Protein AF-0000000085181389 (afdb_homodimer)

pLDDT: mean 86.16, std 8.98, range [29.53, 97.62]

Secondary structure (DSSP, 8-state):
--HHHHHHHHHHHHHHHHHHHHHHHHHHHHHHHHHHS---TTHHHHHHHHHHHHHHHHHTBPTTHHHHHHHH-----B-SPPPPHHHHHHHHHHHHHHHHHHHHHHTGGGGTT--HHHHHHHHHHHHHHHHHHHHHHH-SS-B---SS---SB-HHHHHHHHHHHSS----BHHHHHHHHHHHHHHHHHHHHHHHSHHHHHHHHHHH-HHHHHHTT--HHHHHHHHHHHHHHHHHHHHHHHHHHH-BSGGGGGHHHHHHHHHHHH-TT-HHHHHHHHHHHHHHHHHHHHHHHHHHTS-THHHHHHHHHHHHHHH-TT-SS--------/--HHHHHHHHHHHHHHHHHHHHHHHHHHHHHHHHHHS---TTHHHHHHHHHHHHHHHHHTBPTTHHHHHHHH-----B-S----HHHHHHHHHHHHHHHHHHHHHHTGGGGTT--HHHHHHHHHHHHHHHHHHHHHHH-SS-B---SS---SB-HHHHHHHHHHHSS----BHHHHHHHHHHHHHHHHHHHHHHHSHHHHHHHHHHH-HHHHHHTT--HHHHHHHHHHHHHHHHHHHHHHHHHHH-BSGGGGGHHHHHHHHHHHH-TT-HHHHHHHHHHHHHHHHHHHHHHHHHHTS-THHHHHHHHHHHHHHH-TT-SS--------

InterPro domains:
  IPR001851 ABC transporter, permease [PF02653] (12-313)
  IPR052157 Branched-chain amino acid transport system permease [PTHR11795] (10-324)
  IPR052157 Branched-chain amino acid transport system permease [cd06582] (15-320)

Structure (mmCIF, N/CA/C/O backbone):
data_AF-0000000085181389-model_v1
#
loop_
_entity.id
_entity.type
_entity.pdbx_description
1 polymer 'Branched-chain amino acid ABC transporter permease'
#
loop_
_atom_site.group_PDB
_atom_site.id
_atom_site.type_symbol
_atom_site.label_atom_id
_atom_site.label_alt_id
_atom_site.label_comp_id
_atom_site.label_asym_id
_atom_site.label_entity_id
_atom_site.label_seq_id
_atom_site.pdbx_PDB_ins_code
_atom_site.Cartn_x
_atom_site.Cartn_y
_atom_site.Cartn_z
_atom_site.occupancy
_atom_site.B_iso_or_equiv
_atom_site.auth_seq_id
_atom_site.auth_comp_id
_atom_site.auth_asym_id
_atom_site.auth_atom_id
_atom_site.pdbx_PDB_model_num
ATOM 1 N N . MET A 1 1 ? -36.438 15.445 18.844 1 59.56 1 MET A N 1
ATOM 2 C CA . MET A 1 1 ? -35.656 14.617 17.922 1 59.56 1 MET A CA 1
ATOM 3 C C . MET A 1 1 ? -35.562 13.188 18.422 1 59.56 1 MET A C 1
ATOM 5 O O . MET A 1 1 ? -35.375 12.953 19.625 1 59.56 1 MET A O 1
ATOM 9 N N . SER A 1 2 ? -35.875 12.219 17.656 1 78 2 SER A N 1
ATOM 10 C CA . SER A 1 2 ? -35.812 10.82 18.078 1 78 2 SER A CA 1
ATOM 11 C C . SER A 1 2 ? -34.406 10.445 18.516 1 78 2 SER A C 1
ATOM 13 O O . SER A 1 2 ? -33.438 11.078 18.125 1 78 2 SER A O 1
ATOM 15 N N . ASP A 1 3 ? -34.312 9.703 19.578 1 82.69 3 ASP A N 1
ATOM 16 C CA . ASP A 1 3 ? -33.062 9.211 20.109 1 82.69 3 ASP A CA 1
ATOM 17 C C . ASP A 1 3 ? -32.125 8.742 18.984 1 82.69 3 ASP A C 1
ATOM 19 O O . ASP A 1 3 ? -30.922 9.008 19.016 1 82.69 3 ASP A O 1
ATOM 23 N N . GLN A 1 4 ? -32.688 8.188 18 1 84.94 4 GLN A N 1
ATOM 24 C CA . GLN A 1 4 ? -31.906 7.68 16.875 1 84.94 4 GLN A CA 1
ATOM 25 C C . GLN A 1 4 ? -31.281 8.82 16.078 1 84.94 4 GLN A C 1
ATOM 27 O O . GLN A 1 4 ? -30.141 8.711 15.641 1 84.94 4 GLN A O 1
ATOM 32 N N . LEU A 1 5 ? -32.031 9.836 15.984 1 85.31 5 LEU A N 1
ATOM 33 C CA . LEU A 1 5 ? -31.531 10.984 15.242 1 85.31 5 LEU A CA 1
ATOM 34 C C . LEU A 1 5 ? -30.406 11.664 16.016 1 85.31 5 LEU A C 1
ATOM 36 O O . LEU A 1 5 ? -29.438 12.141 15.414 1 85.31 5 LEU A O 1
ATOM 40 N N . LEU A 1 6 ? -30.594 11.711 17.328 1 87.06 6 LEU A N 1
ATOM 41 C CA . LEU A 1 6 ? -29.562 12.32 18.156 1 87.06 6 LEU A CA 1
ATOM 42 C C . LEU A 1 6 ? -28.266 11.531 18.094 1 87.06 6 LEU A C 1
ATOM 44 O O . LEU A 1 6 ? -27.188 12.109 17.953 1 87.06 6 LEU A O 1
ATOM 48 N N . TYR A 1 7 ? -28.422 10.328 18.141 1 88.12 7 TYR A N 1
ATOM 49 C CA . TYR A 1 7 ? -27.25 9.469 18.062 1 88.12 7 TYR A CA 1
ATOM 50 C C . TYR A 1 7 ? -26.594 9.57 16.703 1 88.12 7 TYR A C 1
ATOM 52 O O . TYR A 1 7 ? -25.359 9.586 16.594 1 88.12 7 TYR A O 1
ATOM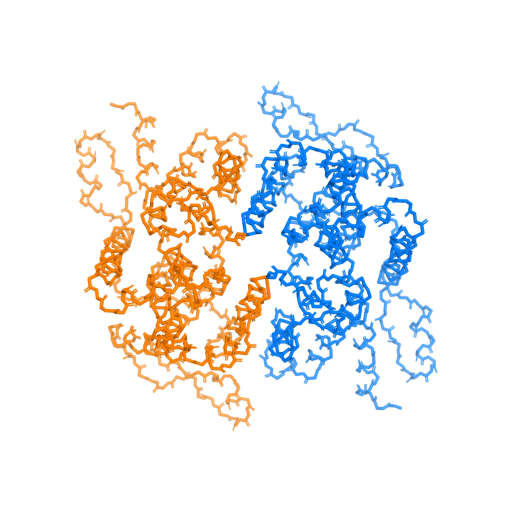 60 N N . ALA A 1 8 ? -27.406 9.656 15.703 1 89.94 8 ALA A N 1
ATOM 61 C CA . ALA A 1 8 ? -26.891 9.789 14.336 1 89.94 8 ALA A CA 1
ATOM 62 C C . ALA A 1 8 ? -26.172 11.117 14.148 1 89.94 8 ALA A C 1
ATOM 64 O O . ALA A 1 8 ? -25.156 11.188 13.445 1 89.94 8 ALA A O 1
ATOM 65 N N . THR A 1 9 ? -26.719 12.086 14.742 1 90 9 THR A N 1
ATOM 66 C CA . THR A 1 9 ? -26.094 13.398 14.641 1 90 9 THR A CA 1
ATOM 67 C C . THR A 1 9 ? -24.75 13.414 15.359 1 90 9 THR A C 1
ATOM 69 O O . THR A 1 9 ? -23.781 13.992 14.859 1 90 9 THR A O 1
ATOM 72 N N . GLU A 1 10 ? -24.703 12.828 16.484 1 90.12 10 GLU A N 1
ATOM 73 C CA . GLU A 1 10 ? -23.438 12.695 17.188 1 90.12 10 GLU A CA 1
ATOM 74 C C . GLU A 1 10 ? -22.422 11.93 16.359 1 90.12 10 GLU A C 1
ATOM 76 O O . GLU A 1 10 ? -21.25 12.328 16.266 1 90.12 10 GLU A O 1
ATOM 81 N N . ALA A 1 11 ? -22.891 10.891 15.773 1 90.06 11 ALA A N 1
ATOM 82 C CA . ALA A 1 11 ? -22.031 10.078 14.914 1 90.06 11 ALA A CA 1
ATOM 83 C C . ALA A 1 11 ? -21.547 10.883 13.711 1 90.06 11 ALA A C 1
ATOM 85 O O . ALA A 1 11 ? -20.375 10.797 13.328 1 90.06 11 ALA A O 1
ATOM 86 N N . ALA A 1 12 ? -22.391 11.609 13.203 1 92.56 12 ALA A N 1
ATOM 87 C CA . ALA A 1 12 ? -22.031 12.445 12.055 1 92.56 12 ALA A CA 1
ATOM 88 C C . ALA A 1 12 ? -20.984 13.477 12.43 1 92.56 12 ALA A C 1
ATOM 90 O O . ALA A 1 12 ? -20.031 13.703 11.68 1 92.56 12 ALA A O 1
ATOM 91 N N . LEU A 1 13 ? -21.172 14.062 13.547 1 91.06 13 LEU A N 1
ATOM 92 C CA . LEU A 1 13 ? -20.219 15.07 13.992 1 91.06 13 LEU A CA 1
ATOM 93 C C . LEU A 1 13 ? -18.859 14.453 14.289 1 91.06 13 LEU A C 1
ATOM 95 O O . LEU A 1 13 ? -17.812 15.016 13.93 1 91.06 13 LEU A O 1
ATOM 99 N N . ASN A 1 14 ? -18.875 13.336 14.875 1 90.5 14 ASN A N 1
ATOM 100 C CA . ASN A 1 14 ? -17.625 12.617 15.117 1 90.5 14 ASN A CA 1
ATOM 101 C C . ASN A 1 14 ? -16.969 12.188 13.805 1 90.5 14 ASN A C 1
ATOM 103 O O . ASN A 1 14 ? -15.742 12.203 13.695 1 90.5 14 ASN A O 1
ATOM 107 N N . GLY A 1 15 ? -17.766 11.836 12.922 1 92.25 15 GLY A N 1
ATOM 108 C CA . GLY A 1 15 ? -17.266 11.484 11.602 1 92.25 15 GLY A CA 1
ATOM 109 C C . GLY A 1 15 ? -16.625 12.656 10.883 1 92.25 15 GLY A C 1
ATOM 110 O O . GLY A 1 15 ? -15.594 12.492 10.219 1 92.25 15 GLY A O 1
ATOM 111 N N . LEU A 1 16 ? -17.219 13.766 11.047 1 92.94 16 LEU A N 1
ATOM 112 C CA . LEU A 1 16 ? -16.641 14.961 10.445 1 92.94 16 LEU A CA 1
ATOM 113 C C . LEU A 1 16 ? -15.273 15.266 11.047 1 92.94 16 LEU A C 1
ATOM 115 O O . LEU A 1 16 ? -14.344 15.641 10.32 1 92.94 16 LEU A O 1
ATOM 119 N N . MET A 1 17 ? -15.219 15.062 12.305 1 90 17 MET A N 1
ATOM 120 C CA . MET A 1 17 ? -13.938 15.305 12.961 1 90 17 MET A CA 1
ATOM 121 C C . MET A 1 17 ? -12.891 14.305 12.5 1 90 17 MET A C 1
ATOM 123 O O . MET A 1 17 ? -11.742 14.664 12.258 1 90 17 MET A O 1
ATOM 127 N N . ALA A 1 18 ? -13.25 13.094 12.297 1 89.12 18 ALA A N 1
ATOM 128 C CA . ALA A 1 18 ? -12.352 12.094 11.734 1 89.12 18 ALA A CA 1
ATOM 129 C C . ALA A 1 18 ? -11.945 12.453 10.312 1 89.12 18 ALA A C 1
ATOM 131 O O . ALA A 1 18 ? -10.789 12.266 9.922 1 89.12 18 ALA A O 1
ATOM 132 N N . GLY A 1 19 ? -12.906 12.922 9.648 1 93 19 GLY A N 1
ATOM 133 C CA . GLY A 1 19 ? -12.664 13.336 8.273 1 93 19 GLY A CA 1
ATOM 134 C C . GLY A 1 19 ? -11.602 14.422 8.156 1 93 19 GLY A C 1
ATOM 135 O O . GLY A 1 19 ? -10.82 14.43 7.211 1 93 19 GLY A O 1
ATOM 136 N N . VAL A 1 20 ? -11.602 15.273 9.117 1 91.56 20 VAL A N 1
ATOM 137 C CA . VAL A 1 20 ? -10.602 16.328 9.133 1 91.56 20 VAL A CA 1
ATOM 138 C C . VAL A 1 20 ? -9.211 15.727 9.289 1 91.56 20 VAL A C 1
ATOM 140 O O . VAL A 1 20 ? -8.258 16.172 8.641 1 91.56 20 VAL A O 1
ATOM 143 N N . MET A 1 21 ? -9.125 14.742 10.07 1 89.81 21 MET A N 1
ATOM 144 C CA . MET A 1 21 ? -7.848 14.055 10.266 1 89.81 21 MET A CA 1
ATOM 145 C C . MET A 1 21 ? -7.387 13.383 8.977 1 89.81 21 MET A C 1
ATOM 147 O O . MET A 1 21 ? -6.207 13.453 8.625 1 89.81 21 MET A O 1
ATOM 151 N N . TYR A 1 22 ? -8.312 12.828 8.305 1 91.62 22 TYR A N 1
ATOM 152 C CA . TYR A 1 22 ? -7.992 12.211 7.023 1 91.62 22 TYR A CA 1
ATOM 153 C C . TYR A 1 22 ? -7.535 13.25 6.008 1 91.62 22 TYR A C 1
ATOM 155 O O . TYR A 1 22 ? -6.594 13.016 5.25 1 91.62 22 TYR A O 1
ATOM 163 N N . SER A 1 23 ? -8.18 14.328 6.098 1 91.69 23 SER A N 1
ATOM 164 C CA . SER A 1 23 ? -7.863 15.414 5.172 1 91.69 23 SER A CA 1
ATOM 165 C C . SER A 1 23 ? -6.445 15.922 5.383 1 91.69 23 SER A C 1
ATOM 167 O O . SER A 1 23 ? -5.766 16.297 4.422 1 91.69 23 SER A O 1
ATOM 169 N N . LEU A 1 24 ? -6.043 15.945 6.59 1 88.69 24 LEU A N 1
ATOM 170 C CA . LEU A 1 24 ? -4.699 16.422 6.902 1 88.69 24 LEU A CA 1
ATOM 171 C C . LEU A 1 24 ? -3.643 15.562 6.219 1 88.69 24 LEU A C 1
ATOM 173 O O . LEU A 1 24 ? -2.672 16.078 5.664 1 88.69 24 LEU A O 1
ATOM 177 N N . VAL A 1 25 ? -3.859 14.359 6.191 1 88.81 25 VAL A N 1
ATOM 178 C CA . VAL A 1 25 ? -2.916 13.445 5.547 1 88.81 25 VAL A CA 1
ATOM 179 C C . VAL A 1 25 ? -3.014 13.586 4.031 1 88.81 25 VAL A C 1
ATOM 181 O O . VAL A 1 25 ? -1.994 13.625 3.338 1 88.81 25 VAL A O 1
ATOM 184 N N . ALA A 1 26 ? -4.238 13.641 3.586 1 92.5 26 ALA A N 1
ATOM 185 C CA . ALA A 1 26 ? -4.488 13.742 2.15 1 92.5 26 ALA A CA 1
ATOM 186 C C . ALA A 1 26 ? -3.867 15.016 1.575 1 92.5 26 ALA A C 1
ATOM 188 O O . ALA A 1 26 ? -3.404 15.023 0.432 1 92.5 26 ALA A O 1
ATOM 189 N N . LEU A 1 27 ? -3.828 16.031 2.35 1 89.5 27 LEU A N 1
ATOM 190 C CA . LEU A 1 27 ? -3.27 17.312 1.901 1 89.5 27 LEU A CA 1
ATOM 191 C C . LEU A 1 27 ? -1.804 17.156 1.511 1 89.5 27 LEU A C 1
ATOM 193 O O . LEU A 1 27 ? -1.357 17.719 0.515 1 89.5 27 LEU A O 1
ATOM 197 N N . GLY A 1 28 ? -1.099 16.422 2.285 1 87.44 28 GLY A N 1
ATOM 198 C CA . GLY A 1 28 ? 0.287 16.156 1.93 1 87.44 28 GLY A CA 1
ATOM 199 C C . GLY A 1 28 ? 0.439 15.484 0.581 1 87.44 28 GLY A C 1
ATOM 200 O O . GLY A 1 28 ? 1.314 15.844 -0.207 1 87.44 28 GLY A O 1
ATOM 201 N N . PHE A 1 29 ? -0.418 14.594 0.265 1 91.44 29 PHE A N 1
ATOM 202 C CA . PHE A 1 29 ? -0.41 13.891 -1.012 1 91.44 29 PHE A CA 1
ATOM 203 C C . PHE A 1 29 ? -0.724 14.844 -2.158 1 91.44 29 PHE A C 1
ATOM 205 O O . PHE A 1 29 ? -0.052 14.82 -3.191 1 91.44 29 PHE A O 1
ATOM 212 N N . VAL A 1 30 ? -1.736 15.648 -1.939 1 88.38 30 VAL A N 1
ATOM 213 C CA . VAL A 1 30 ? -2.213 16.547 -2.988 1 88.38 30 VAL A CA 1
ATOM 214 C C . VAL A 1 30 ? -1.121 17.547 -3.348 1 88.38 30 VAL A C 1
ATOM 216 O O . VAL A 1 30 ? -0.908 17.859 -4.523 1 88.38 30 VAL A O 1
ATOM 219 N N . LEU A 1 31 ? -0.441 18.016 -2.41 1 83.25 31 LEU A N 1
ATOM 220 C CA . LEU A 1 31 ? 0.587 19.031 -2.645 1 83.25 31 LEU A CA 1
ATOM 221 C C . LEU A 1 31 ? 1.719 18.469 -3.496 1 83.25 31 LEU A C 1
ATOM 223 O O . LEU A 1 31 ? 2.156 19.109 -4.457 1 83.25 31 LEU A O 1
ATOM 227 N N . ILE A 1 32 ? 2.137 17.312 -3.158 1 84.56 32 ILE A N 1
ATOM 228 C CA . ILE A 1 32 ? 3.227 16.703 -3.916 1 84.56 32 ILE A CA 1
ATOM 229 C C . ILE A 1 32 ? 2.734 16.312 -5.309 1 84.56 32 ILE A C 1
ATOM 231 O O . ILE A 1 32 ? 3.414 16.578 -6.309 1 84.56 32 ILE A O 1
ATOM 235 N N . PHE A 1 33 ? 1.596 15.758 -5.352 1 87.06 33 PHE A N 1
ATOM 236 C CA . PHE A 1 33 ? 1.074 15.312 -6.637 1 87.06 33 PHE A CA 1
ATOM 237 C C . PHE A 1 33 ? 0.82 16.5 -7.559 1 87.06 33 PHE A C 1
ATOM 239 O O . PHE A 1 33 ? 1.105 16.438 -8.758 1 87.06 33 PHE A O 1
ATOM 246 N N . LYS A 1 34 ? 0.28 17.484 -7.043 1 79.38 34 LYS A N 1
ATOM 247 C CA . LYS A 1 34 ? -0.017 18.672 -7.84 1 79.38 34 LYS A CA 1
ATOM 248 C C . LYS A 1 34 ? 1.257 19.266 -8.43 1 79.38 34 LYS A C 1
ATOM 250 O O . LYS A 1 34 ? 1.262 19.734 -9.57 1 79.38 34 LYS A O 1
ATOM 255 N N . ALA A 1 35 ? 2.277 19.219 -7.727 1 75.31 35 ALA A N 1
ATOM 256 C CA . ALA A 1 35 ? 3.523 19.859 -8.141 1 75.31 35 ALA A CA 1
ATOM 257 C C . ALA A 1 35 ? 4.336 18.938 -9.055 1 75.31 35 ALA A C 1
ATOM 259 O O . ALA A 1 35 ? 5.016 19.406 -9.969 1 75.31 35 ALA A O 1
ATOM 260 N N . SER A 1 36 ? 4.281 17.641 -8.766 1 75.69 36 SER A N 1
ATOM 261 C CA . SER A 1 36 ? 5.223 16.766 -9.453 1 75.69 36 SER A CA 1
ATOM 262 C C . SER A 1 36 ? 4.492 15.703 -10.273 1 75.69 36 SER A C 1
ATOM 264 O O . SER A 1 36 ? 5.102 15.016 -11.102 1 75.69 36 SER A O 1
ATOM 266 N N . GLY A 1 37 ? 3.217 15.57 -10.016 1 78.69 37 GLY A N 1
ATOM 267 C CA . GLY A 1 37 ? 2.469 14.531 -10.703 1 78.69 37 GLY A CA 1
ATOM 268 C C . GLY A 1 37 ? 2.777 13.141 -10.188 1 78.69 37 GLY A C 1
ATOM 269 O O . GLY A 1 37 ? 2.453 12.141 -10.844 1 78.69 37 GLY A O 1
ATOM 270 N N . ILE A 1 38 ? 3.449 13.203 -9.062 1 83.12 38 ILE A N 1
ATOM 271 C CA . ILE A 1 38 ? 3.893 11.922 -8.523 1 83.12 38 ILE A CA 1
ATOM 272 C C . ILE A 1 38 ? 3.152 11.617 -7.223 1 83.12 38 ILE A C 1
ATOM 274 O O . ILE A 1 38 ? 3.041 12.484 -6.352 1 83.12 38 ILE A O 1
ATOM 278 N N . PHE A 1 39 ? 2.637 10.43 -7.207 1 88.19 39 PHE A N 1
ATOM 279 C CA . PHE A 1 39 ? 2.041 9.977 -5.957 1 88.19 39 PHE A CA 1
ATOM 280 C C . PHE A 1 39 ? 3.121 9.562 -4.961 1 88.19 39 PHE A C 1
ATOM 282 O O . PHE A 1 39 ? 3.881 8.625 -5.219 1 88.19 39 PHE A O 1
ATOM 289 N N . ASN A 1 40 ? 3.127 10.234 -3.852 1 90.88 40 ASN A N 1
ATOM 290 C CA . ASN A 1 40 ? 4.16 10 -2.85 1 90.88 40 ASN A CA 1
ATOM 291 C C . ASN A 1 40 ? 3.691 9.016 -1.78 1 90.88 40 ASN A C 1
ATOM 293 O O . ASN A 1 40 ? 3.195 9.422 -0.729 1 90.88 40 ASN A O 1
ATOM 297 N N . TYR A 1 41 ? 4.086 7.785 -1.944 1 89.12 41 TYR A N 1
ATOM 298 C CA . TYR A 1 41 ? 3.693 6.758 -0.988 1 89.12 41 TYR A CA 1
ATOM 299 C C . TYR A 1 41 ? 4.395 6.957 0.349 1 89.12 41 TYR A C 1
ATOM 301 O O . TYR A 1 41 ? 3.982 6.395 1.365 1 89.12 41 TYR A O 1
ATOM 309 N N . ALA A 1 42 ? 5.359 7.734 0.409 1 92.94 42 ALA A N 1
ATOM 310 C CA . ALA A 1 42 ? 6.156 7.902 1.622 1 92.94 42 ALA A CA 1
ATOM 311 C C . ALA A 1 42 ? 5.496 8.891 2.578 1 92.94 42 ALA A C 1
ATOM 313 O O . ALA A 1 42 ? 5.973 9.094 3.697 1 92.94 42 ALA A O 1
ATOM 314 N N . GLN A 1 43 ? 4.461 9.484 2.184 1 93.06 43 GLN A N 1
ATOM 315 C CA . GLN A 1 43 ? 3.836 10.531 2.977 1 93.06 43 GLN A CA 1
ATOM 316 C C . GLN A 1 43 ? 3.461 10.023 4.367 1 93.06 43 GLN A C 1
ATOM 318 O O . GLN A 1 43 ? 3.656 10.727 5.363 1 93.06 43 GLN A O 1
ATOM 323 N N . GLY A 1 44 ? 2.926 8.867 4.441 1 92.19 44 GLY A N 1
ATOM 324 C CA . GLY A 1 44 ? 2.576 8.297 5.734 1 92.19 44 GLY A CA 1
ATOM 325 C C . GLY A 1 44 ? 3.781 8.062 6.629 1 92.19 44 GLY A C 1
ATOM 326 O O . GLY A 1 44 ? 3.742 8.367 7.824 1 92.19 44 GLY A O 1
ATOM 327 N N . VAL A 1 45 ? 4.77 7.57 6.051 1 93.69 45 VAL A N 1
ATOM 328 C CA . VAL A 1 45 ? 5.965 7.273 6.836 1 93.69 45 VAL A CA 1
ATOM 329 C C . VAL A 1 45 ? 6.676 8.57 7.207 1 93.69 45 VAL A C 1
ATOM 331 O O . VAL A 1 45 ? 7.352 8.648 8.234 1 93.69 45 VAL A O 1
ATOM 334 N N . LEU A 1 46 ? 6.523 9.57 6.363 1 95.06 46 LEU A N 1
ATOM 335 C CA . LEU A 1 46 ? 7.055 10.875 6.73 1 95.06 46 LEU A CA 1
ATOM 336 C C . LEU A 1 46 ? 6.391 11.391 8 1 95.06 46 LEU A C 1
ATOM 338 O O . LEU A 1 46 ? 7.051 12 8.852 1 95.06 46 LEU A O 1
ATOM 342 N N . ALA A 1 47 ? 5.137 11.141 8.102 1 94.94 47 ALA A N 1
ATOM 343 C CA . ALA A 1 47 ? 4.426 11.539 9.312 1 94.94 47 ALA A CA 1
ATOM 344 C C . ALA A 1 47 ? 4.941 10.773 10.531 1 94.94 47 ALA A C 1
ATOM 346 O O . ALA A 1 47 ? 5.148 11.359 11.594 1 94.94 47 ALA A O 1
ATOM 347 N N . LEU A 1 48 ? 5.113 9.508 10.352 1 94.44 48 LEU A N 1
ATOM 348 C CA . LEU A 1 48 ? 5.656 8.68 11.43 1 94.44 48 LEU A CA 1
ATOM 349 C C . LEU A 1 48 ? 7.055 9.148 11.82 1 94.44 48 LEU A C 1
ATOM 351 O O . LEU A 1 48 ? 7.348 9.312 13 1 94.44 48 LEU A O 1
ATOM 355 N N . PHE A 1 49 ? 7.863 9.344 10.805 1 94.81 49 PHE A N 1
ATOM 356 C CA . PHE A 1 49 ? 9.234 9.773 11.047 1 94.81 49 PHE A CA 1
ATOM 357 C C . PHE A 1 49 ? 9.266 11.109 11.773 1 94.81 49 PHE A C 1
ATOM 359 O O . PHE A 1 49 ? 10.07 11.312 12.68 1 94.81 49 PHE A O 1
ATOM 366 N N . ALA A 1 50 ? 8.43 11.969 11.391 1 95.56 50 ALA A N 1
ATOM 367 C CA . ALA A 1 50 ? 8.336 13.281 12.039 1 95.56 50 ALA A CA 1
ATOM 368 C C . ALA A 1 50 ? 7.898 13.141 13.492 1 95.56 50 ALA A C 1
ATOM 370 O O . ALA A 1 50 ? 8.469 13.781 14.383 1 95.56 50 ALA A O 1
ATOM 371 N N . ALA A 1 51 ? 6.93 12.352 13.742 1 95.25 51 ALA A N 1
ATOM 372 C CA . ALA A 1 51 ? 6.426 12.148 15.102 1 95.25 51 ALA A CA 1
ATOM 373 C C . ALA A 1 51 ? 7.492 11.516 15.992 1 95.25 51 ALA A C 1
ATOM 375 O O . ALA A 1 51 ? 7.668 11.93 17.141 1 95.25 51 ALA A O 1
ATOM 376 N N . LEU A 1 52 ? 8.164 10.539 15.469 1 94.06 52 LEU A N 1
ATOM 377 C CA . LEU A 1 52 ? 9.234 9.898 16.219 1 94.06 52 LEU A CA 1
ATOM 378 C C . LEU A 1 52 ? 10.336 10.898 16.562 1 94.06 52 LEU A C 1
ATOM 380 O O . LEU A 1 52 ? 10.836 10.914 17.688 1 94.06 52 LEU A O 1
ATOM 384 N N . THR A 1 53 ? 10.688 11.656 15.57 1 94.12 53 THR A N 1
ATOM 385 C CA . THR A 1 53 ? 11.734 12.656 15.758 1 94.12 53 THR A CA 1
ATOM 386 C C . THR A 1 53 ? 11.305 13.688 16.797 1 94.12 53 THR A C 1
ATOM 388 O O . THR A 1 53 ? 12.109 14.086 17.641 1 94.12 53 THR A O 1
ATOM 391 N N . LEU A 1 54 ? 10.086 14.047 16.734 1 95 54 LEU A N 1
ATOM 392 C CA . LEU A 1 54 ? 9.562 15.016 17.688 1 95 54 LEU A CA 1
ATOM 393 C C . LEU A 1 54 ? 9.641 14.469 19.109 1 95 54 LEU A C 1
ATOM 395 O O . LEU A 1 54 ? 10.133 15.148 20.016 1 95 54 LEU A O 1
ATOM 399 N N . VAL A 1 55 ? 9.18 13.273 19.312 1 93.06 55 VAL A N 1
ATOM 400 C CA . VAL A 1 55 ? 9.227 12.648 20.625 1 93.06 55 VAL A CA 1
ATOM 401 C C . VAL A 1 55 ? 10.68 12.492 21.078 1 93.06 55 VAL A C 1
ATOM 403 O O . VAL A 1 55 ? 11 12.672 22.25 1 93.06 55 VAL A O 1
ATOM 406 N N . GLY A 1 56 ? 11.477 12.078 20.141 1 91 56 GLY A N 1
ATOM 407 C CA . GLY A 1 56 ? 12.891 11.977 20.453 1 91 56 GLY A CA 1
ATOM 408 C C . GLY A 1 56 ? 13.492 13.266 20.969 1 91 56 GLY A C 1
ATOM 409 O O . GLY A 1 56 ? 14.242 13.266 21.953 1 91 56 GLY A O 1
ATOM 410 N N . PHE A 1 57 ? 13.164 14.375 20.344 1 91.44 57 PHE A N 1
ATOM 411 C CA . PHE A 1 57 ? 13.648 15.672 20.781 1 91.44 57 PHE A CA 1
ATOM 412 C C . PHE A 1 57 ? 13.062 16.031 22.141 1 91.44 57 PHE A C 1
ATOM 414 O O . PHE A 1 57 ? 13.766 16.562 23.016 1 91.44 57 PHE A O 1
ATOM 421 N N . GLN A 1 58 ? 11.805 15.719 22.297 1 91.19 58 GLN A N 1
ATOM 422 C CA . GLN A 1 58 ? 11.148 16.062 23.562 1 91.19 58 GLN A CA 1
ATOM 423 C C . GLN A 1 58 ? 11.773 15.312 24.734 1 91.19 58 GLN A C 1
ATOM 425 O O . GLN A 1 58 ? 11.977 15.875 25.812 1 91.19 58 GLN A O 1
ATOM 430 N N . THR A 1 59 ? 12.109 14.047 24.516 1 88.19 59 THR A N 1
ATOM 431 C CA . THR A 1 59 ? 12.594 13.188 25.594 1 88.19 59 THR A CA 1
ATOM 432 C C . THR A 1 59 ? 14.117 13.227 25.672 1 88.19 59 THR A C 1
ATOM 434 O O . THR A 1 59 ? 14.711 12.664 26.594 1 88.19 59 THR A O 1
ATOM 437 N N . GLY A 1 60 ? 14.727 13.82 24.734 1 86.5 60 GLY A N 1
ATOM 438 C CA . GLY A 1 60 ? 16.172 13.906 24.703 1 86.5 60 GLY A CA 1
ATOM 439 C C . GLY A 1 60 ? 16.844 12.602 24.344 1 86.5 60 GLY A C 1
ATOM 440 O O . GLY A 1 60 ? 17.922 12.289 24.844 1 86.5 60 GLY A O 1
ATOM 441 N N . GLN A 1 61 ? 16.203 11.883 23.562 1 84.44 61 GLN A N 1
ATOM 442 C CA . GLN A 1 61 ? 16.75 10.594 23.172 1 84.44 61 GLN A CA 1
ATOM 443 C C . GLN A 1 61 ? 17.859 10.773 22.125 1 84.44 61 GLN A C 1
ATOM 445 O O . GLN A 1 61 ? 17.75 11.609 21.234 1 84.44 61 GLN A O 1
ATOM 450 N N . VAL A 1 62 ? 18.891 9.992 22.328 1 80.38 62 VAL A N 1
ATOM 451 C CA . VAL A 1 62 ? 20 10 21.359 1 80.38 62 VAL A CA 1
ATOM 452 C C . VAL A 1 62 ? 19.641 9.109 20.172 1 80.38 62 VAL A C 1
ATOM 454 O O . VAL A 1 62 ? 19.328 7.934 20.344 1 80.38 62 VAL A O 1
ATOM 457 N N . PRO A 1 63 ? 19.656 9.742 19 1 83.44 63 PRO A N 1
ATOM 458 C CA . PRO A 1 63 ? 19.391 8.914 17.828 1 83.44 63 PRO A CA 1
ATOM 459 C C . PRO A 1 63 ? 20.422 7.805 17.625 1 83.44 63 PRO A C 1
ATOM 461 O O . PRO A 1 63 ? 21.609 8.008 17.906 1 83.44 63 PRO A O 1
ATOM 464 N N . PHE A 1 64 ? 19.969 6.574 17.312 1 81.94 64 PHE A N 1
ATOM 465 C CA . PHE A 1 64 ? 20.844 5.434 17.031 1 81.94 64 PHE A CA 1
ATOM 466 C C . PHE A 1 64 ? 21.531 4.969 18.297 1 81.94 64 PHE A C 1
ATOM 468 O O . PHE A 1 64 ? 22.672 4.477 18.25 1 81.94 64 PHE A O 1
ATOM 475 N N . SER A 1 65 ? 20.953 5.207 19.391 1 79.12 65 SER A N 1
ATOM 476 C CA . SER A 1 65 ? 21.578 4.871 20.656 1 79.12 65 SER A CA 1
ATOM 477 C C . SER A 1 65 ? 21.969 3.4 20.703 1 79.12 65 SER A C 1
ATOM 479 O O . SER A 1 65 ? 23.062 3.061 21.172 1 79.12 65 SER A O 1
ATOM 481 N N . HIS A 1 66 ? 21.109 2.588 20.188 1 74.19 66 HIS A N 1
ATOM 482 C CA . HIS A 1 66 ? 21.406 1.158 20.234 1 74.19 66 HIS A CA 1
ATOM 483 C C . HIS A 1 66 ? 22.656 0.826 19.438 1 74.19 66 HIS A C 1
ATOM 485 O O . HIS A 1 66 ? 23.484 0.029 19.875 1 74.19 66 HIS A O 1
ATOM 491 N N . LEU A 1 67 ? 22.781 1.452 18.344 1 73.81 67 LEU A N 1
ATOM 492 C CA . LEU A 1 67 ? 23.938 1.205 17.5 1 73.81 67 LEU A CA 1
ATOM 493 C C . LEU A 1 67 ? 25.203 1.801 18.125 1 73.81 67 LEU A C 1
ATOM 495 O O . LEU A 1 67 ? 26.25 1.156 18.141 1 73.81 67 LEU A O 1
ATOM 499 N N . ILE A 1 68 ? 25.078 2.949 18.609 1 75.81 68 ILE A N 1
ATOM 500 C CA . ILE A 1 68 ? 26.219 3.641 19.219 1 75.81 68 ILE A CA 1
ATOM 501 C C . ILE A 1 68 ? 26.703 2.861 20.438 1 75.81 68 ILE A C 1
ATOM 503 O O . ILE A 1 68 ? 27.906 2.648 20.609 1 75.81 68 ILE A O 1
ATOM 507 N N . ASN A 1 69 ? 25.734 2.426 21.125 1 78.25 69 ASN A N 1
ATOM 508 C CA . ASN A 1 69 ? 26.094 1.68 22.328 1 78.25 69 ASN A CA 1
ATOM 509 C C . ASN A 1 69 ? 26.688 0.316 21.984 1 78.25 69 ASN A C 1
ATOM 511 O O . ASN A 1 69 ? 27.594 -0.154 22.656 1 78.25 69 ASN A O 1
ATOM 515 N N . ALA A 1 70 ? 26.234 -0.281 20.969 1 72.94 70 ALA A N 1
ATOM 516 C CA . ALA A 1 70 ? 26.75 -1.582 20.562 1 72.94 70 ALA A CA 1
ATOM 517 C C . ALA A 1 70 ? 28.156 -1.455 19.969 1 72.94 70 ALA A C 1
ATOM 519 O O . ALA A 1 70 ? 29.016 -2.303 20.219 1 72.94 70 ALA A O 1
ATOM 520 N N . ILE A 1 71 ? 28.422 -0.432 19.25 1 74.56 71 ILE A N 1
ATOM 521 C CA . ILE A 1 71 ? 29.703 -0.251 18.562 1 74.56 71 ILE A CA 1
ATOM 522 C C . ILE A 1 71 ? 30.75 0.254 19.547 1 74.56 71 ILE A C 1
ATOM 524 O O . ILE A 1 71 ? 31.891 -0.229 19.547 1 74.56 71 ILE A O 1
ATOM 528 N N . PHE A 1 72 ? 30.328 1.175 20.406 1 77.88 72 PHE A N 1
ATOM 529 C CA . PHE A 1 72 ? 31.312 1.841 21.25 1 77.88 72 PHE A CA 1
ATOM 530 C C . PHE A 1 72 ? 31.266 1.295 22.672 1 77.88 72 PHE A C 1
ATOM 532 O O . PHE A 1 72 ? 32.125 1.621 23.5 1 77.88 72 PHE A O 1
ATOM 539 N N . GLY A 1 73 ? 30.312 0.454 22.828 1 75.12 73 GLY A N 1
ATOM 540 C CA . GLY A 1 73 ? 30.188 -0.127 24.156 1 75.12 73 GLY A CA 1
ATOM 541 C C . GLY A 1 73 ? 29.75 0.872 25.203 1 75.12 73 GLY A C 1
ATOM 542 O O . GLY A 1 73 ? 30.188 0.805 26.359 1 75.12 73 GLY A O 1
ATOM 543 N N . THR A 1 74 ? 29.078 1.895 24.719 1 75.62 74 THR A N 1
ATOM 544 C CA . THR A 1 74 ? 28.594 2.902 25.656 1 75.62 74 THR A CA 1
ATOM 545 C C . THR A 1 74 ? 27.141 2.625 26.047 1 75.62 74 THR A C 1
ATOM 547 O O . THR A 1 74 ? 26.547 1.64 25.594 1 75.62 74 THR A O 1
ATOM 550 N N . ASN A 1 75 ? 26.562 3.262 27.078 1 77.81 75 ASN A N 1
ATOM 551 C CA . ASN A 1 75 ? 25.172 3.145 27.484 1 77.81 75 ASN A CA 1
ATOM 552 C C . ASN A 1 75 ? 24.469 4.5 27.469 1 77.81 75 ASN A C 1
ATOM 554 O O . ASN A 1 75 ? 23.844 4.879 28.453 1 77.81 75 ASN A O 1
ATOM 558 N N . ILE A 1 76 ? 24.734 5.234 26.453 1 73.38 76 ILE A N 1
ATOM 559 C CA . ILE A 1 76 ? 24.141 6.562 26.344 1 73.38 76 ILE A CA 1
ATOM 560 C C . ILE A 1 76 ? 22.781 6.469 25.656 1 73.38 76 ILE A C 1
ATOM 562 O O . ILE A 1 76 ? 22.703 6.059 24.484 1 73.38 76 ILE A O 1
ATOM 566 N N . HIS A 1 77 ? 21.734 6.711 26.344 1 75.62 77 HIS A N 1
ATOM 567 C CA . HIS A 1 77 ? 20.406 6.562 25.75 1 75.62 77 HIS A CA 1
ATOM 568 C C . HIS A 1 77 ? 19.688 7.906 25.672 1 75.62 77 HIS A C 1
ATOM 570 O O . HIS A 1 77 ? 18.891 8.133 24.766 1 75.62 77 HIS A O 1
ATOM 576 N N . HIS A 1 78 ? 20.047 8.836 26.656 1 79.44 78 HIS A N 1
ATOM 577 C CA . HIS A 1 78 ? 19.344 10.109 26.688 1 79.44 78 HIS A CA 1
ATOM 578 C C . HIS A 1 78 ? 20.297 11.266 26.969 1 79.44 78 HIS A C 1
ATOM 580 O O . HIS A 1 78 ? 21.312 11.086 27.656 1 79.44 78 HIS A O 1
ATOM 586 N N . PHE A 1 79 ? 20.234 12.43 26.25 1 74.94 79 PHE A N 1
ATOM 587 C CA . PHE A 1 79 ? 21.016 13.633 26.5 1 74.94 79 PHE A CA 1
ATOM 588 C C . PHE A 1 79 ? 20.594 14.297 27.797 1 74.94 79 PHE A C 1
ATOM 590 O O . PHE A 1 79 ? 21.359 15.078 28.375 1 74.94 79 PHE A O 1
ATOM 597 N N . GLY A 1 80 ? 19.672 13.758 28.5 1 69.56 80 GLY A N 1
ATOM 598 C CA . GLY A 1 80 ? 19.234 14.297 29.766 1 69.56 80 GLY A CA 1
ATOM 599 C C . GLY A 1 80 ? 18.359 15.539 29.625 1 69.56 80 GLY A C 1
ATOM 600 O O . GLY A 1 80 ? 17.922 16.125 30.609 1 69.56 80 GLY A O 1
ATOM 601 N N . TRP A 1 81 ? 18.266 16.234 28.438 1 71.75 81 TRP A N 1
ATOM 602 C CA . TRP A 1 81 ? 17.469 17.453 28.328 1 71.75 81 TRP A CA 1
ATOM 603 C C . TRP A 1 81 ? 16.078 17.125 27.797 1 71.75 81 TRP A C 1
ATOM 605 O O . TRP A 1 81 ? 15.883 16.141 27.094 1 71.75 81 TRP A O 1
ATOM 615 N N . HIS A 1 82 ? 15.039 17.828 28.453 1 81.69 82 HIS A N 1
ATOM 616 C CA . HIS A 1 82 ? 13.688 17.844 27.906 1 81.69 82 HIS A CA 1
ATOM 617 C C . HIS A 1 82 ? 13.391 19.156 27.203 1 81.69 82 HIS A C 1
ATOM 619 O O . HIS A 1 82 ? 13.641 20.234 27.766 1 81.69 82 HIS A O 1
ATOM 625 N N . LEU A 1 83 ? 13.164 19.078 25.984 1 87.88 83 LEU A N 1
ATOM 626 C CA . LEU A 1 83 ? 12.859 20.281 25.219 1 87.88 83 LEU A CA 1
ATOM 627 C C . LEU A 1 83 ? 11.367 20.594 25.266 1 87.88 83 LEU A C 1
ATOM 629 O O . LEU A 1 83 ? 10.539 19.688 25.219 1 87.88 83 LEU A O 1
ATOM 633 N N . PRO A 1 84 ? 11.125 21.906 25.422 1 90.69 84 PRO A N 1
ATOM 634 C CA . PRO A 1 84 ? 9.711 22.266 25.312 1 90.69 84 PRO A CA 1
ATOM 635 C C . PRO A 1 84 ? 9.109 21.891 23.953 1 90.69 84 PRO A C 1
ATOM 637 O O . PRO A 1 84 ? 9.828 21.766 22.969 1 90.69 84 PRO A O 1
ATOM 640 N N . ALA A 1 85 ? 7.836 21.703 23.922 1 91.12 85 ALA A N 1
ATOM 641 C CA . ALA A 1 85 ? 7.113 21.203 22.75 1 91.12 85 ALA A CA 1
ATOM 642 C C . ALA A 1 85 ? 7.324 22.109 21.547 1 91.12 85 ALA A C 1
ATOM 644 O O . ALA A 1 85 ? 7.582 21.625 20.438 1 91.12 85 ALA A O 1
ATOM 645 N N . ILE A 1 86 ? 7.305 23.375 21.734 1 92.75 86 ILE A N 1
ATOM 646 C CA . ILE A 1 86 ? 7.391 24.328 20.641 1 92.75 86 ILE A CA 1
ATOM 647 C C . ILE A 1 86 ? 8.773 24.25 20 1 92.75 86 ILE A C 1
ATOM 649 O O . ILE A 1 86 ? 8.898 24.281 18.766 1 92.75 86 ILE A O 1
ATOM 653 N N . VAL A 1 87 ? 9.773 24.172 20.812 1 94.5 87 VAL A N 1
ATOM 654 C CA . VAL A 1 87 ? 11.141 24.078 20.297 1 94.5 87 VAL A CA 1
ATOM 655 C C . VAL A 1 87 ? 11.328 22.766 19.562 1 94.5 87 VAL A C 1
ATOM 657 O O . VAL A 1 87 ? 11.945 22.719 18.5 1 94.5 87 VAL A O 1
ATOM 660 N N . ALA A 1 88 ? 10.797 21.703 20.188 1 95.12 88 ALA A N 1
ATOM 661 C CA . ALA A 1 88 ? 10.898 20.391 19.562 1 95.12 88 ALA A CA 1
ATOM 662 C C . ALA A 1 88 ? 10.203 20.359 18.203 1 95.12 88 ALA A C 1
ATOM 664 O O . ALA A 1 88 ? 10.695 19.734 17.266 1 95.12 88 ALA A O 1
ATOM 665 N N . ILE A 1 89 ? 9.102 21.031 18.094 1 95.62 89 ILE A N 1
ATOM 666 C CA . ILE A 1 89 ? 8.344 21.078 16.859 1 95.62 89 ILE A CA 1
ATOM 667 C C . ILE A 1 89 ? 9.141 21.828 15.797 1 95.62 89 ILE A C 1
ATOM 669 O O . ILE A 1 89 ? 9.25 21.375 14.656 1 95.62 89 ILE A O 1
ATOM 673 N N . LEU A 1 90 ? 9.758 22.938 16.156 1 96.5 90 LEU A N 1
ATOM 674 C CA . LEU A 1 90 ? 10.539 23.734 15.211 1 96.5 90 LEU A CA 1
ATOM 675 C C . LEU A 1 90 ? 11.766 22.969 14.742 1 96.5 90 LEU A C 1
ATOM 677 O O . LEU A 1 90 ? 12.086 22.984 13.547 1 96.5 90 LEU A O 1
ATOM 681 N N . LEU A 1 91 ? 12.375 22.312 15.672 1 96.12 91 LEU A N 1
ATOM 682 C CA . LEU A 1 91 ? 13.555 21.531 15.305 1 96.12 91 LEU A CA 1
ATOM 683 C C . LEU A 1 91 ? 13.18 20.359 14.398 1 96.12 91 LEU A C 1
ATOM 685 O O . LEU A 1 91 ? 13.914 20.047 13.461 1 96.12 91 LEU A O 1
ATOM 689 N N . THR A 1 92 ? 12.062 19.703 14.695 1 96.94 92 THR A N 1
ATOM 690 C CA . THR A 1 92 ? 11.594 18.625 13.844 1 96.94 92 THR A CA 1
ATOM 691 C C . THR A 1 92 ? 11.281 19.141 12.438 1 96.94 92 THR A C 1
ATOM 693 O O . THR A 1 92 ? 11.578 18.469 11.445 1 96.94 92 THR A O 1
ATOM 696 N N . GLY A 1 93 ? 10.625 20.312 12.461 1 97.25 93 GLY A N 1
ATOM 697 C CA . GLY A 1 93 ? 10.398 20.938 11.164 1 97.25 93 GLY A CA 1
ATOM 698 C C . GLY A 1 93 ? 11.672 21.125 10.359 1 97.25 93 GLY A C 1
ATOM 699 O O . GLY A 1 93 ? 11.695 20.844 9.156 1 97.25 93 GLY A O 1
ATOM 700 N N . LEU A 1 94 ? 12.766 21.531 10.977 1 97.44 94 LEU A N 1
ATOM 701 C CA . LEU A 1 94 ? 14.055 21.703 10.312 1 97.44 94 LEU A CA 1
ATOM 702 C C . LEU A 1 94 ? 14.609 20.375 9.836 1 97.44 94 LEU A C 1
ATOM 704 O O . LEU A 1 94 ? 15.195 20.297 8.75 1 97.44 94 LEU A O 1
ATOM 708 N N . VAL A 1 95 ? 14.43 19.406 10.633 1 96.44 95 VAL A N 1
ATOM 709 C CA . VAL A 1 95 ? 14.883 18.062 10.25 1 96.44 95 VAL A CA 1
ATOM 710 C C . VAL A 1 95 ? 14.125 17.594 9.016 1 96.44 95 VAL A C 1
ATOM 712 O O . VAL A 1 95 ? 14.711 17 8.102 1 96.44 95 VAL A O 1
ATOM 715 N N . MET A 1 96 ? 12.828 17.891 9 1 97.12 96 MET A N 1
ATOM 716 C CA . MET A 1 96 ? 12.016 17.469 7.855 1 97.12 96 MET A CA 1
ATOM 717 C C . MET A 1 96 ? 12.438 18.219 6.594 1 97.12 96 MET A C 1
ATOM 719 O O . MET A 1 96 ? 12.414 17.656 5.496 1 97.12 96 MET A O 1
ATOM 723 N N . ILE A 1 97 ? 12.812 19.453 6.75 1 97.06 97 ILE A N 1
ATOM 724 C CA . ILE A 1 97 ? 13.32 20.219 5.617 1 97.06 97 ILE A CA 1
ATOM 725 C C . ILE A 1 97 ? 14.648 19.625 5.152 1 97.06 97 ILE A C 1
ATOM 727 O O . ILE A 1 97 ? 14.875 19.453 3.949 1 97.06 97 ILE A O 1
ATOM 731 N N . GLY A 1 98 ? 15.508 19.344 6.074 1 97.62 98 GLY A N 1
ATOM 732 C CA . GLY A 1 98 ? 16.75 18.672 5.727 1 97.62 98 GLY A CA 1
ATOM 733 C C . GLY A 1 98 ? 16.547 17.344 5.027 1 97.62 98 GLY A C 1
ATOM 734 O O . GLY A 1 98 ? 17.234 17.031 4.062 1 97.62 98 GLY A O 1
ATOM 735 N N . LEU A 1 99 ? 15.586 16.609 5.512 1 96.81 99 LEU A N 1
ATOM 736 C CA . LEU A 1 99 ? 15.258 15.328 4.898 1 96.81 99 LEU A CA 1
ATOM 737 C C . LEU A 1 99 ? 14.789 15.523 3.457 1 96.81 99 LEU A C 1
ATOM 739 O O . LEU A 1 99 ? 15.125 14.727 2.58 1 96.81 99 LEU A O 1
ATOM 743 N N . ALA A 1 100 ? 13.977 16.531 3.258 1 96 100 ALA A N 1
ATOM 744 C CA . ALA A 1 100 ? 13.508 16.828 1.907 1 96 100 ALA A CA 1
ATOM 745 C C . ALA A 1 100 ? 14.688 17.094 0.965 1 96 100 ALA A C 1
ATOM 747 O O . ALA A 1 100 ? 14.688 16.609 -0.173 1 96 100 ALA A O 1
ATOM 748 N N . VAL A 1 101 ? 15.703 17.797 1.429 1 96.56 101 VAL A N 1
ATOM 749 C CA . VAL A 1 101 ? 16.891 18.094 0.633 1 96.56 101 VAL A CA 1
ATOM 750 C C . VAL A 1 101 ? 17.656 16.797 0.336 1 96.56 101 VAL A C 1
ATOM 752 O O . VAL A 1 101 ? 18.078 16.562 -0.797 1 96.56 101 VAL A O 1
ATOM 755 N N . ILE A 1 102 ? 17.766 15.984 1.326 1 96.56 102 ILE A N 1
ATOM 756 C CA . ILE A 1 102 ? 18.484 14.727 1.175 1 96.56 102 ILE A CA 1
ATOM 757 C C . ILE A 1 102 ? 17.75 13.828 0.178 1 96.56 102 ILE A C 1
ATOM 759 O O . ILE A 1 102 ? 18.391 13.219 -0.692 1 96.56 102 ILE A O 1
ATOM 763 N N . ILE A 1 103 ? 16.453 13.727 0.291 1 94.75 103 ILE A N 1
ATOM 764 C CA . ILE A 1 103 ? 15.648 12.898 -0.6 1 94.75 103 ILE A CA 1
ATOM 765 C C . ILE A 1 103 ? 15.781 13.398 -2.035 1 94.75 103 ILE A C 1
ATOM 767 O O . ILE A 1 103 ? 15.945 12.609 -2.965 1 94.75 103 ILE A O 1
ATOM 771 N N . GLU A 1 104 ? 15.688 14.695 -2.172 1 93.44 104 GLU A N 1
ATOM 772 C CA . GLU A 1 104 ? 15.828 15.266 -3.508 1 93.44 104 GLU A CA 1
ATOM 773 C C . GLU A 1 104 ? 17.219 14.977 -4.082 1 93.44 104 GLU A C 1
ATOM 775 O O . GLU A 1 104 ? 17.328 14.547 -5.234 1 93.44 104 GLU A O 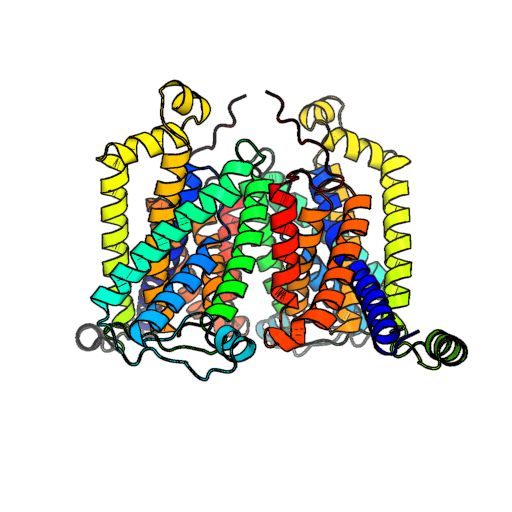1
ATOM 780 N N . ARG A 1 105 ? 18.266 15.141 -3.34 1 94.19 105 ARG A N 1
ATOM 781 C CA . ARG A 1 105 ? 19.656 15.047 -3.805 1 94.19 105 ARG A CA 1
ATOM 782 C C . ARG A 1 105 ? 20.016 13.602 -4.137 1 94.19 105 ARG A C 1
ATOM 784 O O . ARG A 1 105 ? 20.734 13.344 -5.102 1 94.19 105 ARG A O 1
ATOM 791 N N . TYR A 1 106 ? 19.422 12.695 -3.42 1 93.81 106 TYR A N 1
ATOM 792 C CA . TYR A 1 106 ? 19.938 11.336 -3.562 1 93.81 106 TYR A CA 1
ATOM 793 C C . TYR A 1 106 ? 18.922 10.43 -4.238 1 93.81 106 TYR A C 1
ATOM 795 O O . TYR A 1 106 ? 19.266 9.336 -4.703 1 93.81 106 TYR A O 1
ATOM 803 N N . VAL A 1 107 ? 17.719 10.773 -4.289 1 93.06 107 VAL A N 1
ATOM 804 C CA . VAL A 1 107 ? 16.719 9.883 -4.875 1 93.06 107 VAL A CA 1
ATOM 805 C C . VAL A 1 107 ? 16.047 10.57 -6.062 1 93.06 107 VAL A C 1
ATOM 807 O O . VAL A 1 107 ? 16.234 10.164 -7.211 1 93.06 107 VAL A O 1
ATOM 810 N N . LEU A 1 108 ? 15.445 11.711 -5.891 1 89.81 108 LEU A N 1
ATOM 811 C CA . LEU A 1 108 ? 14.578 12.32 -6.898 1 89.81 108 LEU A CA 1
ATOM 812 C C . LEU A 1 108 ? 15.406 12.891 -8.047 1 89.81 108 LEU A C 1
ATOM 814 O O . LEU A 1 108 ? 15 12.805 -9.211 1 89.81 108 LEU A O 1
ATOM 818 N N . LYS A 1 109 ? 16.547 13.422 -7.703 1 89.25 109 LYS A N 1
ATOM 819 C CA . LYS A 1 109 ? 17.422 13.992 -8.727 1 89.25 109 LYS A CA 1
ATOM 820 C C . LYS A 1 109 ? 17.781 12.953 -9.781 1 89.25 109 LYS A C 1
ATOM 822 O O . LYS A 1 109 ? 17.891 13.273 -10.969 1 89.25 109 LYS A O 1
ATOM 8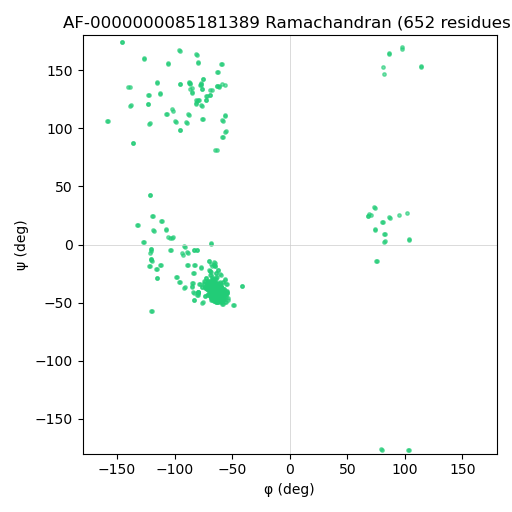27 N N . HIS A 1 110 ? 17.859 11.773 -9.367 1 89.5 110 HIS A N 1
ATOM 828 C CA . HIS A 1 110 ? 18.312 10.711 -10.258 1 89.5 110 HIS A CA 1
ATOM 829 C C . HIS A 1 110 ? 17.156 10.094 -11.023 1 89.5 110 HIS A C 1
ATOM 831 O O . HIS A 1 110 ? 17.359 9.281 -11.93 1 89.5 110 HIS A O 1
ATOM 837 N N . LEU A 1 111 ? 16 10.492 -10.68 1 87.75 111 LEU A N 1
ATOM 838 C CA . LEU A 1 111 ? 14.836 9.867 -11.305 1 87.75 111 LEU A CA 1
ATOM 839 C C . LEU A 1 111 ? 14.008 10.906 -12.055 1 87.75 111 LEU A C 1
ATOM 841 O O . LEU A 1 111 ? 12.82 10.688 -12.305 1 87.75 111 LEU A O 1
ATOM 845 N N . VAL A 1 112 ? 14.734 11.906 -12.398 1 80.81 112 VAL A N 1
ATOM 846 C CA . VAL A 1 112 ? 14.078 12.953 -13.18 1 80.81 112 VAL A CA 1
ATOM 847 C C . VAL A 1 112 ? 13.75 12.438 -14.578 1 80.81 112 VAL A C 1
ATOM 849 O O . VAL A 1 112 ? 14.562 11.742 -15.195 1 80.81 112 VAL A O 1
ATOM 852 N N . ASN A 1 113 ? 12.5 12.586 -15.055 1 77.25 113 ASN A N 1
ATOM 853 C CA . ASN A 1 113 ? 12.062 12.227 -16.406 1 77.25 113 ASN A CA 1
ATOM 854 C C . ASN A 1 113 ? 11.75 10.742 -16.516 1 77.25 113 ASN A C 1
ATOM 856 O O . ASN A 1 113 ? 11.758 10.18 -17.609 1 77.25 113 ASN A O 1
ATOM 860 N N . GLN A 1 114 ? 11.734 10.094 -15.406 1 82.94 114 GLN A N 1
ATOM 861 C CA . GLN A 1 114 ? 11.305 8.703 -15.43 1 82.94 114 GLN A CA 1
ATOM 862 C C . GLN A 1 114 ? 9.781 8.602 -15.43 1 82.94 114 GLN A C 1
ATOM 864 O O . GLN A 1 114 ? 9.086 9.57 -15.125 1 82.94 114 GLN A O 1
ATOM 869 N N . GLU A 1 115 ? 9.328 7.469 -15.766 1 82.81 115 GLU A N 1
ATOM 870 C CA . GLU A 1 115 ? 7.891 7.223 -15.75 1 82.81 115 GLU A CA 1
ATOM 871 C C . GLU A 1 115 ? 7.328 7.348 -14.336 1 82.81 115 GLU A C 1
ATOM 873 O O . GLU A 1 115 ? 8.008 7.031 -13.359 1 82.81 115 GLU A O 1
ATOM 878 N N . PRO A 1 116 ? 6.133 7.77 -14.227 1 82.81 116 PRO A N 1
ATOM 879 C CA . PRO A 1 116 ? 5.512 7.984 -12.914 1 82.81 116 PRO A CA 1
ATOM 880 C C . PRO A 1 116 ? 5.527 6.73 -12.039 1 82.81 116 PRO A C 1
ATOM 882 O O . PRO A 1 116 ? 5.688 6.828 -10.82 1 82.81 116 PRO A O 1
ATOM 885 N N . ILE A 1 117 ? 5.484 5.652 -12.672 1 82.5 117 ILE A N 1
ATOM 886 C CA . ILE A 1 117 ? 5.43 4.414 -11.906 1 82.5 117 ILE A CA 1
ATOM 887 C C . ILE A 1 117 ? 6.766 4.188 -11.195 1 82.5 117 ILE A C 1
ATOM 889 O O . ILE A 1 117 ? 6.797 3.682 -10.07 1 82.5 117 ILE A O 1
ATOM 893 N N . ILE A 1 118 ? 7.809 4.559 -11.797 1 85.06 118 ILE A N 1
ATOM 894 C CA . ILE A 1 118 ? 9.141 4.387 -11.219 1 85.06 118 ILE A CA 1
ATOM 895 C C . ILE A 1 118 ? 9.297 5.309 -10.008 1 85.06 118 ILE A C 1
ATOM 897 O O . ILE A 1 118 ? 9.812 4.895 -8.969 1 85.06 118 ILE A O 1
ATOM 901 N N . LEU A 1 119 ? 8.844 6.508 -10.211 1 87.19 119 LEU A N 1
ATOM 902 C CA . LEU A 1 119 ? 8.891 7.453 -9.102 1 87.19 119 LEU A CA 1
ATOM 903 C C . LEU A 1 119 ? 8.016 6.984 -7.949 1 87.19 119 LEU A C 1
ATOM 905 O O . LEU A 1 119 ? 8.391 7.117 -6.781 1 87.19 119 LEU A O 1
ATOM 909 N N . PHE A 1 120 ? 6.953 6.473 -8.328 1 87.56 120 PHE A N 1
ATOM 910 C CA . PHE A 1 120 ? 6.062 5.93 -7.309 1 87.56 120 PHE A CA 1
ATOM 911 C C . PHE A 1 120 ? 6.742 4.801 -6.543 1 87.56 120 PHE A C 1
ATOM 913 O O . PHE A 1 120 ? 6.707 4.77 -5.312 1 87.56 120 PHE A O 1
ATOM 920 N N . MET A 1 121 ? 7.359 3.912 -7.199 1 88.56 121 MET A N 1
ATOM 921 C CA . MET A 1 121 ? 8.062 2.793 -6.574 1 88.56 121 MET A CA 1
ATOM 922 C C . MET A 1 121 ? 9.203 3.289 -5.699 1 88.56 121 MET A C 1
ATOM 924 O O . MET A 1 121 ? 9.469 2.721 -4.637 1 88.56 121 MET A O 1
ATOM 928 N N . ALA A 1 122 ? 9.82 4.301 -6.168 1 91.75 122 ALA A N 1
ATOM 929 C CA . ALA A 1 122 ? 10.898 4.891 -5.383 1 91.75 122 ALA A CA 1
ATOM 930 C C . ALA A 1 122 ? 10.383 5.406 -4.043 1 91.75 122 ALA A C 1
ATOM 932 O O . ALA A 1 122 ? 11.062 5.289 -3.02 1 91.75 122 ALA A O 1
ATOM 933 N N . THR A 1 123 ? 9.188 5.922 -4.105 1 92.56 123 THR A N 1
ATOM 934 C CA . THR A 1 123 ? 8.625 6.445 -2.861 1 92.56 123 THR A CA 1
ATOM 935 C C . THR A 1 123 ? 8.266 5.309 -1.91 1 92.56 123 THR A C 1
ATOM 937 O O . THR A 1 123 ? 8.32 5.473 -0.689 1 92.56 123 THR A O 1
ATOM 940 N N . ILE A 1 124 ? 7.895 4.223 -2.447 1 89.5 124 ILE A N 1
ATOM 941 C CA . ILE A 1 124 ? 7.66 3.051 -1.611 1 89.5 124 ILE A CA 1
ATOM 942 C C . ILE A 1 124 ? 8.969 2.617 -0.952 1 89.5 124 ILE A C 1
ATOM 944 O O . ILE A 1 124 ? 9.008 2.363 0.254 1 89.5 124 ILE A O 1
ATOM 948 N N . GLY A 1 125 ? 9.977 2.502 -1.774 1 90.94 125 GLY A N 1
ATOM 949 C CA . GLY A 1 125 ? 11.289 2.195 -1.223 1 90.94 125 GLY A CA 1
ATOM 950 C C . GLY A 1 125 ? 11.727 3.174 -0.15 1 90.94 125 GLY A C 1
ATOM 951 O O . GLY A 1 125 ? 12.258 2.77 0.887 1 90.94 125 GLY A O 1
ATOM 952 N N . LEU A 1 126 ? 11.461 4.387 -0.429 1 93.44 126 LEU A N 1
ATOM 953 C CA . LEU A 1 126 ? 11.797 5.434 0.529 1 93.44 126 LEU A CA 1
ATOM 954 C C . LEU A 1 126 ? 11.008 5.266 1.822 1 93.44 126 LEU A C 1
ATOM 956 O O . LEU A 1 126 ? 11.539 5.473 2.914 1 93.44 126 LEU A O 1
ATOM 960 N N . ALA A 1 127 ? 9.734 4.945 1.689 1 92.5 127 ALA A N 1
ATOM 961 C CA . ALA A 1 127 ? 8.875 4.738 2.854 1 92.5 127 ALA A CA 1
ATOM 962 C C . ALA A 1 127 ? 9.438 3.656 3.768 1 92.5 127 ALA A C 1
ATOM 964 O O . ALA A 1 127 ? 9.578 3.867 4.977 1 92.5 127 ALA A O 1
ATOM 965 N N . TYR A 1 128 ? 9.812 2.604 3.197 1 89.06 128 TYR A N 1
ATOM 966 C CA . TYR A 1 128 ? 10.312 1.497 4.004 1 89.06 128 TYR A CA 1
ATOM 967 C C . TYR A 1 128 ? 11.711 1.792 4.527 1 89.06 128 TYR A C 1
ATOM 969 O O . TYR A 1 128 ? 12.078 1.354 5.621 1 89.06 128 TYR A O 1
ATOM 977 N N . PHE A 1 129 ? 12.477 2.525 3.805 1 90.75 129 PHE A N 1
ATOM 978 C CA . PHE A 1 129 ? 13.781 2.961 4.289 1 90.75 129 PHE A CA 1
ATOM 979 C C . PHE A 1 129 ? 13.641 3.834 5.531 1 90.75 129 PHE A C 1
ATOM 981 O O . PHE A 1 129 ? 14.32 3.617 6.531 1 90.75 129 PHE A O 1
ATOM 988 N N . LEU A 1 130 ? 12.742 4.75 5.395 1 92.25 130 LEU A N 1
ATOM 989 C CA . LEU A 1 130 ? 12.539 5.68 6.5 1 92.25 130 LEU A CA 1
ATOM 990 C C . LEU A 1 130 ? 11.945 4.965 7.711 1 92.25 130 LEU A C 1
ATOM 992 O O . LEU A 1 130 ? 12.25 5.32 8.852 1 92.25 130 LEU A O 1
ATOM 996 N N . GLU A 1 131 ? 11.094 4.062 7.383 1 88 131 GLU A N 1
ATOM 997 C CA . GLU A 1 131 ? 10.562 3.258 8.477 1 88 131 GLU A CA 1
ATOM 998 C C . GLU A 1 131 ? 11.672 2.516 9.211 1 88 131 GLU A C 1
ATOM 1000 O O . GLU A 1 131 ? 11.734 2.533 10.445 1 88 131 GLU A O 1
ATOM 1005 N N . GLY A 1 132 ? 12.547 1.825 8.508 1 84.25 132 GLY A N 1
ATOM 1006 C CA . GLY A 1 132 ? 13.688 1.153 9.109 1 84.25 132 GLY A CA 1
ATOM 1007 C C . GLY A 1 132 ? 14.633 2.104 9.82 1 84.25 132 GLY A C 1
ATOM 1008 O O . GLY A 1 132 ? 15.094 1.812 10.93 1 84.25 132 GLY A O 1
ATOM 1009 N N . MET A 1 133 ? 14.844 3.203 9.203 1 87.06 133 MET A N 1
ATOM 1010 C CA . MET A 1 133 ? 15.711 4.211 9.805 1 87.06 133 MET A CA 1
ATOM 1011 C C . MET A 1 133 ? 15.117 4.742 11.102 1 87.06 133 MET A C 1
ATOM 1013 O O . MET A 1 133 ? 15.836 4.969 12.07 1 87.06 133 MET A O 1
ATOM 1017 N N . GLY A 1 134 ? 13.828 4.996 11.062 1 86 134 GLY A N 1
ATOM 1018 C CA . GLY A 1 134 ? 13.164 5.438 12.281 1 86 134 GLY A CA 1
ATOM 1019 C C . GLY A 1 134 ? 13.281 4.441 13.422 1 86 134 GLY A C 1
ATOM 1020 O O . GLY A 1 134 ? 13.523 4.828 14.562 1 86 134 GLY A O 1
ATOM 1021 N N . ASP A 1 135 ? 13.102 3.24 13.055 1 82.25 135 ASP A N 1
ATOM 1022 C CA . ASP A 1 135 ? 13.211 2.182 14.055 1 82.25 135 ASP A CA 1
ATOM 1023 C C . ASP A 1 135 ? 14.625 2.119 14.625 1 82.25 135 ASP A C 1
ATOM 1025 O O . ASP A 1 135 ? 14.805 1.956 15.836 1 82.25 135 ASP A O 1
ATOM 1029 N N . LEU A 1 136 ? 15.617 2.23 13.789 1 81.62 136 LEU A N 1
ATOM 1030 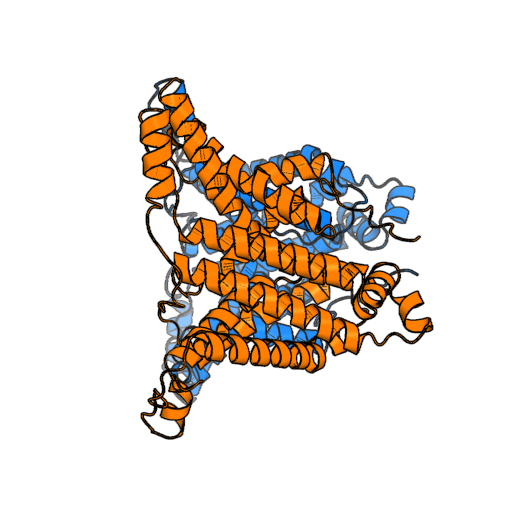C CA . LEU A 1 136 ? 17.016 2.164 14.211 1 81.62 136 LEU A CA 1
ATOM 1031 C C . LEU A 1 136 ? 17.391 3.395 15.031 1 81.62 136 LEU A C 1
ATOM 1033 O O . LEU A 1 136 ? 18.172 3.297 15.984 1 81.62 136 LEU A O 1
ATOM 1037 N N . MET A 1 137 ? 16.828 4.488 14.672 1 85.56 137 MET A N 1
ATOM 1038 C CA . MET A 1 137 ? 17.203 5.742 15.312 1 85.56 137 MET A CA 1
ATOM 1039 C C . MET A 1 137 ? 16.5 5.887 16.672 1 85.56 137 MET A C 1
ATOM 1041 O O . MET A 1 137 ? 17.125 6.309 17.641 1 85.56 137 MET A O 1
ATOM 1045 N N . TRP A 1 138 ? 15.195 5.484 16.703 1 87 138 TRP A N 1
ATOM 1046 C CA . TRP A 1 138 ? 14.406 5.852 17.875 1 87 138 TRP A CA 1
ATOM 1047 C C . TRP A 1 138 ? 13.883 4.609 18.578 1 87 138 TRP A C 1
ATOM 1049 O O . TRP A 1 138 ? 13.391 4.695 19.719 1 87 138 TRP A O 1
ATOM 1059 N N . GLY A 1 139 ? 13.977 3.504 17.969 1 78.06 139 GLY A N 1
ATOM 1060 C CA . GLY A 1 139 ? 13.453 2.281 18.562 1 78.06 139 GLY A CA 1
ATOM 1061 C C . GLY A 1 139 ? 12.07 1.92 18.062 1 78.06 139 GLY A C 1
ATOM 1062 O O . GLY A 1 139 ? 11.398 2.734 17.422 1 78.06 139 GLY A O 1
ATOM 1063 N N . SER A 1 140 ? 11.578 0.727 18.344 1 79.25 140 SER A N 1
ATOM 1064 C CA . SER A 1 140 ? 10.328 0.209 17.812 1 79.25 140 SER A CA 1
ATOM 1065 C C . SER A 1 140 ? 9.211 0.253 18.844 1 79.25 140 SER A C 1
ATOM 1067 O O . SER A 1 140 ? 8.07 -0.093 18.547 1 79.25 140 SER A O 1
ATOM 1069 N N . ASP A 1 141 ? 9.43 0.812 19.953 1 83.19 141 ASP A N 1
ATOM 1070 C CA . ASP A 1 141 ? 8.43 0.83 21.016 1 83.19 141 ASP A CA 1
ATOM 1071 C C . ASP A 1 141 ? 7.379 1.909 20.766 1 83.19 141 ASP A C 1
ATOM 1073 O O . ASP A 1 141 ? 7.633 2.879 20.047 1 83.19 141 ASP A O 1
ATOM 1077 N N . ILE A 1 142 ? 6.277 1.696 21.344 1 86.81 142 ILE A N 1
ATOM 1078 C CA . ILE A 1 142 ? 5.215 2.693 21.281 1 86.81 142 ILE A CA 1
ATOM 1079 C C . ILE A 1 142 ? 5.578 3.887 22.156 1 86.81 142 ILE A C 1
ATOM 1081 O O . ILE A 1 142 ? 5.961 3.715 23.328 1 86.81 142 ILE A O 1
ATOM 1085 N N . LYS A 1 143 ? 5.516 5.059 21.594 1 89.94 143 LYS A N 1
ATOM 1086 C CA . LYS A 1 143 ? 5.855 6.273 22.328 1 89.94 143 LYS A CA 1
ATOM 1087 C C . LYS A 1 143 ? 4.637 7.18 22.484 1 89.94 143 LYS A C 1
ATOM 1089 O O . LYS A 1 143 ? 3.816 7.289 21.562 1 89.94 143 LYS A O 1
ATOM 1094 N N . LYS A 1 144 ? 4.574 7.707 23.641 1 88.56 144 LYS A N 1
ATOM 1095 C CA . LYS A 1 144 ? 3.508 8.672 23.891 1 88.56 144 LYS A CA 1
ATOM 1096 C C . LYS A 1 144 ? 3.918 10.07 23.438 1 88.56 144 LYS A C 1
ATOM 1098 O O . LYS A 1 144 ? 5.039 10.516 23.703 1 88.56 144 LYS A O 1
ATOM 1103 N N . LEU A 1 145 ? 3.057 10.617 22.719 1 89.94 145 LEU A N 1
ATOM 1104 C CA . LEU A 1 145 ? 3.307 11.977 22.25 1 89.94 145 LEU A CA 1
ATOM 1105 C C . LEU A 1 145 ? 2.428 12.977 23 1 89.94 145 LEU A C 1
ATOM 1107 O O . LEU A 1 145 ? 1.201 12.938 22.875 1 89.94 145 LEU A O 1
ATOM 1111 N N . ASP A 1 146 ? 3.064 13.805 23.797 1 88.38 146 ASP A N 1
ATOM 1112 C CA . ASP A 1 146 ? 2.359 14.836 24.547 1 88.38 146 ASP A CA 1
ATOM 1113 C C . ASP A 1 146 ? 2.902 16.219 24.203 1 88.38 146 ASP A C 1
ATOM 1115 O O . ASP A 1 146 ? 3.988 16.594 24.656 1 88.38 146 ASP A O 1
ATOM 1119 N N . VAL A 1 147 ? 2.123 16.922 23.406 1 87.19 147 VAL A N 1
ATOM 1120 C CA . VAL A 1 147 ? 2.537 18.266 23.047 1 87.19 147 VAL A CA 1
ATOM 1121 C C . VAL A 1 147 ? 1.667 19.297 23.766 1 87.19 147 VAL A C 1
ATOM 1123 O O . VAL A 1 147 ? 1.612 20.453 23.375 1 87.19 147 VAL A O 1
ATOM 1126 N N . GLY A 1 148 ? 0.933 18.812 24.734 1 84.19 148 GLY A N 1
ATOM 1127 C CA . GLY A 1 148 ? 0.127 19.719 25.547 1 84.19 148 GLY A CA 1
ATOM 1128 C C . GLY A 1 148 ? -1.237 20 24.938 1 84.19 148 GLY A C 1
ATOM 1129 O O . GLY A 1 148 ? -1.834 21.047 25.203 1 84.19 148 GLY A O 1
ATOM 1130 N N . LEU A 1 149 ? -1.72 19.156 24.141 1 85.69 149 LEU A N 1
ATOM 1131 C CA . LEU A 1 149 ? -3.029 19.344 23.516 1 85.69 149 LEU A CA 1
ATOM 1132 C C . LEU A 1 149 ? -4.133 18.797 24.422 1 85.69 149 LEU A C 1
ATOM 1134 O O . LEU A 1 149 ? -3.969 17.75 25.062 1 85.69 149 LEU A O 1
ATOM 1138 N N . PRO A 1 150 ? -5.16 19.609 24.547 1 84.31 150 PRO A N 1
ATOM 1139 C CA . PRO A 1 150 ? -6.262 19.125 25.391 1 84.31 150 PRO A CA 1
ATOM 1140 C C . PRO A 1 150 ? -6.926 17.875 24.828 1 84.31 150 PRO A C 1
ATOM 1142 O O . PRO A 1 150 ? -7.047 17.719 23.625 1 84.31 150 PRO A O 1
ATOM 1145 N N . GLN A 1 151 ? -7.172 16.938 25.766 1 85.69 151 GLN A N 1
ATOM 1146 C CA . GLN A 1 151 ? -7.852 15.695 25.406 1 85.69 151 GLN A CA 1
ATOM 1147 C C . GLN A 1 151 ? -9.07 15.453 26.297 1 85.69 151 GLN A C 1
ATOM 1149 O O . GLN A 1 151 ? -9.227 16.109 27.328 1 85.69 151 GLN A O 1
ATOM 1154 N N . GLY A 1 152 ? -9.945 14.633 25.797 1 85.62 152 GLY A N 1
ATOM 1155 C CA . GLY A 1 152 ? -11.125 14.297 26.562 1 85.62 152 GLY A CA 1
ATOM 1156 C C . GLY A 1 152 ? -12.375 15.023 26.094 1 85.62 152 GLY A C 1
ATOM 1157 O O . GLY A 1 152 ? -12.344 15.75 25.094 1 85.62 152 GLY A O 1
ATOM 1158 N N . ILE A 1 153 ? -13.43 14.812 26.766 1 86.44 153 ILE A N 1
ATOM 1159 C CA . ILE A 1 153 ? -14.75 15.305 26.391 1 86.44 153 ILE A CA 1
ATOM 1160 C C . ILE A 1 153 ? -14.781 16.828 26.5 1 86.44 153 ILE A C 1
ATOM 1162 O O . ILE A 1 153 ? -14.234 17.406 27.453 1 86.44 153 ILE A O 1
ATOM 1166 N N . ASN A 1 154 ? -15.305 17.438 25.484 1 89.56 154 ASN A N 1
ATOM 1167 C CA . ASN A 1 154 ? -15.562 18.875 25.562 1 89.56 154 ASN A CA 1
ATOM 1168 C C . ASN A 1 154 ? -16.797 19.188 26.406 1 89.56 154 ASN A C 1
ATOM 1170 O O . ASN A 1 154 ? -17.922 19.031 25.953 1 89.56 154 ASN A O 1
ATOM 1174 N N . GLU A 1 155 ? -16.562 19.688 27.5 1 87.62 155 GLU A N 1
ATOM 1175 C CA . GLU A 1 155 ? -17.625 19.906 28.469 1 87.62 155 GLU A CA 1
ATOM 1176 C C . GLU A 1 155 ? -18.641 20.938 27.953 1 87.62 155 GLU A C 1
ATOM 1178 O O . GLU A 1 155 ? -19.828 20.828 28.219 1 87.62 155 GLU A O 1
ATOM 1183 N N . THR A 1 156 ? -18.188 21.906 27.281 1 88.06 156 THR A N 1
ATOM 1184 C CA . THR A 1 156 ? -19.062 22.969 26.766 1 88.06 156 THR A CA 1
ATOM 1185 C C . THR A 1 156 ? -20.078 22.391 25.781 1 88.06 156 THR A C 1
ATOM 1187 O O . THR A 1 156 ? -21.266 22.656 25.891 1 88.06 156 THR A O 1
ATOM 1190 N N . ILE A 1 157 ? -19.625 21.625 24.859 1 87.62 157 ILE A N 1
ATOM 1191 C CA . ILE A 1 157 ? -20.5 21.047 23.844 1 87.62 157 ILE A CA 1
ATOM 1192 C C . ILE A 1 157 ? -21.438 20.031 24.5 1 87.62 157 ILE A C 1
ATOM 1194 O O . ILE A 1 157 ? -22.625 19.969 24.156 1 87.62 157 ILE A O 1
ATOM 1198 N N . ASP A 1 158 ? -20.859 19.219 25.359 1 88.31 158 ASP A N 1
ATOM 1199 C CA . ASP A 1 158 ? -21.656 18.234 26.094 1 88.31 158 ASP A CA 1
ATOM 1200 C C . ASP A 1 158 ? -22.828 18.906 26.828 1 88.31 158 ASP A C 1
ATOM 1202 O O . ASP A 1 158 ? -23.969 18.469 26.719 1 88.31 158 ASP A O 1
ATOM 1206 N N . ASN A 1 159 ? -22.531 19.984 27.531 1 88.38 159 ASN A N 1
ATOM 1207 C CA . ASN A 1 159 ? -23.531 20.688 28.328 1 88.38 159 ASN A CA 1
ATOM 1208 C C . ASN A 1 159 ? -24.562 21.375 27.438 1 88.38 159 ASN A C 1
ATOM 1210 O O . ASN A 1 159 ? -25.766 21.312 27.719 1 88.38 159 ASN A O 1
ATOM 1214 N N . VAL A 1 160 ? -24.109 22.016 26.422 1 87.81 160 VAL A N 1
ATOM 1215 C CA . VAL A 1 160 ? -25 22.75 25.531 1 87.81 160 VAL A CA 1
ATOM 1216 C C . VAL A 1 160 ? -25.969 21.781 24.844 1 87.81 160 VAL A C 1
ATOM 1218 O O . VAL A 1 160 ? -27.156 22.062 24.734 1 87.81 160 VAL A O 1
ATOM 1221 N N . THR A 1 161 ? -25.438 20.703 24.406 1 86.31 161 THR A N 1
ATOM 1222 C CA . THR A 1 161 ? -26.281 19.734 23.719 1 86.31 161 THR A CA 1
ATOM 1223 C C . THR A 1 161 ? -27.219 19.016 24.688 1 86.31 161 THR A C 1
ATOM 1225 O O . THR A 1 161 ? -28.344 18.688 24.344 1 86.31 161 THR A O 1
ATOM 1228 N N . PHE A 1 162 ? -26.734 18.75 25.844 1 86.94 162 PHE A N 1
ATOM 1229 C CA . PHE A 1 162 ? -27.578 18.156 26.859 1 86.94 162 PHE A CA 1
ATOM 1230 C C . PHE A 1 162 ? -28.766 19.062 27.172 1 86.94 162 PHE A C 1
ATOM 1232 O O . PHE A 1 162 ? -29.906 18.609 27.281 1 86.94 162 PHE A O 1
ATOM 1239 N N . ASN A 1 163 ? -28.469 20.266 27.344 1 88.94 163 ASN A N 1
ATOM 1240 C CA . ASN A 1 163 ? -29.516 21.234 27.672 1 88.94 163 ASN A CA 1
ATOM 1241 C C . ASN A 1 163 ? -30.469 21.422 26.5 1 88.94 163 ASN A C 1
ATOM 1243 O O . ASN A 1 163 ? -31.672 21.625 26.703 1 88.94 163 ASN A O 1
ATOM 1247 N N . ALA A 1 164 ? -29.938 21.328 25.344 1 86.69 164 ALA A N 1
ATOM 1248 C CA . ALA A 1 164 ? -30.75 21.578 24.156 1 86.69 164 ALA A CA 1
ATOM 1249 C C . ALA A 1 164 ? -31.547 20.344 23.75 1 86.69 164 ALA A C 1
ATOM 1251 O O . ALA A 1 164 ? -32.688 20.438 23.328 1 86.69 164 ALA A O 1
ATOM 1252 N N . PHE A 1 165 ? -30.906 19.219 23.828 1 87.19 165 PHE A N 1
ATOM 1253 C CA . PHE A 1 165 ? -31.531 18.031 23.234 1 87.19 165 PHE A CA 1
ATOM 1254 C C . PHE A 1 165 ? -31.75 16.953 24.281 1 87.19 165 PHE A C 1
ATOM 1256 O O . PHE A 1 165 ? -32.375 15.93 24 1 87.19 165 PHE A O 1
ATOM 1263 N N . GLY A 1 166 ? -31.266 17.172 25.469 1 83.56 166 GLY A N 1
ATOM 1264 C CA . GLY A 1 166 ? -31.406 16.172 26.516 1 83.56 166 GLY A CA 1
ATOM 1265 C C . GLY A 1 166 ? -30.359 15.07 26.422 1 83.56 166 GLY A C 1
ATOM 1266 O O . GLY A 1 166 ? -30.469 14.047 27.109 1 83.56 166 GLY A O 1
ATOM 1267 N N . TYR A 1 167 ? -29.469 15.219 25.453 1 86.81 167 TYR A N 1
ATOM 1268 C CA . TYR A 1 167 ? -28.391 14.266 25.219 1 86.81 167 TYR A CA 1
ATOM 1269 C C . TYR A 1 167 ? -27.078 14.992 24.922 1 86.81 167 TYR A C 1
ATOM 1271 O O . TYR A 1 167 ? -27 15.797 24 1 86.81 167 TYR A O 1
ATOM 1279 N N . GLY A 1 168 ? -26.125 14.695 25.797 1 85.38 168 GLY A N 1
ATOM 1280 C CA . GLY A 1 168 ? -24.828 15.328 25.609 1 85.38 168 GLY A CA 1
ATOM 1281 C C . GLY A 1 168 ? -23.969 14.625 24.562 1 85.38 168 GLY A C 1
ATOM 1282 O O . GLY A 1 168 ? -23.719 13.422 24.672 1 85.38 168 GLY A O 1
ATOM 1283 N N . PHE A 1 169 ? -23.562 15.422 23.594 1 88.38 169 PHE A N 1
ATOM 1284 C CA . PHE A 1 169 ? -22.703 14.875 22.562 1 88.38 169 PHE A CA 1
ATOM 1285 C C . PHE A 1 169 ? -21.281 14.711 23.078 1 88.38 169 PHE A C 1
ATOM 1287 O O . PHE A 1 169 ? -20.766 15.578 23.766 1 88.38 169 PHE A O 1
ATOM 1294 N N . PHE A 1 170 ? -20.719 13.594 22.812 1 87.06 170 PHE A N 1
ATOM 1295 C CA . PHE A 1 170 ? -19.312 13.367 23.141 1 87.06 170 PHE A CA 1
ATOM 1296 C C . PHE A 1 170 ? -18.422 13.781 21.969 1 87.06 170 PHE A C 1
ATOM 1298 O O . PHE A 1 170 ? -18.406 13.117 20.922 1 87.06 170 PHE A O 1
ATOM 1305 N N . ILE A 1 171 ? -17.766 14.922 22.141 1 87.69 171 ILE A N 1
ATOM 1306 C CA . ILE A 1 171 ? -16.781 15.391 21.172 1 87.69 171 ILE A CA 1
ATOM 1307 C C . ILE A 1 171 ? -15.438 15.594 21.875 1 87.69 171 ILE A C 1
ATOM 1309 O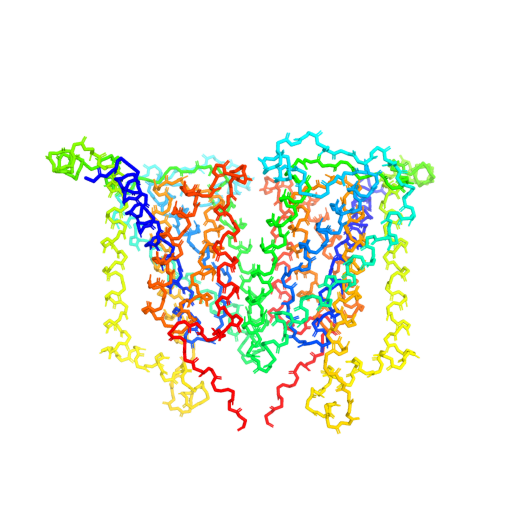 O . ILE A 1 171 ? -15.367 16.234 22.938 1 87.69 171 ILE A O 1
ATOM 1313 N N . ASP A 1 172 ? -14.422 15.008 21.297 1 89.88 172 ASP A N 1
ATOM 1314 C CA . ASP A 1 172 ? -13.094 15.086 21.891 1 89.88 172 ASP A CA 1
ATOM 1315 C C . ASP A 1 172 ? -12.445 16.438 21.625 1 89.88 172 ASP A C 1
ATOM 1317 O O . ASP A 1 172 ? -12.531 16.969 20.516 1 89.88 172 ASP A O 1
ATOM 1321 N N . ASN A 1 173 ? -11.805 17.016 22.641 1 91 173 ASN A N 1
ATOM 1322 C CA . ASN A 1 173 ? -11.109 18.281 22.5 1 91 173 ASN A CA 1
ATOM 1323 C C . ASN A 1 173 ? -9.992 18.219 21.469 1 91 173 ASN A C 1
ATOM 1325 O O . ASN A 1 173 ? -9.719 19.188 20.766 1 91 173 ASN A O 1
ATOM 1329 N N . LEU A 1 174 ? -9.367 17.109 21.406 1 88.44 174 LEU A N 1
ATOM 1330 C CA . LEU A 1 174 ? -8.289 16.922 20.438 1 88.44 174 LEU A CA 1
ATOM 1331 C C . LEU A 1 174 ? -8.805 17.062 19 1 88.44 174 LEU A C 1
ATOM 1333 O O . LEU A 1 174 ? -8.133 17.625 18.141 1 88.44 174 LEU A O 1
ATOM 1337 N N . ASP A 1 175 ? -9.953 16.562 18.812 1 88.88 175 ASP A N 1
ATOM 1338 C CA . ASP A 1 175 ? -10.547 16.625 17.484 1 88.88 175 ASP A CA 1
ATOM 1339 C C . ASP A 1 175 ? -10.875 18.062 17.094 1 88.88 175 ASP A C 1
ATOM 1341 O O . ASP A 1 175 ? -10.766 18.438 15.922 1 88.88 175 ASP A O 1
ATOM 1345 N N . ILE A 1 176 ? -11.25 18.812 18.031 1 90.5 176 ILE A N 1
ATOM 1346 C CA . ILE A 1 176 ? -11.539 20.219 17.781 1 90.5 176 ILE A CA 1
ATOM 1347 C C . ILE A 1 176 ? -10.258 20.953 17.438 1 90.5 176 ILE A C 1
ATOM 1349 O O . ILE A 1 176 ? -10.211 21.719 16.469 1 90.5 176 ILE A O 1
ATOM 1353 N N . VAL A 1 177 ? -9.234 20.734 18.172 1 90.69 177 VAL A N 1
ATOM 1354 C CA . VAL A 1 177 ? -7.949 21.359 17.906 1 90.69 177 VAL A CA 1
ATOM 1355 C C . VAL A 1 177 ? -7.445 20.938 16.531 1 90.69 177 VAL A C 1
ATOM 1357 O O . VAL A 1 177 ? -6.934 21.781 15.766 1 90.69 177 VAL A O 1
ATOM 1360 N N . ALA A 1 178 ? -7.59 19.656 16.25 1 88.44 178 ALA A N 1
ATOM 1361 C CA . ALA A 1 178 ? -7.168 19.156 14.953 1 88.44 178 ALA A CA 1
ATOM 1362 C C . ALA A 1 178 ? -7.902 19.859 13.82 1 88.44 178 ALA A C 1
ATOM 1364 O O . ALA A 1 178 ? -7.312 20.172 12.781 1 88.44 178 ALA A O 1
ATOM 1365 N N . THR A 1 179 ? -9.141 20.125 14.055 1 90.56 179 THR A N 1
ATOM 1366 C CA . THR A 1 179 ? -9.961 20.797 13.055 1 90.56 179 THR A CA 1
ATOM 1367 C C . THR A 1 179 ? -9.461 22.219 12.828 1 90.56 179 THR A C 1
ATOM 1369 O O . THR A 1 179 ? -9.32 22.672 11.68 1 90.56 179 THR A O 1
ATOM 1372 N N . VAL A 1 180 ? -9.195 22.875 13.875 1 92.81 180 VAL A N 1
ATOM 1373 C CA . VAL A 1 180 ? -8.727 24.25 13.781 1 92.81 180 VAL A CA 1
ATOM 1374 C C . VAL A 1 180 ? -7.355 24.281 13.109 1 92.81 180 VAL A C 1
ATOM 1376 O O . VAL A 1 180 ? -7.109 25.094 12.227 1 92.81 180 VAL A O 1
ATOM 1379 N N . VAL A 1 181 ? -6.5 23.391 13.484 1 90.69 181 VAL A N 1
ATOM 1380 C CA . VAL A 1 181 ? -5.156 23.328 12.914 1 90.69 181 VAL A CA 1
ATOM 1381 C C . VAL A 1 181 ? -5.234 23 11.43 1 90.69 181 VAL A C 1
ATOM 1383 O O . VAL A 1 181 ? -4.512 23.562 10.617 1 90.69 181 VAL A O 1
ATOM 1386 N N . ALA A 1 182 ? -6.074 22.047 11.141 1 88.56 182 ALA A N 1
ATOM 1387 C CA . ALA A 1 182 ? -6.254 21.656 9.742 1 88.56 182 ALA A CA 1
ATOM 1388 C C . ALA A 1 182 ? -6.746 22.844 8.914 1 88.56 182 ALA A C 1
ATOM 1390 O O . ALA A 1 182 ? -6.254 23.078 7.809 1 88.56 182 ALA A O 1
ATOM 1391 N N . ALA A 1 183 ? -7.719 23.578 9.453 1 88.62 183 ALA A N 1
ATOM 1392 C CA . ALA A 1 183 ? -8.258 24.75 8.766 1 88.62 183 ALA A CA 1
ATOM 1393 C C . ALA A 1 183 ? -7.172 25.797 8.547 1 88.62 183 ALA A C 1
ATOM 1395 O O . ALA A 1 183 ? -7.07 26.375 7.469 1 88.62 183 ALA A O 1
ATOM 1396 N N . LEU A 1 184 ? -6.398 26 9.531 1 92.44 184 LEU A N 1
ATOM 1397 C CA . LEU A 1 184 ? -5.324 26.984 9.438 1 92.44 184 LEU A CA 1
ATOM 1398 C C . LEU A 1 184 ? -4.281 26.547 8.414 1 92.44 184 LEU A C 1
ATOM 1400 O O . LEU A 1 184 ? -3.756 27.375 7.66 1 92.44 184 LEU A O 1
ATOM 1404 N N . LEU A 1 185 ? -3.98 25.297 8.438 1 89.69 185 LEU A N 1
ATOM 1405 C CA . LEU A 1 185 ? -3.002 24.766 7.492 1 89.69 185 LEU A CA 1
ATOM 1406 C C . LEU A 1 185 ? -3.494 24.922 6.059 1 89.69 185 LEU A C 1
ATOM 1408 O O . LEU A 1 185 ? -2.744 25.375 5.184 1 89.69 185 LEU A O 1
ATOM 1412 N N . VAL A 1 186 ? -4.703 24.578 5.848 1 85.12 186 VAL A N 1
ATOM 1413 C CA . VAL A 1 186 ? -5.285 24.688 4.516 1 85.12 186 VAL A CA 1
ATOM 1414 C C . VAL A 1 186 ? -5.293 26.141 4.066 1 85.12 186 VAL A C 1
ATOM 1416 O O . VAL A 1 186 ? -4.953 26.453 2.922 1 85.12 186 VAL A O 1
ATOM 1419 N N . LEU A 1 187 ? -5.699 27 4.969 1 87.5 187 LEU A N 1
ATOM 1420 C CA . LEU A 1 187 ? -5.719 28.422 4.664 1 87.5 187 LEU A CA 1
ATOM 1421 C C . LEU A 1 187 ? -4.32 28.922 4.336 1 87.5 187 LEU A C 1
ATOM 1423 O O . LEU A 1 187 ? -4.133 29.672 3.367 1 87.5 187 LEU A O 1
ATOM 1427 N N . SER A 1 188 ? -3.389 28.531 5.109 1 90.38 188 SER A N 1
ATOM 1428 C CA . SER A 1 188 ? -2.01 28.953 4.895 1 90.38 188 SER A CA 1
ATOM 1429 C C . SER A 1 188 ? -1.475 28.438 3.561 1 90.38 188 SER A C 1
ATOM 1431 O O . SER A 1 188 ? -0.82 29.188 2.824 1 90.38 188 SER A O 1
ATOM 1433 N N . LEU A 1 189 ? -1.759 27.234 3.227 1 85.44 189 LEU A N 1
ATOM 1434 C CA . LEU A 1 189 ? -1.279 26.641 1.982 1 85.44 189 LEU A CA 1
ATOM 1435 C C . LEU A 1 189 ? -1.971 27.281 0.779 1 85.44 189 LEU A C 1
ATOM 1437 O O . LEU A 1 189 ? -1.345 27.484 -0.263 1 85.44 189 LEU A O 1
ATOM 1441 N N . THR A 1 190 ? -3.25 27.562 0.947 1 82.19 190 THR A N 1
ATOM 1442 C CA . THR A 1 190 ? -3.996 28.219 -0.129 1 82.19 190 THR A CA 1
ATOM 1443 C C . THR A 1 190 ? -3.461 29.609 -0.394 1 82.19 190 THR A C 1
ATOM 1445 O O . THR A 1 190 ? -3.281 30.016 -1.549 1 82.19 190 THR A O 1
ATOM 1448 N N . LEU A 1 191 ? -3.199 30.297 0.634 1 86.94 191 LEU A N 1
ATOM 1449 C CA . LEU A 1 191 ? -2.645 31.641 0.499 1 86.94 191 LEU A CA 1
ATOM 1450 C C . LEU A 1 191 ? -1.239 31.594 -0.091 1 86.94 191 LEU A C 1
ATOM 1452 O O . LEU A 1 191 ? -0.879 32.438 -0.919 1 86.94 191 LEU A O 1
ATOM 1456 N N . PHE A 1 192 ? -0.507 30.594 0.316 1 85.5 192 PHE A N 1
ATOM 1457 C CA . PHE A 1 192 ? 0.841 30.406 -0.209 1 85.5 192 PHE A CA 1
ATOM 1458 C C . PHE A 1 192 ? 0.803 30.094 -1.701 1 85.5 192 PHE A C 1
ATOM 1460 O O . PHE A 1 192 ? 1.541 30.703 -2.482 1 85.5 192 PHE A O 1
ATOM 1467 N N . SER A 1 193 ? -0.041 29.219 -2.131 1 80.19 193 SER A N 1
ATOM 1468 C CA . SER A 1 193 ? -0.132 28.781 -3.518 1 80.19 193 SER A CA 1
ATOM 1469 C C . SER A 1 193 ? -0.632 29.891 -4.426 1 80.19 193 SER A C 1
ATOM 1471 O O . SER A 1 193 ? -0.202 30 -5.578 1 80.19 193 SER A O 1
ATOM 1473 N N . GLN A 1 194 ? -1.453 30.844 -3.883 1 82.5 194 GLN A N 1
ATOM 1474 C CA . GLN A 1 194 ? -2.117 31.828 -4.727 1 82.5 194 GLN A CA 1
ATOM 1475 C C . GLN A 1 194 ? -1.353 33.156 -4.734 1 82.5 194 GLN A C 1
ATOM 1477 O O . GLN A 1 194 ? -1.316 33.844 -5.75 1 82.5 194 GLN A O 1
ATOM 1482 N N . TYR A 1 195 ? -0.661 33.406 -3.648 1 89.31 195 TYR A N 1
ATOM 1483 C CA . TYR A 1 195 ? -0.224 34.812 -3.541 1 89.31 195 TYR A CA 1
ATOM 1484 C C . TYR A 1 195 ? 1.296 34.875 -3.475 1 89.31 195 TYR A C 1
ATOM 1486 O O . TYR A 1 195 ? 1.861 36 -3.498 1 89.31 195 TYR A O 1
ATOM 1494 N N . THR A 1 196 ? 1.945 33.812 -3.443 1 89.06 196 THR A N 1
ATOM 1495 C CA . THR A 1 196 ? 3.396 33.906 -3.338 1 89.06 196 THR A CA 1
ATOM 1496 C C . THR A 1 196 ? 4.059 33.562 -4.672 1 89.06 196 THR A C 1
ATOM 1498 O O . THR A 1 196 ? 3.451 32.938 -5.535 1 89.06 196 THR A O 1
ATOM 1501 N N . LYS A 1 197 ? 5.281 34.094 -4.859 1 86.25 197 LYS A N 1
ATOM 1502 C CA . LYS A 1 197 ? 6.059 33.812 -6.062 1 86.25 197 LYS A CA 1
ATOM 1503 C C . LYS A 1 197 ? 6.371 32.312 -6.199 1 86.25 197 LYS A C 1
ATOM 1505 O O . LYS A 1 197 ? 6.371 31.781 -7.305 1 86.25 197 LYS A O 1
ATOM 1510 N N . TYR A 1 198 ? 6.562 31.688 -5.105 1 86 198 TYR A N 1
ATOM 1511 C CA . TYR A 1 198 ? 6.887 30.266 -5.133 1 86 198 TYR A CA 1
ATOM 1512 C C . TYR A 1 198 ? 5.652 29.438 -5.465 1 86 198 TYR A C 1
ATOM 1514 O O . TYR A 1 198 ? 5.75 28.406 -6.141 1 86 198 TYR A O 1
ATOM 1522 N N . GLY A 1 199 ? 4.535 29.938 -4.992 1 83.88 199 GLY A N 1
ATOM 1523 C CA . GLY A 1 199 ? 3.285 29.281 -5.355 1 83.88 199 GLY A CA 1
ATOM 1524 C C . GLY A 1 199 ? 3 29.328 -6.844 1 83.88 199 GLY A C 1
ATOM 1525 O O . GLY A 1 199 ? 2.547 28.344 -7.426 1 83.88 199 GLY A O 1
ATOM 1526 N N . ARG A 1 200 ? 3.363 30.406 -7.426 1 83.81 200 ARG A N 1
ATOM 1527 C CA . ARG A 1 200 ? 3.193 30.562 -8.867 1 83.81 200 ARG A CA 1
ATOM 1528 C C . ARG A 1 200 ? 4.133 29.641 -9.633 1 83.81 200 ARG A C 1
ATOM 1530 O O . ARG A 1 200 ? 3.752 29.062 -10.656 1 83.81 200 ARG A O 1
ATOM 1537 N N . ALA A 1 201 ? 5.227 29.547 -9.117 1 83.25 201 ALA A N 1
ATOM 1538 C CA . ALA A 1 201 ? 6.191 28.641 -9.742 1 83.25 201 ALA A CA 1
ATOM 1539 C C . ALA A 1 201 ? 5.715 27.203 -9.688 1 83.25 201 ALA A C 1
ATOM 1541 O O . ALA A 1 201 ? 5.863 26.453 -10.648 1 83.25 201 ALA A O 1
ATOM 1542 N N . LEU A 1 202 ? 5.129 26.891 -8.562 1 81.38 202 LEU A N 1
ATOM 1543 C CA . LEU A 1 202 ? 4.598 25.547 -8.383 1 81.38 202 LEU A CA 1
ATOM 1544 C C . LEU A 1 202 ? 3.479 25.266 -9.383 1 81.38 202 LEU A C 1
ATOM 1546 O O . LEU A 1 202 ? 3.42 24.188 -9.969 1 81.38 202 LEU A O 1
ATOM 1550 N N . ARG A 1 203 ? 2.695 26.25 -9.586 1 79.31 203 ARG A N 1
ATOM 1551 C CA . ARG A 1 203 ? 1.576 26.094 -10.508 1 79.31 203 ARG A CA 1
ATOM 1552 C C . ARG A 1 203 ? 2.062 26.031 -11.953 1 79.31 203 ARG A C 1
ATOM 1554 O O . ARG A 1 203 ? 1.518 25.281 -12.766 1 79.31 203 ARG A O 1
ATOM 1561 N N . ALA A 1 204 ? 3.072 26.766 -12.273 1 79.94 204 ALA A N 1
ATOM 1562 C CA . ALA A 1 204 ? 3.641 26.75 -13.617 1 79.94 204 ALA A CA 1
ATOM 1563 C C . ALA A 1 204 ? 4.23 25.375 -13.953 1 79.94 204 ALA A C 1
ATOM 1565 O O . ALA A 1 204 ? 4.043 24.875 -15.062 1 79.94 204 ALA A O 1
ATOM 1566 N N . VAL A 1 205 ? 4.863 24.766 -12.953 1 77.94 205 VAL A N 1
ATOM 1567 C CA . VAL A 1 205 ? 5.484 23.469 -13.164 1 77.94 205 VAL A CA 1
ATOM 1568 C C . VAL A 1 205 ? 4.406 22.391 -13.281 1 77.94 205 VAL A C 1
ATOM 1570 O O . VAL A 1 205 ? 4.535 21.453 -14.078 1 77.94 205 VAL A O 1
ATOM 1573 N N . ALA A 1 206 ? 3.363 22.562 -12.492 1 76 206 ALA A N 1
ATOM 1574 C CA . ALA A 1 206 ? 2.268 21.594 -12.523 1 76 206 ALA A CA 1
ATOM 1575 C C . ALA A 1 206 ? 1.56 21.609 -13.875 1 76 206 ALA A C 1
ATOM 1577 O O . ALA A 1 206 ? 1.081 20.578 -14.336 1 76 206 ALA A O 1
ATOM 1578 N N . ASP A 1 207 ? 1.595 22.781 -14.469 1 75.31 207 ASP A N 1
ATOM 1579 C CA . ASP A 1 207 ? 0.917 22.938 -15.758 1 75.31 207 ASP A CA 1
ATOM 1580 C C . ASP A 1 207 ? 1.767 22.375 -16.891 1 75.31 207 ASP A C 1
ATOM 1582 O O . ASP A 1 207 ? 1.253 21.688 -17.781 1 75.31 207 ASP A O 1
ATOM 1586 N N . ASP A 1 208 ? 3.023 22.688 -16.812 1 77.81 208 ASP A N 1
ATOM 1587 C CA . ASP A 1 208 ? 3.939 22.234 -17.859 1 77.81 208 ASP A CA 1
ATOM 1588 C C . ASP A 1 208 ? 5.383 22.234 -17.359 1 77.81 208 ASP A C 1
ATOM 1590 O O . ASP A 1 208 ? 6.031 23.281 -17.328 1 77.81 208 ASP A O 1
ATOM 1594 N N . HIS A 1 209 ? 5.77 21 -17.156 1 74.31 209 HIS A N 1
ATOM 1595 C CA . HIS A 1 209 ? 7.117 20.844 -16.625 1 74.31 209 HIS A CA 1
ATOM 1596 C C . HIS A 1 209 ? 8.164 21.406 -17.578 1 74.31 209 HIS A C 1
ATOM 1598 O O . HIS A 1 209 ? 9.047 22.156 -17.172 1 74.31 209 HIS A O 1
ATOM 1604 N N . GLN A 1 210 ? 8.008 21.094 -18.797 1 75.56 210 GLN A N 1
ATOM 1605 C CA . GLN A 1 210 ? 8.992 21.5 -19.797 1 75.56 210 GLN A CA 1
ATOM 1606 C C . GLN A 1 210 ? 8.969 23 -20.016 1 75.56 210 GLN A C 1
ATOM 1608 O O . GLN A 1 210 ? 10.016 23.641 -20.141 1 75.56 210 GLN A O 1
ATOM 1613 N N . ALA A 1 211 ? 7.762 23.516 -20.078 1 78.38 211 ALA A N 1
ATOM 1614 C CA . ALA A 1 211 ? 7.629 24.969 -20.281 1 78.38 211 ALA A CA 1
ATOM 1615 C C . ALA A 1 211 ? 8.195 25.734 -19.078 1 78.38 211 ALA A C 1
ATOM 1617 O O . ALA A 1 211 ? 8.844 26.766 -19.25 1 78.38 211 ALA A O 1
ATOM 1618 N N . ALA A 1 212 ? 8.039 25.172 -17.984 1 80.75 212 ALA A N 1
ATOM 1619 C CA . ALA A 1 212 ? 8.539 25.812 -16.766 1 80.75 212 ALA A CA 1
ATOM 1620 C C . ALA A 1 212 ? 10.062 25.844 -16.75 1 80.75 212 ALA A C 1
ATOM 1622 O O . ALA A 1 212 ? 10.664 26.859 -16.375 1 80.75 212 ALA A O 1
ATOM 1623 N N . LEU A 1 213 ? 10.633 24.781 -17.203 1 78.62 213 LEU A N 1
ATOM 1624 C CA . LEU A 1 213 ? 12.086 24.703 -17.234 1 78.62 213 LEU A CA 1
ATOM 1625 C C . LEU A 1 213 ? 12.664 25.672 -18.25 1 78.62 213 LEU A C 1
ATOM 1627 O O . LEU A 1 213 ? 13.742 26.234 -18.031 1 78.62 213 LEU A O 1
ATOM 1631 N N . SER A 1 214 ? 11.938 25.891 -19.234 1 83.44 214 SER A N 1
ATOM 1632 C CA . SER A 1 214 ? 12.406 26.781 -20.312 1 83.44 214 SER A CA 1
ATOM 1633 C C . SER A 1 214 ? 12.461 28.219 -19.844 1 83.44 214 SER A C 1
ATOM 1635 O O . SER A 1 214 ? 13.227 29.031 -20.375 1 83.44 214 SER A O 1
ATOM 1637 N N . VAL A 1 215 ? 11.727 28.562 -18.812 1 84.62 215 VAL A N 1
ATOM 1638 C CA . VAL A 1 215 ? 11.711 29.953 -18.359 1 84.62 215 VAL A CA 1
ATOM 1639 C C . VAL A 1 215 ? 12.594 30.094 -17.125 1 84.62 215 VAL A C 1
ATOM 1641 O O . VAL A 1 215 ? 12.547 31.125 -16.438 1 84.62 215 VAL A O 1
ATOM 1644 N N . GLY A 1 216 ? 13.328 29 -16.719 1 82.94 216 GLY A N 1
ATOM 1645 C CA . GLY A 1 216 ? 14.383 29.125 -15.727 1 82.94 216 GLY A CA 1
ATOM 1646 C C . GLY A 1 216 ? 13.969 28.625 -14.359 1 82.94 216 GLY A C 1
ATOM 1647 O O . GLY A 1 216 ? 14.664 28.859 -13.367 1 82.94 216 GLY A O 1
ATOM 1648 N N . ILE A 1 217 ? 12.891 28.109 -14.25 1 84.44 217 ILE A N 1
ATOM 1649 C CA . ILE A 1 217 ? 12.492 27.562 -12.953 1 84.44 217 ILE A CA 1
ATOM 1650 C C . ILE A 1 217 ? 13.266 26.281 -12.672 1 84.44 217 ILE A C 1
ATOM 1652 O O . ILE A 1 217 ? 13.266 25.359 -13.492 1 84.44 217 ILE A O 1
ATOM 1656 N N . SER A 1 218 ? 13.961 26.281 -11.5 1 86.19 218 SER A N 1
ATOM 1657 C CA . SER A 1 218 ? 14.758 25.109 -11.148 1 86.19 218 SER A CA 1
ATOM 1658 C C . SER A 1 218 ? 13.883 24 -10.586 1 86.19 218 SER A C 1
ATOM 1660 O O . SER A 1 218 ? 13.188 24.188 -9.586 1 86.19 218 SER A O 1
ATOM 1662 N N . LEU A 1 219 ? 13.969 22.938 -11.156 1 83.38 219 LEU A N 1
ATOM 1663 C CA . LEU A 1 219 ? 13.211 21.781 -10.703 1 83.38 219 LEU A CA 1
ATOM 1664 C C . LEU A 1 219 ? 13.672 21.328 -9.32 1 83.38 219 LEU A C 1
ATOM 1666 O O . LEU A 1 219 ? 12.859 20.891 -8.508 1 83.38 219 LEU A O 1
ATOM 1670 N N . ARG A 1 220 ? 14.914 21.516 -9.109 1 87.38 220 ARG A N 1
ATOM 1671 C CA . ARG A 1 220 ? 15.469 21.125 -7.812 1 87.38 220 ARG A CA 1
ATOM 1672 C C . ARG A 1 220 ? 14.828 21.938 -6.684 1 87.38 220 ARG A C 1
ATOM 1674 O O . ARG A 1 220 ? 14.453 21.375 -5.652 1 87.38 220 ARG A O 1
ATOM 1681 N N . PHE A 1 221 ? 14.719 23.141 -6.941 1 89 221 PHE A N 1
ATOM 1682 C CA . PHE A 1 221 ? 14.133 24.016 -5.934 1 89 221 PHE A CA 1
ATOM 1683 C C . PHE A 1 221 ? 12.664 23.672 -5.707 1 89 221 PHE A C 1
ATOM 1685 O O . PHE A 1 221 ? 12.203 23.641 -4.562 1 89 221 PHE A O 1
ATOM 1692 N N . ILE A 1 222 ? 12.016 23.406 -6.711 1 86.94 222 ILE A N 1
ATOM 1693 C CA . ILE A 1 222 ? 10.586 23.094 -6.613 1 86.94 222 ILE A CA 1
ATOM 1694 C C . ILE A 1 222 ? 10.391 21.781 -5.859 1 86.94 222 ILE A C 1
ATOM 1696 O O . ILE A 1 222 ? 9.531 21.688 -4.98 1 86.94 222 ILE A O 1
ATOM 1700 N N . TRP A 1 223 ? 11.227 20.828 -6.16 1 88.75 223 TRP A N 1
ATOM 1701 C CA . TRP A 1 223 ? 11.117 19.531 -5.5 1 88.75 223 TRP A CA 1
ATOM 1702 C C . TRP A 1 223 ? 11.391 19.656 -4.008 1 88.75 223 TRP A C 1
ATOM 1704 O O . TRP A 1 223 ? 10.641 19.125 -3.184 1 88.75 223 TRP A O 1
ATOM 1714 N N . VAL A 1 224 ? 12.414 20.406 -3.717 1 92.81 224 VAL A N 1
ATOM 1715 C CA . VAL A 1 224 ? 12.773 20.562 -2.312 1 92.81 224 VAL A CA 1
ATOM 1716 C C . VAL A 1 224 ? 11.672 21.328 -1.585 1 92.81 224 VAL A C 1
ATOM 1718 O O . VAL A 1 224 ? 11.297 20.969 -0.466 1 92.81 224 VAL A O 1
ATOM 1721 N N . MET A 1 225 ? 11.18 22.297 -2.207 1 92 225 MET A N 1
ATOM 1722 C CA . MET A 1 225 ? 10.125 23.109 -1.599 1 92 225 MET A CA 1
ATOM 1723 C C . MET A 1 225 ? 8.875 22.281 -1.347 1 92 225 MET A C 1
ATOM 1725 O O . MET A 1 225 ? 8.328 22.281 -0.241 1 92 225 MET A O 1
ATOM 1729 N N . VAL A 1 226 ? 8.438 21.562 -2.326 1 90.88 226 VAL A N 1
ATOM 1730 C CA . VAL A 1 226 ? 7.207 20.797 -2.227 1 90.88 226 VAL A CA 1
ATOM 1731 C C . VAL A 1 226 ? 7.375 19.688 -1.185 1 90.88 226 VAL A C 1
ATOM 1733 O O . VAL A 1 226 ? 6.484 19.469 -0.364 1 90.88 226 VAL A O 1
ATOM 1736 N N . TRP A 1 227 ? 8.484 19.047 -1.18 1 93.62 227 TRP A N 1
ATOM 1737 C CA . TRP A 1 227 ? 8.727 17.969 -0.229 1 93.62 227 TRP A CA 1
ATOM 1738 C C . TRP A 1 227 ? 8.898 18.516 1.185 1 93.62 227 TRP A C 1
ATOM 1740 O O . TRP A 1 227 ? 8.562 17.844 2.162 1 93.62 227 TRP A O 1
ATOM 1750 N N . SER A 1 228 ? 9.453 19.719 1.263 1 95.06 228 SER A N 1
ATOM 1751 C CA . SER A 1 228 ? 9.547 20.359 2.566 1 95.06 228 SER A CA 1
ATOM 1752 C C . SER A 1 228 ? 8.172 20.703 3.123 1 95.06 228 SER A C 1
ATOM 1754 O O . SER A 1 228 ? 7.879 20.422 4.289 1 95.06 228 SER A O 1
ATOM 1756 N N . ILE A 1 229 ? 7.336 21.234 2.299 1 92.88 229 ILE A N 1
ATOM 1757 C CA . ILE A 1 229 ? 5.98 21.594 2.717 1 92.88 229 ILE A CA 1
ATOM 1758 C C . ILE A 1 229 ? 5.211 20.328 3.08 1 92.88 229 ILE A C 1
ATOM 1760 O O . ILE A 1 229 ? 4.516 20.281 4.098 1 92.88 229 ILE A O 1
ATOM 1764 N N . ALA A 1 230 ? 5.344 19.344 2.26 1 92.69 230 ALA A N 1
ATOM 1765 C CA . ALA A 1 230 ? 4.695 18.062 2.543 1 92.69 230 ALA A CA 1
ATOM 1766 C C . ALA A 1 230 ? 5.195 17.484 3.861 1 92.69 230 ALA A C 1
ATOM 1768 O O . ALA A 1 230 ? 4.43 16.859 4.602 1 92.69 230 ALA A O 1
ATOM 1769 N N . GLY A 1 231 ? 6.469 17.672 4.102 1 94.94 231 GLY A N 1
ATOM 1770 C CA . GLY A 1 231 ? 7.035 17.234 5.367 1 94.94 231 GLY A CA 1
ATOM 1771 C C . GLY A 1 231 ? 6.441 17.938 6.566 1 94.94 231 GLY A C 1
ATOM 1772 O O . GLY A 1 231 ? 6.195 17.312 7.605 1 94.94 231 GLY A O 1
ATOM 1773 N N . ILE A 1 232 ? 6.223 19.203 6.422 1 94.75 232 ILE A N 1
ATOM 1774 C CA . ILE A 1 232 ? 5.621 19.984 7.496 1 94.75 232 ILE A CA 1
ATOM 1775 C C . ILE A 1 232 ? 4.184 19.531 7.727 1 94.75 232 ILE A C 1
ATOM 1777 O O . ILE A 1 232 ? 3.742 19.406 8.867 1 94.75 232 ILE A O 1
ATOM 1781 N N . VAL A 1 233 ? 3.496 19.344 6.652 1 93.56 233 VAL A N 1
ATOM 1782 C CA . VAL A 1 233 ? 2.137 18.812 6.75 1 93.56 233 VAL A CA 1
ATOM 1783 C C . VAL A 1 233 ? 2.15 17.453 7.434 1 93.56 233 VAL A C 1
ATOM 1785 O O . VAL A 1 233 ? 1.289 17.156 8.266 1 93.56 233 VAL A O 1
ATOM 1788 N N . ALA A 1 234 ? 3.086 16.625 7.066 1 95.25 234 ALA A N 1
ATOM 1789 C CA . ALA A 1 234 ? 3.244 15.32 7.691 1 95.25 234 ALA A CA 1
ATOM 1790 C C . ALA A 1 234 ? 3.504 15.453 9.188 1 95.25 234 ALA A C 1
ATOM 1792 O O . ALA A 1 234 ? 3.014 14.648 9.984 1 95.25 234 ALA A O 1
ATOM 1793 N N . LEU A 1 235 ? 4.289 16.438 9.531 1 96.12 235 LEU A N 1
ATOM 1794 C CA . LEU A 1 235 ? 4.566 16.703 10.938 1 96.12 235 LEU A CA 1
ATOM 1795 C C . LEU A 1 235 ? 3.287 17.031 11.695 1 96.12 235 LEU A C 1
ATOM 1797 O O . LEU A 1 235 ? 3.043 16.5 12.781 1 96.12 235 LEU A O 1
ATOM 1801 N N . VAL A 1 236 ? 2.488 17.859 11.117 1 94.94 236 VAL A N 1
ATOM 1802 C CA . VAL A 1 236 ? 1.224 18.25 11.742 1 94.94 236 VAL A CA 1
ATOM 1803 C C . VAL A 1 236 ? 0.327 17.016 11.883 1 94.94 236 VAL A C 1
ATOM 1805 O O . VAL A 1 236 ? -0.252 16.781 12.945 1 94.94 236 VAL A O 1
ATOM 1808 N N . ALA A 1 237 ? 0.209 16.25 10.82 1 93.81 237 ALA A N 1
ATOM 1809 C CA . ALA A 1 237 ? -0.587 15.031 10.859 1 93.81 237 ALA A CA 1
ATOM 1810 C C . ALA A 1 237 ? -0.04 14.062 11.906 1 93.81 237 ALA A C 1
ATOM 1812 O O . ALA A 1 237 ? -0.805 13.438 12.641 1 93.81 237 ALA A O 1
ATOM 1813 N N . GLY A 1 238 ? 1.259 13.961 11.93 1 93.88 238 GLY A N 1
ATOM 1814 C CA . GLY A 1 238 ? 1.897 13.094 12.906 1 93.88 238 GLY A CA 1
ATOM 1815 C C . GLY A 1 238 ? 1.618 13.5 14.336 1 93.88 238 GLY A C 1
ATOM 1816 O O . GLY A 1 238 ? 1.427 12.648 15.203 1 93.88 238 GLY A O 1
ATOM 1817 N N . ILE A 1 239 ? 1.613 14.75 14.57 1 94.38 239 ILE A N 1
ATOM 1818 C CA . ILE A 1 239 ? 1.338 15.266 15.906 1 94.38 239 ILE A CA 1
ATOM 1819 C C . ILE A 1 239 ? -0.099 14.93 16.297 1 94.38 239 ILE A C 1
ATOM 1821 O O . ILE A 1 239 ? -0.345 14.414 17.391 1 94.38 239 ILE A O 1
ATOM 1825 N N . MET A 1 240 ? -1.004 15.172 15.414 1 92.56 240 MET A N 1
ATOM 1826 C CA . MET A 1 240 ? -2.414 14.969 15.734 1 92.56 240 MET A CA 1
ATOM 1827 C C . MET A 1 240 ? -2.729 13.492 15.922 1 92.56 240 MET A C 1
ATOM 1829 O O . MET A 1 240 ? -3.354 13.109 16.906 1 92.56 240 MET A O 1
ATOM 1833 N N . TRP A 1 241 ? -2.287 12.68 15.023 1 91.12 241 TRP A N 1
ATOM 1834 C CA . TRP A 1 241 ? -2.551 11.25 15.109 1 91.12 241 TRP A CA 1
ATOM 1835 C C . TRP A 1 241 ? -1.732 10.609 16.234 1 91.12 241 TRP A C 1
ATOM 1837 O O . TRP A 1 241 ? -2.199 9.68 16.891 1 91.12 241 TRP A O 1
ATOM 1847 N N . GLY A 1 242 ? -0.543 11.07 16.359 1 91.81 242 GLY A N 1
ATOM 1848 C CA . GLY A 1 242 ? 0.292 10.578 17.438 1 91.81 242 GLY A CA 1
ATOM 1849 C C . GLY A 1 242 ? -0.261 10.906 18.812 1 91.81 242 GLY A C 1
ATOM 1850 O O . GLY A 1 242 ? -0.172 10.086 19.734 1 91.81 242 GLY A O 1
ATOM 1851 N N . ALA A 1 243 ? -0.78 12.047 18.953 1 90.94 243 ALA A N 1
ATOM 1852 C CA . ALA A 1 243 ? -1.385 12.438 20.219 1 90.94 243 ALA A CA 1
ATOM 1853 C C . ALA A 1 243 ? -2.625 11.602 20.516 1 90.94 243 ALA A C 1
ATOM 1855 O O . ALA A 1 243 ? -2.92 11.312 21.672 1 90.94 243 ALA A O 1
ATOM 1856 N N . LYS A 1 244 ? -3.264 11.25 19.469 1 87.88 244 LYS A N 1
ATOM 1857 C CA . LYS A 1 244 ? -4.508 10.5 19.625 1 87.88 244 LYS A CA 1
ATOM 1858 C C . LYS A 1 244 ? -4.23 9.023 19.906 1 87.88 244 LYS A C 1
ATOM 1860 O O . LYS A 1 244 ? -4.859 8.43 20.781 1 87.88 244 LYS A O 1
ATOM 1865 N N . SER A 1 245 ? -3.301 8.398 19.266 1 88.06 245 SER A N 1
ATOM 1866 C CA . SER A 1 245 ? -3.146 6.945 19.312 1 88.06 245 SER A CA 1
ATOM 1867 C C . SER A 1 245 ? -1.721 6.555 19.688 1 88.06 245 SER A C 1
ATOM 1869 O O . SER A 1 245 ? -1.388 5.367 19.734 1 88.06 245 SER A O 1
ATOM 1871 N N . GLY A 1 246 ? -0.928 7.484 19.938 1 90 246 GLY A N 1
ATOM 1872 C CA . GLY A 1 246 ? 0.471 7.176 20.203 1 90 246 GLY A CA 1
ATOM 1873 C C . GLY A 1 246 ? 1.299 7.09 18.922 1 90 246 GLY A C 1
ATOM 1874 O O . GLY A 1 246 ? 0.751 7.031 17.828 1 90 246 GLY A O 1
ATOM 1875 N N . VAL A 1 247 ? 2.533 7.133 19.156 1 91 247 VAL A N 1
ATOM 1876 C CA . VAL A 1 247 ? 3.455 7.059 18.016 1 91 247 VAL A CA 1
ATOM 1877 C C . VAL A 1 247 ? 3.99 5.637 17.891 1 91 247 VAL A C 1
ATOM 1879 O O . VAL A 1 247 ? 4.777 5.18 18.719 1 91 247 VAL A O 1
ATOM 1882 N N . GLN A 1 248 ? 3.457 4.988 16.859 1 88.31 248 GLN A N 1
ATOM 1883 C CA . GLN A 1 248 ? 3.859 3.625 16.531 1 88.31 248 GLN A CA 1
ATOM 1884 C C . GLN A 1 248 ? 3.832 3.389 15.023 1 88.31 248 GLN A C 1
ATOM 1886 O O . GLN A 1 248 ? 3.389 4.25 14.266 1 88.31 248 GLN A O 1
ATOM 1891 N N . PHE A 1 249 ? 4.289 2.256 14.672 1 81.81 249 PHE A N 1
ATOM 1892 C CA . PHE A 1 249 ? 4.441 1.949 13.258 1 81.81 249 PHE A CA 1
ATOM 1893 C C . PHE A 1 249 ? 3.096 2.012 12.547 1 81.81 249 PHE A C 1
ATOM 1895 O O . PHE A 1 249 ? 3.033 2.336 11.352 1 81.81 249 PHE A O 1
ATOM 1902 N N . SER A 1 250 ? 2.096 1.825 13.227 1 80.5 250 SER A N 1
ATOM 1903 C CA . SER A 1 250 ? 0.767 1.874 12.625 1 80.5 250 SER A CA 1
ATOM 1904 C C . SER A 1 250 ? 0.439 3.275 12.117 1 80.5 250 SER A C 1
ATOM 1906 O O . SER A 1 250 ? -0.449 3.447 11.281 1 80.5 250 SER A O 1
ATOM 1908 N N . LEU A 1 251 ? 1.193 4.211 12.648 1 85 251 LEU A N 1
ATOM 1909 C CA . LEU A 1 251 ? 0.989 5.59 12.227 1 85 251 LEU A CA 1
ATOM 1910 C C . LEU A 1 251 ? 1.294 5.75 10.742 1 85 251 LEU A C 1
ATOM 1912 O O . LEU A 1 251 ? 0.718 6.617 10.07 1 85 251 LEU A O 1
ATOM 1916 N N . SER A 1 252 ? 2.111 4.969 10.258 1 85.69 252 SER A N 1
ATOM 1917 C CA . SER A 1 252 ? 2.447 5.051 8.836 1 85.69 252 SER A CA 1
ATOM 1918 C C . SER A 1 252 ? 1.274 4.617 7.965 1 85.69 252 SER A C 1
ATOM 1920 O O . SER A 1 252 ? 1.153 5.051 6.816 1 85.69 252 SER A O 1
ATOM 1922 N N . LEU A 1 253 ? 0.382 3.852 8.477 1 81.44 253 LEU A N 1
ATOM 1923 C CA . LEU A 1 253 ? -0.733 3.291 7.719 1 81.44 253 LEU A CA 1
ATOM 1924 C C . LEU A 1 253 ? -1.857 4.312 7.57 1 81.44 253 LEU A C 1
ATOM 1926 O O . LEU A 1 253 ? -2.822 4.074 6.84 1 81.44 253 LEU A O 1
ATOM 1930 N N . ILE A 1 254 ? -1.671 5.43 8.203 1 83.25 254 ILE A N 1
ATOM 1931 C CA . ILE A 1 254 ? -2.693 6.465 8.078 1 83.25 254 ILE A CA 1
ATOM 1932 C C . ILE A 1 254 ? -2.766 6.941 6.629 1 83.25 254 ILE A C 1
ATOM 1934 O O . ILE A 1 254 ? -3.768 7.527 6.215 1 83.25 254 ILE A O 1
ATOM 1938 N N . ALA A 1 255 ? -1.631 6.754 5.918 1 84.06 255 ALA A N 1
ATOM 1939 C CA . ALA A 1 255 ? -1.6 7.078 4.496 1 84.06 255 ALA A CA 1
ATOM 1940 C C . ALA A 1 255 ? -2.697 6.336 3.74 1 84.06 255 ALA A C 1
ATOM 1942 O O . ALA A 1 255 ? -3.287 6.875 2.801 1 84.06 255 ALA A O 1
ATOM 1943 N N . LEU A 1 256 ? -3.012 5.16 4.16 1 82.75 256 LEU A N 1
ATOM 1944 C CA . LEU A 1 256 ? -4.023 4.344 3.5 1 82.75 256 LEU A CA 1
ATOM 1945 C C . LEU A 1 256 ? -5.414 4.938 3.693 1 82.75 256 LEU A C 1
ATOM 1947 O O . LEU A 1 256 ? -6.293 4.762 2.846 1 82.75 256 LEU A O 1
ATOM 1951 N N . LYS A 1 257 ? -5.562 5.668 4.758 1 86.69 257 LYS A N 1
ATOM 1952 C CA . LYS A 1 257 ? -6.852 6.297 5.012 1 86.69 257 LYS A CA 1
ATOM 1953 C C . LYS A 1 257 ? -7.047 7.531 4.133 1 86.69 257 LYS A C 1
ATOM 1955 O O . LYS A 1 257 ? -8.172 7.973 3.914 1 86.69 257 LYS A O 1
ATOM 1960 N N . ALA A 1 258 ? -5.965 7.988 3.68 1 90.88 258 ALA A N 1
ATOM 1961 C CA . ALA A 1 258 ? -6.02 9.188 2.852 1 90.88 258 ALA A CA 1
ATOM 1962 C C . ALA A 1 258 ? -6.359 8.844 1.405 1 90.88 258 ALA A C 1
ATOM 1964 O O . ALA A 1 258 ? -6.812 9.703 0.646 1 90.88 258 ALA A O 1
ATOM 1965 N N . LEU A 1 259 ? -6.191 7.617 1.072 1 91.31 259 LEU A N 1
ATOM 1966 C CA . LEU A 1 259 ? -6.32 7.23 -0.328 1 91.31 259 LEU A CA 1
ATOM 1967 C C . LEU A 1 259 ? -7.762 7.371 -0.803 1 91.31 259 LEU A C 1
ATOM 1969 O O . LEU A 1 259 ? -8.016 7.98 -1.845 1 91.31 259 LEU A O 1
ATOM 1973 N N . PRO A 1 260 ? -8.672 6.879 -0.004 1 93.75 260 PRO A N 1
ATOM 1974 C CA . PRO A 1 260 ? -10.047 7.086 -0.465 1 93.75 260 PRO A CA 1
ATOM 1975 C C . PRO A 1 260 ? -10.422 8.562 -0.556 1 93.75 260 PRO A C 1
ATOM 1977 O O . PRO A 1 260 ? -11.227 8.953 -1.405 1 93.75 260 PRO A O 1
ATOM 1980 N N . VAL A 1 261 ? -9.875 9.312 0.317 1 94 261 VAL A N 1
ATOM 1981 C CA . VAL A 1 261 ? -10.117 10.758 0.309 1 94 261 VAL A CA 1
ATOM 1982 C C . VAL A 1 261 ? -9.625 11.352 -1.005 1 94 261 VAL A C 1
ATOM 1984 O O . VAL A 1 261 ? -10.312 12.164 -1.625 1 94 261 VAL A O 1
ATOM 1987 N N . LEU A 1 262 ? -8.484 10.93 -1.443 1 92.69 262 LEU A N 1
ATOM 1988 C CA . LEU A 1 262 ? -7.883 11.414 -2.682 1 92.69 262 LEU A CA 1
ATOM 1989 C C . LEU A 1 262 ? -8.672 10.938 -3.895 1 92.69 262 LEU A C 1
ATOM 1991 O O . LEU A 1 262 ? -8.859 11.68 -4.859 1 92.69 262 LEU A O 1
ATOM 1995 N N . MET A 1 263 ? -9.117 9.711 -3.848 1 91.88 263 MET A N 1
ATOM 1996 C CA . MET A 1 263 ? -9.898 9.148 -4.945 1 91.88 263 MET A CA 1
ATOM 1997 C C . MET A 1 263 ? -11.203 9.914 -5.133 1 91.88 263 MET A C 1
ATOM 1999 O O . MET A 1 263 ? -11.641 10.148 -6.262 1 91.88 263 MET A O 1
ATOM 2003 N N . LEU A 1 264 ? -11.75 10.297 -4.035 1 92.94 264 LEU A N 1
ATOM 2004 C CA . LEU A 1 264 ? -13.039 10.984 -4.078 1 92.94 264 LEU A CA 1
ATOM 2005 C C . LEU A 1 264 ? -12.852 12.469 -4.359 1 92.94 264 LEU A C 1
ATOM 2007 O O . LEU A 1 264 ? -13.555 13.039 -5.191 1 92.94 264 LEU A O 1
ATOM 2011 N N . GLY A 1 265 ? -11.992 13.062 -3.689 1 91.88 265 GLY A N 1
ATOM 2012 C CA . GLY A 1 265 ? -11.789 14.508 -3.764 1 91.88 265 GLY A CA 1
ATOM 2013 C C . GLY A 1 265 ? -11.008 14.938 -4.988 1 91.88 265 GLY A C 1
ATOM 2014 O O . GLY A 1 265 ? -11.195 16.047 -5.492 1 91.88 265 GLY A O 1
ATOM 2015 N N . GLY A 1 266 ? -10.078 14.094 -5.391 1 88.44 266 GLY A N 1
ATOM 2016 C CA . GLY A 1 266 ? -9.188 14.453 -6.48 1 88.44 266 GLY A CA 1
ATOM 2017 C C . GLY A 1 266 ? -7.738 14.602 -6.047 1 88.44 266 GLY A C 1
ATOM 2018 O O . GLY A 1 266 ? -7.465 15.086 -4.949 1 88.44 266 GLY A O 1
ATOM 2019 N N . PHE A 1 267 ? -6.848 14.391 -6.965 1 87.81 267 PHE A N 1
ATOM 2020 C CA . PHE A 1 267 ? -5.43 14.352 -6.641 1 87.81 267 PHE A CA 1
ATOM 2021 C C . PHE A 1 267 ? -4.812 15.742 -6.734 1 87.81 267 PHE A C 1
ATOM 2023 O O . PHE A 1 267 ? -3.713 15.977 -6.227 1 87.81 267 PHE A O 1
ATOM 2030 N N . THR A 1 268 ? -5.496 16.656 -7.402 1 85.44 268 THR A N 1
ATOM 2031 C CA . THR A 1 268 ? -4.859 17.938 -7.684 1 85.44 268 THR A CA 1
ATOM 2032 C C . THR A 1 268 ? -5.633 19.078 -7.027 1 85.44 268 THR A C 1
ATOM 2034 O O . THR A 1 268 ? -5.395 20.25 -7.336 1 85.44 268 THR A O 1
ATOM 2037 N N . SER A 1 269 ? -6.555 18.75 -6.141 1 85.94 269 SER A N 1
ATOM 2038 C CA . SER A 1 269 ? -7.398 19.797 -5.582 1 85.94 269 SER A CA 1
ATOM 2039 C C . SER A 1 269 ? -7.316 19.828 -4.059 1 85.94 269 SER A C 1
ATOM 2041 O O . SER A 1 269 ? -7.734 18.875 -3.396 1 85.94 269 SER A O 1
ATOM 2043 N N . ILE A 1 270 ? -6.91 20.953 -3.59 1 85.81 270 ILE A N 1
ATOM 2044 C CA . ILE A 1 270 ? -6.809 21.125 -2.143 1 85.81 270 ILE A CA 1
ATOM 2045 C C . ILE A 1 270 ? -8.203 21.125 -1.524 1 85.81 270 ILE A C 1
ATOM 2047 O O . ILE A 1 270 ? -8.477 20.359 -0.599 1 85.81 270 ILE A O 1
ATOM 2051 N N . PRO A 1 271 ? -9.195 21.828 -2.061 1 85.62 271 PRO A N 1
ATOM 2052 C CA . PRO A 1 271 ? -10.555 21.734 -1.52 1 85.62 271 PRO A CA 1
ATOM 2053 C C . PRO A 1 271 ? -11.156 20.344 -1.646 1 85.62 271 PRO A C 1
ATOM 2055 O O . PRO A 1 271 ? -11.938 19.922 -0.792 1 85.62 271 PRO A O 1
ATOM 2058 N N . GLY A 1 272 ? -10.797 19.719 -2.678 1 88.62 272 GLY A N 1
ATOM 2059 C CA . GLY A 1 272 ? -11.266 18.344 -2.85 1 88.62 272 GLY A CA 1
ATOM 2060 C C . GLY A 1 272 ? -10.82 17.422 -1.733 1 88.62 272 GLY A C 1
ATOM 2061 O O . GLY A 1 272 ? -11.578 16.547 -1.31 1 88.62 272 GLY A O 1
ATOM 2062 N N . ALA A 1 273 ? -9.609 17.641 -1.28 1 89.88 273 ALA A N 1
ATOM 2063 C CA . ALA A 1 273 ? -9.086 16.812 -0.191 1 89.88 273 ALA A CA 1
ATOM 2064 C C . ALA A 1 273 ? -9.891 17.031 1.089 1 89.88 273 ALA A C 1
ATOM 2066 O O . ALA A 1 273 ? -10.117 16.078 1.85 1 89.88 273 ALA A O 1
ATOM 2067 N N . ILE A 1 274 ? -10.359 18.234 1.271 1 90.31 274 ILE A N 1
ATOM 2068 C CA . ILE A 1 274 ? -11.117 18.547 2.475 1 90.31 274 ILE A CA 1
ATOM 2069 C C . ILE A 1 274 ? -12.523 17.953 2.375 1 90.31 274 ILE A C 1
ATOM 2071 O O . ILE A 1 274 ? -12.961 17.219 3.273 1 90.31 274 ILE A O 1
ATOM 2075 N N . VAL A 1 275 ? -13.156 18.203 1.287 1 92.75 275 VAL A N 1
ATOM 2076 C CA . VAL A 1 275 ? -14.523 17.719 1.097 1 92.75 275 VAL A CA 1
ATOM 2077 C C . VAL A 1 275 ? -14.523 16.188 1.062 1 92.75 275 VAL A C 1
ATOM 2079 O O . VAL A 1 275 ? -15.391 15.547 1.66 1 92.75 275 VAL A O 1
ATOM 2082 N N . GLY A 1 276 ? -13.57 15.672 0.331 1 93.75 276 GLY A N 1
ATOM 2083 C CA . GLY A 1 276 ? -13.453 14.219 0.292 1 93.75 276 GLY A CA 1
ATOM 2084 C C . GLY A 1 276 ? -13.273 13.602 1.664 1 93.75 276 GLY A C 1
ATOM 2085 O O . GLY A 1 276 ? -13.891 12.578 1.975 1 93.75 276 GLY A O 1
ATOM 2086 N N . GLY A 1 277 ? -12.391 14.188 2.479 1 94.25 277 GLY A N 1
ATOM 2087 C CA . GLY A 1 277 ? -12.188 13.703 3.834 1 94.25 277 GLY A CA 1
ATOM 2088 C C . GLY A 1 277 ? -13.438 13.758 4.688 1 94.25 277 GLY A C 1
ATOM 2089 O O . GLY A 1 277 ? -13.75 12.805 5.406 1 94.25 277 GLY A O 1
ATOM 2090 N N . LEU A 1 278 ? -14.156 14.852 4.566 1 94.75 278 LEU A N 1
ATOM 2091 C CA . LEU A 1 278 ? -15.367 15.023 5.355 1 94.75 278 LEU A CA 1
ATOM 2092 C C . LEU A 1 278 ? -16.438 14.008 4.938 1 94.75 278 LEU A C 1
ATOM 2094 O O . LEU A 1 278 ? -17.109 13.43 5.789 1 94.75 278 LEU A O 1
ATOM 2098 N N . ILE A 1 279 ? -16.547 13.758 3.68 1 95.5 279 ILE A N 1
ATOM 2099 C CA . ILE A 1 279 ? -17.516 12.805 3.17 1 95.5 279 ILE A CA 1
ATOM 2100 C C . ILE A 1 279 ? -17.156 11.391 3.631 1 95.5 279 ILE A C 1
ATOM 2102 O O . ILE A 1 279 ? -18.016 10.648 4.113 1 95.5 279 ILE A O 1
ATOM 2106 N N . ILE A 1 280 ? -15.922 11.094 3.49 1 94.44 280 ILE A N 1
ATOM 2107 C CA . ILE A 1 280 ? -15.461 9.766 3.859 1 94.44 280 ILE A CA 1
ATOM 2108 C C . ILE A 1 280 ? -15.602 9.57 5.367 1 94.44 280 ILE A C 1
ATOM 2110 O O . ILE A 1 280 ? -16.109 8.539 5.824 1 94.44 280 ILE A O 1
ATOM 2114 N N . GLY A 1 281 ? -15.117 10.539 6.16 1 93.69 281 GLY A N 1
ATOM 2115 C CA . GLY A 1 281 ? -15.227 10.438 7.605 1 93.69 281 GLY A CA 1
ATOM 2116 C C . GLY A 1 281 ? -16.656 10.312 8.086 1 93.69 281 GLY A C 1
ATOM 2117 O O . GLY A 1 281 ? -16.984 9.406 8.859 1 93.69 281 GLY A O 1
ATOM 2118 N N . MET A 1 282 ? -17.484 11.18 7.648 1 94.5 282 MET A N 1
ATOM 2119 C CA . MET A 1 282 ? -18.891 11.141 8.016 1 94.5 282 MET A CA 1
ATOM 2120 C C . MET A 1 282 ? -19.547 9.859 7.516 1 94.5 282 MET A C 1
ATOM 2122 O O . MET A 1 282 ? -20.312 9.219 8.242 1 94.5 282 MET A O 1
ATOM 2126 N N . GLY A 1 283 ? -19.266 9.508 6.332 1 92.75 283 GLY A N 1
ATOM 2127 C CA . GLY A 1 283 ? -19.844 8.297 5.758 1 92.75 283 GLY A CA 1
ATOM 2128 C C . GLY A 1 283 ? -19.469 7.043 6.516 1 92.75 283 GLY A C 1
ATOM 2129 O O . GLY A 1 283 ? -20.312 6.168 6.734 1 92.75 283 GLY A O 1
ATOM 2130 N N . GLU A 1 284 ? -18.25 6.977 6.816 1 90.62 284 GLU A N 1
ATOM 2131 C CA . GLU A 1 284 ? -17.781 5.801 7.547 1 90.62 284 GLU A CA 1
ATOM 2132 C C . GLU A 1 284 ? -18.531 5.648 8.875 1 90.62 284 GLU A C 1
ATOM 2134 O O . GLU A 1 284 ? -19 4.555 9.203 1 90.62 284 GLU A O 1
ATOM 2139 N N . LYS A 1 285 ? -18.625 6.727 9.664 1 90.56 285 LYS A N 1
ATOM 2140 C CA . LYS A 1 285 ? -19.25 6.66 10.977 1 90.56 285 LYS A CA 1
ATOM 2141 C C . LYS A 1 285 ? -20.75 6.418 10.859 1 90.56 285 LYS A C 1
ATOM 2143 O O . LYS A 1 285 ? -21.328 5.66 11.641 1 90.56 285 LYS A O 1
ATOM 2148 N N . LEU A 1 286 ? -21.359 7.012 9.906 1 91.25 286 LEU A N 1
ATOM 2149 C CA . LEU A 1 286 ? -22.797 6.812 9.711 1 91.25 286 LEU A CA 1
ATOM 2150 C C . LEU A 1 286 ? -23.094 5.398 9.227 1 91.25 286 LEU A C 1
ATOM 2152 O O . LEU A 1 286 ? -24.094 4.797 9.617 1 91.25 286 LEU A O 1
ATOM 2156 N N . PHE A 1 287 ? -22.25 4.977 8.32 1 88.75 287 PHE A N 1
ATOM 2157 C CA . PHE A 1 287 ? -22.422 3.607 7.844 1 88.75 287 PHE A CA 1
ATOM 2158 C C . PHE A 1 287 ? -22.281 2.613 8.992 1 88.75 287 PHE A C 1
ATOM 2160 O O . PHE A 1 287 ? -23.047 1.653 9.086 1 88.75 287 PHE A O 1
ATOM 2167 N N . GLU A 1 288 ? -21.312 2.816 9.766 1 85.5 288 GLU A N 1
ATOM 2168 C CA . GLU A 1 288 ? -21.109 1.942 10.914 1 85.5 288 GLU A CA 1
ATOM 2169 C C . GLU A 1 288 ? -22.297 1.998 11.859 1 85.5 288 GLU A C 1
ATOM 2171 O O . GLU A 1 288 ? -22.703 0.979 12.438 1 85.5 288 GLU A O 1
ATOM 2176 N N . PHE A 1 289 ? -22.828 3.17 12.039 1 84.88 289 PHE A N 1
ATOM 2177 C CA . PHE A 1 289 ? -23.969 3.365 12.93 1 84.88 289 PHE A CA 1
ATOM 2178 C C . PHE A 1 289 ? -25.203 2.646 12.391 1 84.88 289 PHE A C 1
ATOM 2180 O O . PHE A 1 289 ? -25.875 1.937 13.133 1 84.88 289 PHE A O 1
ATOM 2187 N N . TRP A 1 290 ? -25.406 2.689 11.094 1 83.75 290 TRP A N 1
ATOM 2188 C CA . TRP A 1 290 ? -26.656 2.174 10.516 1 83.75 290 TRP A CA 1
ATOM 2189 C C . TRP A 1 290 ? -26.5 0.708 10.125 1 83.75 290 TRP A C 1
ATOM 2191 O O . TRP A 1 290 ? -27.422 -0.088 10.305 1 83.75 290 TRP A O 1
ATOM 2201 N N . ILE A 1 291 ? -25.344 0.322 9.625 1 79.12 291 ILE A N 1
ATOM 2202 C CA . ILE A 1 291 ? -25.203 -0.98 8.984 1 79.12 291 ILE A CA 1
ATOM 2203 C C . ILE A 1 291 ? -24.234 -1.852 9.789 1 79.12 291 ILE A C 1
ATOM 2205 O O . ILE A 1 291 ? -24.25 -3.078 9.664 1 79.12 291 ILE A O 1
ATOM 2209 N N . GLY A 1 292 ? -23.375 -1.313 10.602 1 74.62 292 GLY A N 1
ATOM 2210 C CA . GLY A 1 292 ? -22.375 -2.033 11.367 1 74.62 292 GLY A CA 1
ATOM 2211 C C . GLY A 1 292 ? -22.938 -3.225 12.117 1 74.62 292 GLY A C 1
ATOM 2212 O O . GLY A 1 292 ? -22.453 -4.348 11.961 1 74.62 292 GLY A O 1
ATOM 2213 N N . PRO A 1 293 ? -23.922 -3.029 12.828 1 71.56 293 PRO A N 1
ATOM 2214 C CA . PRO A 1 293 ? -24.484 -4.133 13.609 1 71.56 293 PRO A CA 1
ATOM 2215 C C . PRO A 1 293 ? -25 -5.273 12.734 1 71.56 293 PRO A C 1
ATOM 2217 O O . PRO A 1 293 ? -25.047 -6.426 13.172 1 71.56 293 PRO A O 1
ATOM 2220 N N . LEU A 1 294 ? -25.297 -5.008 11.5 1 68.31 294 LEU A N 1
ATOM 2221 C CA . LEU A 1 294 ? -25.844 -6.02 10.609 1 68.31 294 LEU A CA 1
ATOM 2222 C C . LEU A 1 294 ? -24.75 -6.867 9.992 1 68.31 294 LEU A C 1
ATOM 2224 O O . LEU A 1 294 ? -24.953 -8.047 9.688 1 68.31 294 LEU A O 1
ATOM 2228 N N . ILE A 1 295 ? -23.641 -6.375 9.742 1 68.81 295 ILE A N 1
ATOM 2229 C CA . ILE A 1 295 ? -22.641 -7.074 8.938 1 68.81 295 ILE A CA 1
ATOM 2230 C C . ILE A 1 295 ? -21.453 -7.473 9.812 1 68.81 295 ILE A C 1
ATOM 2232 O O . ILE A 1 295 ? -20.547 -8.18 9.367 1 68.81 295 ILE A O 1
ATOM 2236 N N . GLY A 1 296 ? -21.516 -7.574 11.195 1 61.69 296 GLY A N 1
ATOM 2237 C CA . GLY A 1 296 ? -20.484 -8.086 12.078 1 61.69 296 GLY A CA 1
ATOM 2238 C C . GLY A 1 296 ? -19.391 -7.074 12.383 1 61.69 296 GLY A C 1
ATOM 2239 O O . GLY A 1 296 ? -18.312 -7.441 12.828 1 61.69 296 GLY A O 1
ATOM 2240 N N . GLY A 1 297 ? -19.422 -6.039 12.281 1 60.78 297 GLY A N 1
ATOM 2241 C CA . GLY A 1 297 ? -18.469 -5.055 12.766 1 60.78 297 GLY A CA 1
ATOM 2242 C C . GLY A 1 297 ? -17.266 -4.895 11.852 1 60.78 297 GLY A C 1
ATOM 2243 O O . GLY A 1 297 ? -17.125 -5.613 10.859 1 60.78 297 GLY A O 1
ATOM 2244 N N . ALA A 1 298 ? -16.484 -3.848 11.523 1 65.44 298 ALA A N 1
ATOM 2245 C CA . ALA A 1 298 ? -15.219 -3.451 10.93 1 65.44 298 ALA A CA 1
ATOM 2246 C C . ALA A 1 298 ? -15.406 -2.965 9.5 1 65.44 298 ALA A C 1
ATOM 2248 O O . ALA A 1 298 ? -14.594 -3.262 8.617 1 65.44 298 ALA A O 1
ATOM 2249 N N . THR A 1 299 ? -16.562 -2.506 9.336 1 71.19 299 THR A N 1
ATOM 2250 C CA . THR A 1 299 ? -16.891 -1.999 8.008 1 71.19 299 THR A CA 1
ATOM 2251 C C . THR A 1 299 ? -16.062 -0.765 7.68 1 71.19 299 THR A C 1
ATOM 2253 O O . THR A 1 299 ? -15.914 -0.396 6.512 1 71.19 299 THR A O 1
ATOM 2256 N N . GLU A 1 300 ? -15.477 -0.233 8.727 1 72.12 300 GLU A N 1
ATOM 2257 C CA . GLU A 1 300 ? -14.742 1.017 8.531 1 72.12 300 GLU A CA 1
ATOM 2258 C C . GLU A 1 300 ? -13.5 0.8 7.676 1 72.12 300 GLU A C 1
ATOM 2260 O O . GLU A 1 300 ? -13.016 1.729 7.02 1 72.12 300 GLU A O 1
ATOM 2265 N N . ASN A 1 301 ? -13.07 -0.387 7.562 1 74 301 ASN A N 1
ATOM 2266 C CA . ASN A 1 301 ? -11.797 -0.639 6.895 1 74 301 ASN A CA 1
ATOM 2267 C C . ASN A 1 301 ? -11.961 -0.695 5.379 1 74 301 ASN A C 1
ATOM 2269 O O . ASN A 1 301 ? -11.016 -0.436 4.637 1 74 301 ASN A O 1
ATOM 2273 N N . TRP A 1 302 ? -13.211 -1.033 4.965 1 82.25 302 TRP A N 1
ATOM 2274 C CA . TRP A 1 302 ? -13.312 -1.212 3.521 1 82.25 302 TRP A CA 1
ATOM 2275 C C . TRP A 1 302 ? -14.352 -0.262 2.932 1 82.25 302 TRP A C 1
ATOM 2277 O O . TRP A 1 302 ? -14.367 -0.027 1.722 1 82.25 302 TRP A O 1
ATOM 2287 N N . PHE A 1 303 ? -15.281 0.304 3.738 1 87.5 303 PHE A N 1
ATOM 2288 C CA . PHE A 1 303 ? -16.359 1.154 3.254 1 87.5 303 PHE A CA 1
ATOM 2289 C C . PHE A 1 303 ? -15.812 2.332 2.459 1 87.5 303 PHE A C 1
ATOM 2291 O O . PHE A 1 303 ? -16.281 2.613 1.354 1 87.5 303 PHE A O 1
ATOM 2298 N N . ALA A 1 304 ? -14.844 2.973 3.072 1 90.69 304 ALA A N 1
ATOM 2299 C CA . ALA A 1 304 ? -14.281 4.164 2.441 1 90.69 304 ALA A CA 1
ATOM 2300 C C . ALA A 1 304 ? -13.758 3.852 1.043 1 90.69 304 ALA A C 1
ATOM 2302 O O . ALA A 1 304 ? -13.977 4.625 0.106 1 90.69 304 ALA A O 1
ATOM 2303 N N . TYR A 1 305 ? -13.188 2.758 0.881 1 91.12 305 TYR A N 1
ATOM 2304 C CA . TYR A 1 305 ? -12.578 2.385 -0.393 1 91.12 305 TYR A CA 1
ATOM 2305 C C . TYR A 1 305 ? -13.648 1.974 -1.402 1 91.12 305 TYR A C 1
ATOM 2307 O O . TYR A 1 305 ? -13.531 2.273 -2.594 1 91.12 305 TYR A O 1
ATOM 2315 N N . VAL A 1 306 ? -14.656 1.325 -0.919 1 90.5 306 VAL A N 1
ATOM 2316 C CA . VAL A 1 306 ? -15.742 0.928 -1.805 1 90.5 306 VAL A CA 1
ATOM 2317 C C . VAL A 1 306 ? -16.469 2.17 -2.32 1 90.5 306 VAL A C 1
ATOM 2319 O O . VAL A 1 306 ? -16.766 2.273 -3.516 1 90.5 306 VAL A O 1
ATOM 2322 N N . LEU A 1 307 ? -16.734 3.025 -1.4 1 91.25 307 LEU A N 1
ATOM 2323 C CA . LEU A 1 307 ? -17.375 4.277 -1.791 1 91.25 307 LEU A CA 1
ATOM 2324 C C . LEU A 1 307 ? -16.531 5.027 -2.811 1 91.25 307 LEU A C 1
ATOM 2326 O O . LEU A 1 307 ? -17.047 5.512 -3.818 1 91.25 307 LEU A O 1
ATOM 2330 N N . ALA A 1 308 ? -15.266 5.094 -2.529 1 92.25 308 ALA A N 1
ATOM 2331 C CA . ALA A 1 308 ? -14.352 5.801 -3.42 1 92.25 308 ALA A CA 1
ATOM 2332 C C . ALA A 1 308 ? -14.289 5.129 -4.789 1 92.25 308 ALA A C 1
ATOM 2334 O O . ALA A 1 308 ? -14.242 5.805 -5.816 1 92.25 308 ALA A O 1
ATOM 2335 N N . LEU A 1 309 ? -14.25 3.826 -4.797 1 92 309 LEU A N 1
ATOM 2336 C CA . LEU A 1 309 ? -14.203 3.08 -6.047 1 92 309 LEU A CA 1
ATOM 2337 C C . LEU A 1 309 ? -15.453 3.355 -6.887 1 92 309 LEU A C 1
ATOM 2339 O O . LEU A 1 309 ? -15.352 3.598 -8.094 1 92 309 LEU A O 1
ATOM 2343 N N . LEU A 1 310 ? -16.609 3.33 -6.277 1 92.12 310 LEU A N 1
ATOM 2344 C CA . LEU A 1 310 ? -17.859 3.596 -6.973 1 92.12 310 LEU A CA 1
ATOM 2345 C C . LEU A 1 310 ? -17.859 4.992 -7.582 1 92.12 310 LEU A C 1
ATOM 2347 O O . LEU A 1 310 ? -18.266 5.172 -8.734 1 92.12 310 LEU A O 1
ATOM 2351 N N . PHE A 1 311 ? -17.359 5.852 -6.816 1 89.75 311 PHE A N 1
ATOM 2352 C CA . PHE A 1 311 ? -17.297 7.223 -7.309 1 89.75 311 PHE A CA 1
ATOM 2353 C C . PHE A 1 311 ? -16.297 7.344 -8.461 1 89.75 311 PHE A C 1
ATOM 2355 O O . PHE A 1 311 ? -16.562 8.039 -9.438 1 89.75 311 PHE A O 1
ATOM 2362 N N . LEU A 1 312 ? -15.203 6.707 -8.312 1 88.19 312 LEU A N 1
ATOM 2363 C CA . LEU A 1 312 ? -14.141 6.777 -9.312 1 88.19 312 LEU A CA 1
ATOM 2364 C C . LEU A 1 312 ? -14.602 6.215 -10.648 1 88.19 312 LEU A C 1
ATOM 2366 O O . LEU A 1 312 ? -14.227 6.723 -11.703 1 88.19 312 LEU A O 1
ATOM 2370 N N . VAL A 1 313 ? -15.398 5.215 -10.625 1 89.19 313 VAL A N 1
ATOM 2371 C CA . VAL A 1 313 ? -15.891 4.57 -11.844 1 89.19 313 VAL A CA 1
ATOM 2372 C C . VAL A 1 313 ? -16.797 5.527 -12.602 1 89.19 313 VAL A C 1
ATOM 2374 O O . VAL A 1 313 ? -16.781 5.57 -13.836 1 89.19 313 VAL A O 1
ATOM 2377 N N . PHE A 1 314 ? -17.469 6.406 -11.891 1 88.81 314 PHE A N 1
ATOM 2378 C CA . PHE A 1 314 ? -18.406 7.328 -12.516 1 88.81 314 PHE A CA 1
ATOM 2379 C C . PHE A 1 314 ? -17.75 8.664 -12.805 1 88.81 314 PHE A C 1
ATOM 2381 O O . PHE A 1 314 ? -18.094 9.344 -13.781 1 88.81 314 PHE A O 1
ATOM 2388 N N . ARG A 1 315 ? -16.828 8.961 -11.891 1 89.25 315 ARG A N 1
ATOM 2389 C CA . ARG A 1 315 ? -16.109 10.219 -12.055 1 89.25 315 ARG A CA 1
ATOM 2390 C C . ARG A 1 315 ? -14.609 10.023 -11.805 1 89.25 315 ARG A C 1
ATOM 2392 O O . ARG A 1 315 ? -14.094 10.414 -10.758 1 89.25 315 ARG A O 1
ATOM 2399 N N . PRO A 1 316 ? -13.922 9.672 -12.789 1 84.81 316 PRO A N 1
ATOM 2400 C CA . PRO A 1 316 ? -12.516 9.273 -12.633 1 84.81 316 PRO A CA 1
ATOM 2401 C C . PRO A 1 316 ? -11.625 10.43 -12.188 1 84.81 316 PRO A C 1
ATOM 2403 O O . PRO A 1 316 ? -10.547 10.203 -11.633 1 84.81 316 PRO A O 1
ATOM 2406 N N . GLN A 1 317 ? -12.031 11.656 -12.312 1 81.69 317 GLN A N 1
ATOM 2407 C CA . GLN A 1 317 ? -11.203 12.797 -11.922 1 81.69 317 GLN A CA 1
ATOM 2408 C C . GLN A 1 317 ? -11.477 13.203 -10.477 1 81.69 317 GLN A C 1
ATOM 2410 O O . GLN A 1 317 ? -10.781 14.062 -9.93 1 81.69 317 GLN A O 1
ATOM 2415 N N . GLY A 1 318 ? -12.359 12.57 -9.828 1 81.25 318 GLY A N 1
ATOM 2416 C CA . GLY A 1 318 ? -12.789 13 -8.508 1 81.25 318 GLY A CA 1
ATOM 2417 C C . GLY A 1 318 ? -13.781 14.148 -8.531 1 81.25 318 GLY A C 1
ATOM 2418 O O . GLY A 1 318 ? -14.156 14.617 -9.609 1 81.25 318 GLY A O 1
ATOM 2419 N N . LEU A 1 319 ? -14.133 14.609 -7.43 1 84.62 319 LEU A N 1
ATOM 2420 C CA . LEU A 1 319 ? -15.148 15.656 -7.312 1 84.62 319 LEU A CA 1
ATOM 2421 C C . LEU A 1 319 ? -14.625 16.984 -7.84 1 84.62 319 LEU A C 1
ATOM 2423 O O . LEU A 1 319 ? -15.359 17.75 -8.461 1 84.62 319 LEU A O 1
ATOM 2427 N N . PHE A 1 320 ? -13.297 17.188 -7.625 1 81.31 320 PHE A N 1
ATOM 2428 C CA . PHE A 1 320 ? -12.766 18.5 -7.969 1 81.31 320 PHE A CA 1
ATOM 2429 C C . PHE A 1 320 ? -11.492 18.375 -8.789 1 81.31 320 PHE A C 1
ATOM 2431 O O . PHE A 1 320 ? -10.695 19.312 -8.875 1 81.31 320 PHE A O 1
ATOM 2438 N N . GLY A 1 321 ? -11.281 17.141 -9.352 1 72.56 321 GLY A N 1
ATOM 2439 C CA . GLY A 1 321 ? -10.062 16.938 -10.117 1 72.56 321 GLY A CA 1
ATOM 2440 C C . GLY A 1 321 ? -10.102 17.594 -11.484 1 72.56 321 GLY A C 1
ATOM 2441 O O . GLY A 1 321 ? -11.18 17.781 -12.062 1 72.56 321 GLY A O 1
ATOM 2442 N N . GLU A 1 322 ? -8.977 18.094 -11.828 1 67.88 322 GLU A N 1
ATOM 2443 C CA . GLU A 1 322 ? -8.844 18.625 -13.18 1 67.88 322 GLU A CA 1
ATOM 2444 C C . GLU A 1 322 ? -8.43 17.531 -14.164 1 67.88 322 GLU A C 1
ATOM 2446 O O . GLU A 1 322 ? -7.793 16.547 -13.773 1 67.88 322 GLU A O 1
ATOM 2451 N N . LYS A 1 323 ? -9.086 17.641 -15.328 1 59.44 323 LYS A N 1
ATOM 2452 C CA . LYS A 1 323 ? -8.695 16.672 -16.344 1 59.44 323 LYS A CA 1
ATOM 2453 C C . LYS A 1 323 ? -7.195 16.734 -16.625 1 59.44 323 LYS A C 1
ATOM 2455 O O . LYS A 1 323 ? -6.652 17.812 -16.859 1 59.44 323 LYS A O 1
ATOM 2460 N N . ILE A 1 324 ? -6.508 15.648 -16.203 1 54.38 324 ILE A N 1
ATOM 2461 C CA . ILE A 1 324 ? -5.098 15.555 -16.562 1 54.38 324 ILE A CA 1
ATOM 2462 C C . ILE A 1 324 ? -4.953 15.461 -18.078 1 54.38 324 ILE A C 1
ATOM 2464 O O . ILE A 1 324 ? -5.41 14.492 -18.703 1 54.38 324 ILE A O 1
ATOM 2468 N N . ILE A 1 325 ? -5 16.469 -18.812 1 45.44 325 ILE A N 1
ATOM 2469 C CA . ILE A 1 325 ? -4.918 16.5 -20.266 1 45.44 325 ILE A CA 1
ATOM 2470 C C . ILE A 1 325 ? -3.604 15.859 -20.719 1 45.44 325 ILE A C 1
ATOM 2472 O O . ILE A 1 325 ? -2.523 16.312 -20.328 1 45.44 325 ILE A O 1
ATOM 2476 N N . GLU A 1 326 ? -3.631 14.523 -21.016 1 42.38 326 GLU A N 1
ATOM 2477 C CA . GLU A 1 326 ? -2.455 14.016 -21.719 1 42.38 326 GLU A CA 1
ATOM 2478 C C . GLU A 1 326 ? -2.199 14.797 -23 1 42.38 326 GLU A C 1
ATOM 2480 O O . GLU A 1 326 ? -3.096 14.938 -23.828 1 42.38 326 GLU A O 1
ATOM 2485 N N . ARG A 1 327 ? -1.373 15.711 -23.016 1 34.16 327 ARG A N 1
ATOM 2486 C CA . ARG A 1 327 ? -1.069 16.359 -24.281 1 34.16 327 ARG A CA 1
ATOM 2487 C C . ARG A 1 327 ? -0.555 15.352 -25.312 1 34.16 327 ARG A C 1
ATOM 2489 O O . ARG A 1 327 ? 0.374 14.594 -25.031 1 34.16 327 ARG A O 1
ATOM 2496 N N . VAL A 1 328 ? -1.459 15.07 -26.25 1 30.22 328 VAL A N 1
ATOM 2497 C CA . VAL A 1 328 ? -1.069 14.406 -27.484 1 30.22 328 VAL A CA 1
ATOM 2498 C C . VAL A 1 328 ? -0.301 15.375 -28.375 1 30.22 328 VAL A C 1
ATOM 2500 O O . VAL A 1 328 ? -0.7 16.531 -28.531 1 30.22 328 VAL A O 1
ATOM 2503 N N . MET B 1 1 ? 34.5 -27.203 5.312 1 58.75 1 MET B N 1
ATOM 2504 C CA . MET B 1 1 ? 33.812 -25.906 5.262 1 58.75 1 MET B CA 1
ATOM 2505 C C . MET B 1 1 ? 33.531 -25.375 6.664 1 58.75 1 MET B C 1
ATOM 2507 O O . MET B 1 1 ? 33.125 -26.125 7.551 1 58.75 1 MET B O 1
ATOM 2511 N N . SER B 1 2 ? 33.906 -24.188 6.969 1 77.81 2 SER B N 1
ATOM 2512 C CA . SER B 1 2 ? 33.656 -23.609 8.297 1 77.81 2 SER B CA 1
ATOM 2513 C C . SER B 1 2 ? 32.188 -23.625 8.648 1 77.81 2 SER B C 1
ATOM 2515 O O . SER B 1 2 ? 31.328 -23.641 7.758 1 77.81 2 SER B O 1
ATOM 2517 N N . ASP B 1 3 ? 31.875 -23.969 9.852 1 82.31 3 ASP B N 1
ATOM 2518 C CA . ASP B 1 3 ? 30.5 -23.969 10.359 1 82.31 3 ASP B CA 1
ATOM 2519 C C . ASP B 1 3 ? 29.734 -22.75 9.891 1 82.31 3 ASP B C 1
ATOM 2521 O O . ASP B 1 3 ? 28.562 -22.844 9.523 1 82.31 3 ASP B O 1
ATOM 2525 N N . GLN B 1 4 ? 30.422 -21.672 9.805 1 84.75 4 GLN B N 1
ATOM 2526 C CA . GLN B 1 4 ? 29.781 -20.422 9.383 1 84.75 4 GLN B CA 1
ATOM 2527 C C . GLN B 1 4 ? 29.359 -20.484 7.918 1 84.75 4 GLN B C 1
ATOM 2529 O O . GLN B 1 4 ? 28.297 -20 7.551 1 84.75 4 GLN B O 1
ATOM 2534 N N . LEU B 1 5 ? 30.203 -21.109 7.188 1 85 5 LEU B N 1
ATOM 2535 C CA . LEU B 1 5 ? 29.906 -21.219 5.762 1 85 5 LEU B CA 1
ATOM 2536 C C . LEU B 1 5 ? 28.719 -22.156 5.531 1 85 5 LEU B C 1
ATOM 2538 O O . LEU B 1 5 ? 27.906 -21.922 4.645 1 85 5 LEU B O 1
ATOM 2542 N N . LEU B 1 6 ? 28.719 -23.203 6.336 1 86.81 6 LEU B N 1
ATOM 2543 C CA . LEU B 1 6 ? 27.609 -24.156 6.211 1 86.81 6 LEU B CA 1
ATOM 2544 C C . LEU B 1 6 ? 26.281 -23.5 6.582 1 86.81 6 LEU B C 1
ATOM 2546 O O . LEU B 1 6 ? 25.281 -23.688 5.887 1 86.81 6 LEU B O 1
ATOM 2550 N N . TYR B 1 7 ? 26.344 -22.797 7.574 1 87.81 7 TYR B N 1
ATOM 2551 C CA . TYR B 1 7 ? 25.125 -22.109 8 1 87.81 7 TYR B CA 1
ATOM 2552 C C . TYR B 1 7 ? 24.703 -21.062 6.984 1 87.81 7 TYR B C 1
ATOM 2554 O O . TYR B 1 7 ? 23.516 -20.891 6.715 1 87.81 7 TYR B O 1
ATOM 2562 N N . ALA B 1 8 ? 25.672 -20.422 6.43 1 89.75 8 ALA B N 1
ATOM 2563 C CA . ALA B 1 8 ? 25.391 -19.406 5.41 1 89.75 8 ALA B CA 1
ATOM 2564 C C . ALA B 1 8 ? 24.797 -20.047 4.152 1 89.75 8 ALA B C 1
ATOM 2566 O O . ALA B 1 8 ? 23.922 -19.469 3.518 1 89.75 8 ALA B O 1
ATOM 2567 N N . THR B 1 9 ? 25.328 -21.156 3.859 1 89.81 9 THR B N 1
ATOM 2568 C CA . THR B 1 9 ? 24.828 -21.859 2.686 1 89.81 9 THR B CA 1
ATOM 2569 C C . THR B 1 9 ? 23.391 -22.312 2.906 1 89.81 9 THR B C 1
ATOM 2571 O O . THR B 1 9 ? 22.547 -22.219 2.002 1 89.81 9 THR B O 1
ATOM 2574 N N . GLU B 1 10 ? 23.125 -22.812 4.043 1 89.81 10 GLU B N 1
ATOM 2575 C CA . GLU B 1 10 ? 21.75 -23.188 4.379 1 89.81 10 GLU B CA 1
ATOM 2576 C C . GLU B 1 10 ? 20.812 -21.969 4.305 1 89.81 10 GLU B C 1
ATOM 2578 O O . GLU B 1 10 ? 19.719 -22.062 3.754 1 89.81 10 GLU B O 1
ATOM 2583 N N . ALA B 1 11 ? 21.312 -20.906 4.824 1 89.88 11 ALA B N 1
ATOM 2584 C CA . AL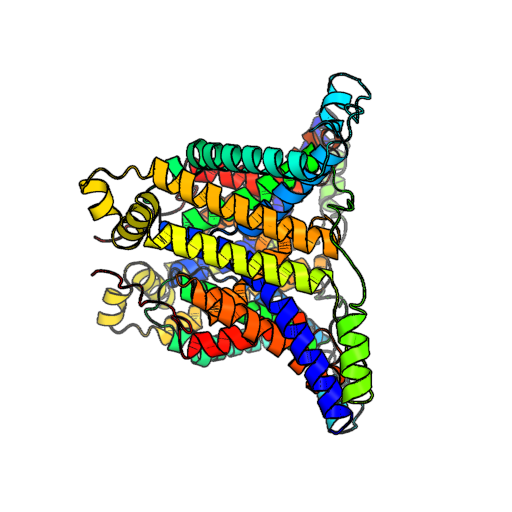A B 1 11 ? 20.531 -19.672 4.793 1 89.88 11 ALA B CA 1
ATOM 2585 C C . ALA B 1 11 ? 20.297 -19.203 3.355 1 89.88 11 ALA B C 1
ATOM 2587 O O . ALA B 1 11 ? 19.203 -18.766 3.008 1 89.88 11 ALA B O 1
ATOM 2588 N N . ALA B 1 12 ? 21.266 -19.344 2.607 1 92.38 12 ALA B N 1
ATOM 2589 C CA . ALA B 1 12 ? 21.156 -18.953 1.203 1 92.38 12 ALA B CA 1
ATOM 2590 C C . ALA B 1 12 ? 20.141 -19.812 0.471 1 92.38 12 ALA B C 1
ATOM 2592 O O . ALA B 1 12 ? 19.328 -19.312 -0.313 1 92.38 12 ALA B O 1
ATOM 2593 N N . LEU B 1 13 ? 20.188 -21.062 0.732 1 90.88 13 LEU B N 1
ATOM 2594 C CA . LEU B 1 13 ? 19.25 -21.969 0.079 1 90.88 13 LEU B CA 1
ATOM 2595 C C . LEU B 1 13 ? 17.812 -21.703 0.529 1 90.88 13 LEU B C 1
ATOM 2597 O O . LEU B 1 13 ? 16.891 -21.703 -0.288 1 90.88 13 LEU B O 1
ATOM 2601 N N . ASN B 1 14 ? 17.656 -21.453 1.762 1 90.25 14 ASN B N 1
ATOM 2602 C CA . ASN B 1 14 ? 16.344 -21.078 2.273 1 90.25 14 ASN B CA 1
ATOM 2603 C C . ASN B 1 14 ? 15.867 -19.75 1.694 1 90.25 14 ASN B C 1
ATOM 2605 O O . ASN B 1 14 ? 14.68 -19.578 1.428 1 90.25 14 ASN B O 1
ATOM 2609 N N . GLY B 1 15 ? 16.781 -18.906 1.545 1 92.12 15 GLY B N 1
ATOM 2610 C CA . GLY B 1 15 ? 16.453 -17.625 0.925 1 92.12 15 GLY B CA 1
ATOM 2611 C C . GLY B 1 15 ? 16.016 -17.766 -0.522 1 92.12 15 GLY B C 1
ATOM 2612 O O . GLY B 1 15 ? 15.102 -17.078 -0.962 1 92.12 15 GLY B O 1
ATOM 2613 N N . LEU B 1 16 ? 16.656 -18.641 -1.185 1 92.81 16 LEU B N 1
ATOM 2614 C CA . LEU B 1 16 ? 16.281 -18.875 -2.57 1 92.81 16 LEU B CA 1
ATOM 2615 C C . LEU B 1 16 ? 14.859 -19.438 -2.648 1 92.81 16 LEU B C 1
ATOM 2617 O O . LEU B 1 16 ? 14.078 -19.047 -3.523 1 92.81 16 LEU B O 1
ATOM 2621 N N . MET B 1 17 ? 14.602 -20.266 -1.724 1 89.94 17 MET B N 1
ATOM 2622 C CA . MET B 1 17 ? 13.258 -20.828 -1.709 1 89.94 17 MET B CA 1
ATOM 2623 C C . MET B 1 17 ? 12.219 -19.766 -1.382 1 89.94 17 MET B C 1
ATOM 2625 O O . MET B 1 17 ? 11.148 -19.719 -1.992 1 89.94 17 MET B O 1
ATOM 2629 N N . ALA B 1 18 ? 12.516 -18.875 -0.512 1 89 18 ALA B N 1
ATOM 2630 C CA . ALA B 1 18 ? 11.641 -17.75 -0.218 1 89 18 ALA B CA 1
ATOM 2631 C C . ALA B 1 18 ? 11.484 -16.844 -1.438 1 89 18 ALA B C 1
ATOM 2633 O O . ALA B 1 18 ? 10.391 -16.344 -1.71 1 89 18 ALA B O 1
ATOM 2634 N N . GLY B 1 19 ? 12.578 -16.703 -2.062 1 92.88 19 GLY B N 1
ATOM 2635 C CA . GLY B 1 19 ? 12.578 -15.883 -3.266 1 92.88 19 GLY B CA 1
ATOM 2636 C C . GLY B 1 19 ? 11.633 -16.406 -4.336 1 92.88 19 GLY B C 1
ATOM 2637 O O . GLY B 1 19 ? 11.008 -15.617 -5.047 1 92.88 19 GLY B O 1
ATOM 2638 N N . VAL B 1 20 ? 11.547 -17.672 -4.406 1 91.5 20 VAL B N 1
ATOM 2639 C CA . VAL B 1 20 ? 10.633 -18.281 -5.371 1 91.5 20 VAL B CA 1
ATOM 2640 C C . VAL B 1 20 ? 9.195 -17.922 -5.02 1 91.5 20 VAL B C 1
ATOM 2642 O O . VAL B 1 20 ? 8.391 -17.625 -5.902 1 91.5 20 VAL B O 1
ATOM 2645 N N . MET B 1 21 ? 8.922 -17.891 -3.795 1 89.75 21 MET B N 1
ATOM 2646 C CA . MET B 1 21 ? 7.59 -17.516 -3.34 1 89.75 21 MET B CA 1
ATOM 2647 C C . MET B 1 21 ? 7.281 -16.062 -3.688 1 89.75 21 MET B C 1
ATOM 2649 O O . MET B 1 21 ? 6.18 -15.75 -4.137 1 89.75 21 MET B O 1
ATOM 2653 N N . TYR B 1 22 ? 8.242 -15.273 -3.527 1 91.56 22 TYR B N 1
ATOM 2654 C CA . TYR B 1 22 ? 8.078 -13.867 -3.885 1 91.56 22 TYR B CA 1
ATOM 2655 C C . TYR B 1 22 ? 7.855 -13.711 -5.387 1 91.56 22 TYR B C 1
ATOM 2657 O O . TYR B 1 22 ? 7.027 -12.906 -5.816 1 91.56 22 TYR B O 1
ATOM 2665 N N . SER B 1 23 ? 8.57 -14.492 -6.07 1 91.56 23 SER B N 1
ATOM 2666 C CA . SER B 1 23 ? 8.484 -14.438 -7.523 1 91.56 23 SER B CA 1
ATOM 2667 C C . SER B 1 23 ? 7.09 -14.82 -8.016 1 91.56 23 SER B C 1
ATOM 2669 O O . SER B 1 23 ? 6.598 -14.258 -8.992 1 91.56 23 SER B O 1
ATOM 2671 N N . LEU B 1 24 ? 6.5 -15.734 -7.344 1 88.69 24 LEU B N 1
ATOM 2672 C CA . LEU B 1 24 ? 5.164 -16.172 -7.73 1 88.69 24 LEU B CA 1
ATOM 2673 C C . LEU B 1 24 ? 4.164 -15.023 -7.652 1 88.69 24 LEU B C 1
ATOM 2675 O O . LEU B 1 24 ? 3.334 -14.852 -8.547 1 88.69 24 LEU B O 1
ATOM 2679 N N . VAL B 1 25 ? 4.293 -14.258 -6.703 1 88.69 25 VAL B N 1
ATOM 2680 C CA . VAL B 1 25 ? 3.398 -13.117 -6.543 1 88.69 25 VAL B CA 1
ATOM 2681 C C . VAL B 1 25 ? 3.742 -12.047 -7.57 1 88.69 25 VAL B C 1
ATOM 2683 O O . VAL B 1 25 ? 2.85 -11.461 -8.188 1 88.69 25 VAL B O 1
ATOM 2686 N N . ALA B 1 26 ? 5.02 -11.828 -7.699 1 92.44 26 ALA B N 1
ATOM 2687 C CA . ALA B 1 26 ? 5.496 -10.805 -8.625 1 92.44 26 ALA B CA 1
ATOM 2688 C C . ALA B 1 26 ? 5.066 -11.117 -10.055 1 92.44 26 ALA B C 1
ATOM 2690 O O . ALA B 1 26 ? 4.785 -10.203 -10.836 1 92.44 26 ALA B O 1
ATOM 2691 N N . LEU B 1 27 ? 4.992 -12.344 -10.375 1 89.56 27 LEU B N 1
ATOM 2692 C CA . LEU B 1 27 ? 4.602 -12.758 -11.719 1 89.56 27 LEU B CA 1
ATOM 2693 C C . LEU B 1 27 ? 3.207 -12.25 -12.062 1 89.56 27 LEU B C 1
ATOM 2695 O O . LEU B 1 27 ? 2.965 -11.805 -13.188 1 89.56 27 LEU B O 1
ATOM 2699 N N . GLY B 1 28 ? 2.344 -12.336 -11.141 1 87.56 28 GLY B N 1
ATOM 2700 C CA . GLY B 1 28 ? 1.014 -11.797 -11.367 1 87.56 28 GLY B CA 1
ATOM 2701 C C . GLY B 1 28 ? 1.021 -10.312 -11.695 1 87.56 28 GLY B C 1
ATOM 2702 O O . GLY B 1 28 ? 0.305 -9.867 -12.594 1 87.56 28 GLY B O 1
ATOM 2703 N N . PHE B 1 29 ? 1.842 -9.57 -11.062 1 91.44 29 PHE B N 1
ATOM 2704 C CA . PHE B 1 29 ? 1.98 -8.141 -11.297 1 91.44 29 PHE B CA 1
ATOM 2705 C C . PHE B 1 29 ? 2.535 -7.875 -12.695 1 91.44 29 PHE B C 1
ATOM 2707 O O . PHE B 1 29 ? 2.029 -7.012 -13.414 1 91.44 29 PHE B O 1
ATOM 2714 N N . VAL B 1 30 ? 3.557 -8.633 -13.031 1 88.38 30 VAL B N 1
ATOM 2715 C CA . VAL B 1 30 ? 4.254 -8.414 -14.297 1 88.38 30 VAL B CA 1
ATOM 2716 C C . VAL B 1 30 ? 3.307 -8.688 -15.461 1 88.38 30 VAL B C 1
ATOM 2718 O O . VAL B 1 30 ? 3.303 -7.953 -16.453 1 88.38 30 VAL B O 1
ATOM 2721 N N . LEU B 1 31 ? 2.531 -9.664 -15.352 1 83.44 31 LEU B N 1
ATOM 2722 C CA . LEU B 1 31 ? 1.628 -10.039 -16.438 1 83.44 31 LEU B CA 1
ATOM 2723 C C . LEU B 1 31 ? 0.606 -8.938 -16.688 1 83.44 31 LEU B C 1
ATOM 2725 O O . LEU B 1 31 ? 0.374 -8.562 -17.844 1 83.44 31 LEU B O 1
ATOM 2729 N N . ILE B 1 32 ? 0.054 -8.438 -15.664 1 84.75 32 ILE B N 1
ATOM 2730 C CA . ILE B 1 32 ? -0.946 -7.387 -15.828 1 84.75 32 ILE B CA 1
ATOM 2731 C C . ILE B 1 32 ? -0.271 -6.105 -16.312 1 84.75 32 ILE B C 1
ATOM 2733 O O . ILE B 1 32 ? -0.766 -5.441 -17.219 1 84.75 32 ILE B O 1
ATOM 2737 N N . PHE B 1 33 ? 0.809 -5.812 -15.727 1 87.12 33 PHE B N 1
ATOM 2738 C CA . PHE B 1 33 ? 1.493 -4.578 -16.094 1 87.12 33 PHE B CA 1
ATOM 2739 C C . PHE B 1 33 ? 1.973 -4.629 -17.531 1 87.12 33 PHE B C 1
ATOM 2741 O O . PHE B 1 33 ? 1.876 -3.639 -18.266 1 87.12 33 PHE B O 1
ATOM 2748 N N . LYS B 1 34 ? 2.498 -5.688 -17.891 1 79.62 34 LYS B N 1
ATOM 2749 C CA . LYS B 1 34 ? 3.004 -5.836 -19.25 1 79.62 34 LYS B CA 1
ATOM 2750 C C . LYS B 1 34 ? 1.884 -5.668 -20.281 1 79.62 34 LYS B C 1
ATOM 2752 O O . LYS B 1 34 ? 2.09 -5.074 -21.344 1 79.62 34 LYS B O 1
ATOM 2757 N N . ALA B 1 35 ? 0.771 -6.102 -19.969 1 75.75 35 ALA B N 1
ATOM 2758 C CA . ALA B 1 35 ? -0.344 -6.09 -20.906 1 75.75 35 ALA B CA 1
ATOM 2759 C C . ALA B 1 35 ? -1.064 -4.746 -20.891 1 75.75 35 ALA B C 1
ATOM 2761 O O . ALA B 1 35 ? -1.549 -4.277 -21.922 1 75.75 35 ALA B O 1
ATOM 2762 N N . SER B 1 36 ? -1.154 -4.148 -19.703 1 76.06 36 SER B N 1
ATOM 2763 C CA . SER B 1 36 ? -2.035 -2.99 -19.594 1 76.06 36 SER B CA 1
ATOM 2764 C C . SER B 1 36 ? -1.261 -1.747 -19.172 1 76.06 36 SER B C 1
ATOM 2766 O O . SER B 1 36 ? -1.778 -0.631 -19.25 1 76.06 36 SER B O 1
ATOM 2768 N N . GLY B 1 37 ? -0.069 -1.962 -18.703 1 78.75 37 GLY B N 1
ATOM 2769 C CA . GLY B 1 37 ? 0.699 -0.833 -18.203 1 78.75 37 GLY B CA 1
ATOM 2770 C C . GLY B 1 37 ? 0.213 -0.329 -16.859 1 78.75 37 GLY B C 1
ATOM 2771 O O . GLY B 1 37 ? 0.567 0.774 -16.438 1 78.75 37 GLY B O 1
ATOM 2772 N N . ILE B 1 38 ? -0.616 -1.19 -16.312 1 83.25 38 ILE B N 1
ATOM 2773 C CA . ILE B 1 38 ? -1.23 -0.763 -15.062 1 83.25 38 ILE B CA 1
ATOM 2774 C C . ILE B 1 38 ? -0.723 -1.634 -13.914 1 83.25 38 ILE B C 1
ATOM 2776 O O . ILE B 1 38 ? -0.676 -2.859 -14.031 1 83.25 38 ILE B O 1
ATOM 2780 N N . PHE B 1 39 ? -0.305 -0.93 -12.922 1 88 39 PHE B N 1
ATOM 2781 C CA . PHE B 1 39 ? 0.055 -1.655 -11.703 1 88 39 PHE B CA 1
ATOM 2782 C C . PHE B 1 39 ? -1.191 -2.084 -10.945 1 88 39 PHE B C 1
ATOM 2784 O O . PHE B 1 39 ? -1.967 -1.242 -10.484 1 88 39 PHE B O 1
ATOM 2791 N N . ASN B 1 40 ? -1.328 -3.367 -10.781 1 91 40 ASN B N 1
ATOM 2792 C CA . ASN B 1 40 ? -2.52 -3.918 -10.141 1 91 40 ASN B CA 1
ATOM 2793 C C . ASN B 1 40 ? -2.299 -4.16 -8.656 1 91 40 ASN B C 1
ATOM 2795 O O . ASN B 1 40 ? -1.948 -5.266 -8.242 1 91 40 ASN B O 1
ATOM 2799 N N . TYR B 1 41 ? -2.752 -3.229 -7.875 1 89.12 41 TYR B N 1
ATOM 2800 C CA . TYR B 1 41 ? -2.59 -3.348 -6.434 1 89.12 41 TYR B CA 1
ATOM 2801 C C . TYR B 1 41 ? -3.475 -4.457 -5.875 1 89.12 41 TYR B C 1
ATOM 2803 O O . TYR B 1 41 ? -3.27 -4.918 -4.75 1 89.12 41 TYR B O 1
ATOM 2811 N N . ALA B 1 42 ? -4.375 -4.918 -6.59 1 93 42 ALA B N 1
ATOM 2812 C CA . ALA B 1 42 ? -5.336 -5.906 -6.098 1 93 42 ALA B CA 1
ATOM 2813 C C . ALA B 1 42 ? -4.758 -7.316 -6.172 1 93 42 ALA B C 1
ATOM 2815 O O . ALA B 1 42 ? -5.387 -8.273 -5.719 1 93 42 ALA B O 1
ATOM 2816 N N . GLN B 1 43 ? -3.641 -7.453 -6.707 1 93 43 GLN B N 1
ATOM 2817 C CA . GLN B 1 43 ? -3.07 -8.773 -6.934 1 93 43 GLN B CA 1
ATOM 2818 C C . GLN B 1 43 ? -2.955 -9.562 -5.629 1 93 43 GLN B C 1
ATOM 2820 O O . GLN B 1 43 ? -3.244 -10.758 -5.59 1 93 43 GLN B O 1
ATOM 2825 N N . GLY B 1 44 ? -2.52 -8.93 -4.598 1 92.19 44 GLY B N 1
ATOM 2826 C CA . GLY B 1 44 ? -2.42 -9.602 -3.309 1 92.19 44 GLY B CA 1
ATOM 2827 C C . GLY B 1 44 ? -3.762 -10.055 -2.768 1 92.19 44 GLY B C 1
ATOM 2828 O O . GLY B 1 44 ? -3.885 -11.172 -2.266 1 92.19 44 GLY B O 1
ATOM 2829 N N . VAL B 1 45 ? -4.691 -9.227 -2.896 1 93.69 45 VAL B N 1
ATOM 2830 C CA . VAL B 1 45 ? -6.008 -9.562 -2.367 1 93.69 45 VAL B CA 1
ATOM 2831 C C . VAL B 1 45 ? -6.668 -10.617 -3.254 1 93.69 45 VAL B C 1
ATOM 2833 O O . VAL B 1 45 ? -7.488 -11.406 -2.783 1 93.69 45 VAL B O 1
ATOM 2836 N N . LEU B 1 46 ? -6.305 -10.602 -4.52 1 95 46 LEU B N 1
ATOM 2837 C CA . LEU B 1 46 ? -6.789 -11.672 -5.387 1 95 46 LEU B CA 1
ATOM 2838 C C . LEU B 1 46 ? -6.293 -13.031 -4.898 1 95 46 LEU B C 1
ATOM 2840 O O . LEU B 1 46 ? -7.031 -14.016 -4.945 1 95 46 LEU B O 1
ATOM 2844 N N . ALA B 1 47 ? -5.09 -13.047 -4.449 1 94.94 47 ALA B N 1
ATOM 2845 C CA . ALA B 1 47 ? -4.551 -14.289 -3.9 1 94.94 47 ALA B CA 1
ATOM 2846 C C . ALA B 1 47 ? -5.305 -14.703 -2.641 1 94.94 47 ALA B C 1
ATOM 2848 O O . ALA B 1 47 ? -5.629 -15.883 -2.465 1 94.94 47 ALA B O 1
ATOM 2849 N N . LEU B 1 48 ? -5.535 -13.758 -1.794 1 94.5 48 LEU B N 1
ATOM 2850 C CA . LEU B 1 48 ? -6.297 -14.031 -0.58 1 94.5 48 LEU B CA 1
ATOM 2851 C C . LEU B 1 48 ? -7.703 -14.523 -0.917 1 94.5 48 LEU B C 1
ATOM 2853 O O . LEU B 1 48 ? -8.164 -15.523 -0.364 1 94.5 48 LEU B O 1
ATOM 2857 N N . PHE B 1 49 ? -8.328 -13.789 -1.806 1 94.81 49 PHE B N 1
ATOM 2858 C CA . PHE B 1 49 ? -9.688 -14.148 -2.203 1 94.81 49 PHE B CA 1
ATOM 2859 C C . PHE B 1 49 ? -9.727 -15.555 -2.793 1 94.81 49 PHE B C 1
ATOM 2861 O O . PHE B 1 49 ? -10.648 -16.328 -2.512 1 94.81 49 PHE B O 1
ATOM 2868 N N . ALA B 1 50 ? -8.789 -15.867 -3.574 1 95.56 50 ALA B N 1
ATOM 2869 C CA . ALA B 1 50 ? -8.703 -17.203 -4.172 1 95.56 50 ALA B CA 1
ATOM 2870 C C . ALA B 1 50 ? -8.508 -18.266 -3.102 1 95.56 50 ALA B C 1
ATOM 2872 O O . ALA B 1 50 ? -9.164 -19.312 -3.135 1 95.56 50 ALA B O 1
ATOM 2873 N N . ALA B 1 51 ? -7.641 -18.031 -2.178 1 95.31 51 ALA B N 1
ATOM 2874 C CA . ALA B 1 51 ? -7.375 -18.984 -1.108 1 95.31 51 ALA B CA 1
ATOM 2875 C C . ALA B 1 51 ? -8.609 -19.203 -0.239 1 95.31 51 ALA B C 1
ATOM 2877 O O . ALA B 1 51 ? -8.938 -20.328 0.125 1 95.31 51 ALA B O 1
ATOM 2878 N N . LEU B 1 52 ? -9.266 -18.125 0.08 1 94.12 52 LEU B N 1
ATOM 2879 C CA . LEU B 1 52 ? -10.492 -18.234 0.874 1 94.12 52 LEU B CA 1
ATOM 2880 C C . LEU B 1 52 ? -11.555 -19.047 0.142 1 94.12 52 LEU B C 1
ATOM 2882 O O . LEU B 1 52 ? -12.219 -19.891 0.744 1 94.12 52 LEU B O 1
ATOM 2886 N N . THR B 1 53 ? -11.688 -18.719 -1.105 1 94.12 53 THR B N 1
ATOM 2887 C CA . THR B 1 53 ? -12.672 -19.406 -1.923 1 94.12 53 THR B CA 1
ATOM 2888 C C . THR B 1 53 ? -12.344 -20.891 -2.018 1 94.12 53 THR B C 1
ATOM 2890 O O . THR B 1 53 ? -13.227 -21.75 -1.925 1 94.12 53 THR B O 1
ATOM 2893 N N . LEU B 1 54 ? -11.102 -21.172 -2.152 1 95 54 LEU B N 1
ATOM 2894 C CA . LEU B 1 54 ? -10.664 -22.562 -2.227 1 95 54 LEU B CA 1
ATOM 2895 C C . LEU B 1 54 ? -11 -23.312 -0.941 1 95 54 LEU B C 1
ATOM 2897 O O . LEU B 1 54 ? -11.578 -24.406 -0.987 1 95 54 LEU B O 1
ATOM 2901 N N . VAL B 1 55 ? -10.664 -22.734 0.181 1 93.19 55 VAL B N 1
ATOM 2902 C CA . VAL B 1 55 ? -10.953 -23.359 1.467 1 93.19 55 VAL B CA 1
ATOM 2903 C C . VAL B 1 55 ? -12.469 -23.5 1.643 1 93.19 55 VAL B C 1
ATOM 2905 O O . VAL B 1 55 ? -12.945 -24.516 2.174 1 93.19 55 VAL B O 1
ATOM 2908 N N . GLY B 1 56 ? -13.141 -22.469 1.263 1 91.06 56 GLY B N 1
ATOM 2909 C CA . GLY B 1 56 ? -14.594 -22.531 1.316 1 91.06 56 GLY B CA 1
ATOM 2910 C C . GLY B 1 56 ? -15.164 -23.703 0.544 1 91.06 56 GLY B C 1
ATOM 2911 O O . GLY B 1 56 ? -16.062 -24.391 1.032 1 91.06 56 GLY B O 1
ATOM 2912 N N . PHE B 1 57 ? -14.672 -23.922 -0.642 1 91.44 57 PHE B N 1
ATOM 2913 C CA . PHE B 1 57 ? -15.117 -25.047 -1.453 1 91.44 57 PHE B CA 1
ATOM 2914 C C . PHE B 1 57 ? -14.727 -26.375 -0.808 1 91.44 57 PHE B C 1
ATOM 2916 O O . PHE B 1 57 ? -15.516 -27.312 -0.779 1 91.44 57 PHE B O 1
ATOM 2923 N N . GLN B 1 58 ? -13.531 -26.391 -0.274 1 91.25 58 GLN B N 1
ATOM 2924 C CA . GLN B 1 58 ? -13.055 -27.641 0.335 1 91.25 58 GLN B CA 1
ATOM 2925 C C . GLN B 1 58 ? -13.906 -28.016 1.543 1 91.25 58 GLN B C 1
ATOM 2927 O O . GLN B 1 58 ? -14.234 -29.188 1.733 1 91.25 58 GLN B O 1
ATOM 2932 N N . THR B 1 59 ? -14.297 -27.031 2.342 1 88.19 59 THR B N 1
ATOM 2933 C CA . THR B 1 59 ? -15 -27.297 3.592 1 88.19 59 THR B CA 1
ATOM 2934 C C . THR B 1 59 ? -16.516 -27.25 3.377 1 88.19 59 THR B C 1
ATOM 2936 O O . THR B 1 59 ? -17.281 -27.578 4.285 1 88.19 59 THR B O 1
ATOM 2939 N N . GLY B 1 60 ? -16.922 -26.859 2.24 1 86.62 60 GLY B N 1
ATOM 2940 C CA . GLY B 1 60 ? -18.344 -26.797 1.937 1 86.62 60 GLY B CA 1
ATOM 2941 C C . GLY B 1 60 ? -19.047 -25.641 2.619 1 86.62 60 GLY B C 1
ATOM 2942 O O . GLY B 1 60 ? -20.203 -25.75 3.012 1 86.62 60 GLY B O 1
ATOM 2943 N N . GLN B 1 61 ? -18.344 -24.641 2.793 1 84.44 61 GLN B N 1
ATOM 2944 C CA . GLN B 1 61 ? -18.922 -23.484 3.457 1 84.44 61 GLN B CA 1
ATOM 2945 C C . GLN B 1 61 ? -19.828 -22.703 2.512 1 84.44 61 GLN B C 1
ATOM 2947 O O . GLN B 1 61 ? -19.531 -22.547 1.328 1 84.44 61 GLN B O 1
ATOM 2952 N N . VAL B 1 62 ? -20.953 -22.281 3.076 1 80.44 62 VAL B N 1
ATOM 2953 C CA . VAL B 1 62 ? -21.891 -21.469 2.311 1 80.44 62 VAL B CA 1
ATOM 2954 C C . VAL B 1 62 ? -21.422 -20.016 2.311 1 80.44 62 VAL B C 1
ATOM 2956 O O . VAL B 1 62 ? -21.219 -19.422 3.373 1 80.44 62 VAL B O 1
ATOM 2959 N N . PRO B 1 63 ? -21.203 -19.516 1.104 1 83.44 63 PRO B N 1
ATOM 2960 C CA . PRO B 1 63 ? -20.812 -18.094 1.056 1 83.44 63 PRO B CA 1
ATOM 2961 C C . PRO B 1 63 ? -21.891 -17.172 1.632 1 83.44 63 PRO B C 1
ATOM 2963 O O . PRO B 1 63 ? -23.078 -17.422 1.461 1 83.44 63 PRO B O 1
ATOM 2966 N N . PHE B 1 64 ? -21.484 -16.172 2.449 1 82.12 64 PHE B N 1
ATOM 2967 C CA . PHE B 1 64 ? -22.375 -15.18 3.029 1 82.12 64 PHE B CA 1
ATOM 2968 C C . PHE B 1 64 ? -23.297 -15.812 4.062 1 82.12 64 PHE B C 1
ATOM 2970 O O . PHE B 1 64 ? -24.438 -15.375 4.234 1 82.12 64 PHE B O 1
ATOM 2977 N N . SER B 1 65 ? -22.859 -16.844 4.625 1 79.12 65 SER B N 1
ATOM 2978 C CA . SER B 1 65 ? -23.703 -17.578 5.574 1 79.12 65 SER B CA 1
ATOM 2979 C C . SER B 1 65 ? -24.203 -16.656 6.684 1 79.12 65 SER B C 1
ATOM 2981 O O . SER B 1 65 ? -25.375 -16.719 7.062 1 79.12 65 SER B O 1
ATOM 2983 N N . HIS B 1 66 ? -23.344 -15.812 7.129 1 74.06 66 HIS B N 1
ATOM 2984 C CA . HIS B 1 66 ? -23.734 -14.914 8.211 1 74.06 66 HIS B CA 1
ATOM 2985 C C . HIS B 1 66 ? -24.875 -14 7.789 1 74.06 66 HIS B C 1
ATOM 2987 O O . HIS B 1 66 ? -25.828 -13.789 8.555 1 74.06 66 HIS B O 1
ATOM 2993 N N . LEU B 1 67 ? -24.781 -13.531 6.617 1 73.69 67 LEU B N 1
ATOM 2994 C CA . LEU B 1 67 ? -25.828 -12.641 6.109 1 73.69 67 LEU B CA 1
ATOM 2995 C C . LEU B 1 67 ? -27.109 -13.406 5.84 1 73.69 67 LEU B C 1
ATOM 2997 O O . LEU B 1 67 ? -28.203 -12.938 6.188 1 73.69 67 LEU B O 1
ATOM 3001 N N . ILE B 1 68 ? -26.984 -14.523 5.273 1 75.75 68 ILE B N 1
ATOM 3002 C CA . ILE B 1 68 ? -28.141 -15.344 4.945 1 75.75 68 ILE B CA 1
ATOM 3003 C C . ILE B 1 68 ? -28.859 -15.758 6.227 1 75.75 68 ILE B C 1
ATOM 3005 O O . ILE B 1 68 ? -30.094 -15.664 6.312 1 75.75 68 ILE B O 1
ATOM 3009 N N . ASN B 1 69 ? -28.047 -16.078 7.137 1 78 69 ASN B N 1
ATOM 3010 C CA . ASN B 1 69 ? -28.641 -16.516 8.398 1 78 69 ASN B CA 1
ATOM 3011 C C . ASN B 1 69 ? -29.266 -15.344 9.148 1 78 69 ASN B C 1
ATOM 3013 O O . ASN B 1 69 ? -30.312 -15.5 9.781 1 78 69 ASN B O 1
ATOM 3017 N N . ALA B 1 70 ? -28.719 -14.211 9.055 1 72.75 70 ALA B N 1
ATOM 3018 C CA . ALA B 1 70 ? -29.266 -13.031 9.727 1 72.75 70 ALA B CA 1
ATOM 3019 C C . ALA B 1 70 ? -30.547 -12.562 9.047 1 72.75 70 ALA B C 1
ATOM 3021 O O . ALA B 1 70 ? -31.5 -12.164 9.727 1 72.75 70 ALA B O 1
ATOM 3022 N N . ILE B 1 71 ? -30.625 -12.625 7.762 1 74.44 71 ILE B N 1
ATOM 3023 C CA . ILE B 1 71 ? -31.766 -12.117 7 1 74.44 71 ILE B CA 1
ATOM 3024 C C . ILE B 1 71 ? -32.906 -13.125 7.059 1 74.44 71 ILE B C 1
ATOM 3026 O O . ILE B 1 71 ? -34.062 -12.75 7.266 1 74.44 71 ILE B O 1
ATOM 3030 N N . PHE B 1 72 ? -32.562 -14.398 6.945 1 77.81 72 PHE B N 1
ATOM 3031 C CA . PHE B 1 72 ? -33.594 -15.398 6.805 1 77.81 72 PHE B CA 1
ATOM 3032 C C . PHE B 1 72 ? -33.812 -16.156 8.109 1 77.81 72 PHE B C 1
ATOM 3034 O O . PHE B 1 72 ? -34.75 -16.938 8.242 1 77.81 72 PHE B O 1
ATOM 3041 N N . GLY B 1 73 ? -32.969 -15.812 9.016 1 75.06 73 GLY B N 1
ATOM 3042 C CA . GLY B 1 73 ? -33.094 -16.484 10.297 1 75.06 73 GLY B CA 1
ATOM 3043 C C . GLY B 1 73 ? -32.75 -17.953 10.25 1 75.06 73 GLY B C 1
ATOM 3044 O O . GLY B 1 73 ? -33.344 -18.766 10.938 1 75.06 73 GLY B O 1
ATOM 3045 N N . THR B 1 74 ? -31.938 -18.281 9.258 1 75.44 74 THR B N 1
ATOM 3046 C CA . THR B 1 74 ? -31.516 -19.672 9.125 1 75.44 74 THR B CA 1
ATOM 3047 C C . THR B 1 74 ? -30.172 -19.891 9.797 1 75.44 74 THR B C 1
ATOM 3049 O O . THR B 1 74 ? -29.594 -18.969 10.383 1 75.44 74 THR B O 1
ATOM 3052 N N . ASN B 1 75 ? -29.719 -21.141 10.039 1 77.88 75 ASN B N 1
ATOM 3053 C CA . ASN B 1 75 ? -28.406 -21.484 10.594 1 77.88 75 ASN B CA 1
ATOM 3054 C C . ASN B 1 75 ? -27.609 -22.375 9.648 1 77.88 75 ASN B C 1
ATOM 3056 O O . ASN B 1 75 ? -27.109 -23.422 10.062 1 77.88 75 ASN B O 1
ATOM 3060 N N . ILE B 1 76 ? -27.672 -22.031 8.422 1 73.19 76 ILE B N 1
ATOM 3061 C CA . ILE B 1 76 ? -26.969 -22.844 7.422 1 73.19 76 ILE B CA 1
ATOM 3062 C C . ILE B 1 76 ? -25.531 -22.344 7.273 1 73.19 76 ILE B C 1
ATOM 3064 O O . ILE B 1 76 ? -25.312 -21.188 6.902 1 73.19 76 ILE B O 1
ATOM 3068 N N . HIS B 1 77 ? -24.578 -23.109 7.668 1 75.44 77 HIS B N 1
ATOM 3069 C CA . HIS B 1 77 ? -23.203 -22.656 7.621 1 75.44 77 HIS B CA 1
ATOM 3070 C C . HIS B 1 77 ? -22.375 -23.484 6.641 1 75.44 77 HIS B C 1
ATOM 3072 O O . HIS B 1 77 ? -21.438 -22.984 6.027 1 75.44 77 HIS B O 1
ATOM 3078 N N . HIS B 1 78 ? -22.828 -24.812 6.469 1 79.44 78 HIS B N 1
ATOM 3079 C CA . HIS B 1 78 ? -22.031 -25.672 5.605 1 79.44 78 HIS B CA 1
ATOM 3080 C C . HIS B 1 78 ? -22.938 -26.562 4.746 1 79.44 78 HIS B C 1
ATOM 3082 O O . HIS B 1 78 ? -24.047 -26.891 5.152 1 79.44 78 HIS B O 1
ATOM 3088 N N . PHE B 1 79 ? -22.672 -26.734 3.406 1 74.5 79 PHE B N 1
ATOM 3089 C CA . PHE B 1 79 ? -23.406 -27.625 2.512 1 74.5 79 PHE B CA 1
ATOM 3090 C C . PHE B 1 79 ? -23.141 -29.078 2.873 1 74.5 79 PHE B C 1
ATOM 3092 O O . PHE B 1 79 ? -23.922 -29.969 2.523 1 74.5 79 PHE B O 1
ATOM 3099 N N . GLY B 1 80 ? -22.375 -29.359 3.854 1 69.62 80 GLY B N 1
ATOM 3100 C CA . GLY B 1 80 ? -22.094 -30.703 4.293 1 69.62 80 GLY B CA 1
ATOM 3101 C C . GLY B 1 80 ? -21.109 -31.438 3.385 1 69.62 80 GLY B C 1
ATOM 3102 O O . GLY B 1 80 ? -20.781 -32.594 3.631 1 69.62 80 GLY B O 1
ATOM 3103 N N . TRP B 1 81 ? -20.797 -30.969 2.131 1 71.69 81 TRP B N 1
ATOM 3104 C CA . TRP B 1 81 ? -19.906 -31.719 1.252 1 71.69 81 TRP B CA 1
ATOM 3105 C C . TRP B 1 81 ? -18.469 -31.203 1.381 1 71.69 81 TRP B C 1
ATOM 3107 O O . TRP B 1 81 ? -18.234 -30.047 1.754 1 71.69 81 TRP B O 1
ATOM 3117 N N . HIS B 1 82 ? -17.5 -32.219 1.41 1 81.94 82 HIS B N 1
ATOM 3118 C CA . HIS B 1 82 ? -16.078 -31.922 1.27 1 81.94 82 HIS B CA 1
ATOM 3119 C C . HIS B 1 82 ? -15.578 -32.219 -0.137 1 81.94 82 HIS B C 1
ATOM 3121 O O . HIS B 1 82 ? -15.82 -33.312 -0.658 1 81.94 82 HIS B O 1
ATOM 3127 N N . LEU B 1 83 ? -15.188 -31.25 -0.792 1 87.88 83 LEU B N 1
ATOM 3128 C CA . LEU B 1 83 ? -14.68 -31.453 -2.146 1 87.88 83 LEU B CA 1
ATOM 3129 C C . LEU B 1 83 ? -13.195 -31.797 -2.131 1 87.88 83 LEU B C 1
ATOM 3131 O O . LEU B 1 83 ? -12.438 -31.234 -1.326 1 87.88 83 LEU B O 1
ATOM 3135 N N . PRO B 1 84 ? -12.891 -32.75 -3 1 90.81 84 PRO B N 1
ATOM 3136 C CA . PRO B 1 84 ? -11.453 -33 -3.141 1 90.81 84 PRO B CA 1
ATOM 3137 C C . PRO B 1 84 ? -10.672 -31.766 -3.584 1 90.81 84 PRO B C 1
ATOM 3139 O O . PRO B 1 84 ? -11.234 -30.875 -4.219 1 90.81 84 PRO B O 1
ATOM 3142 N N . ALA B 1 85 ? -9.422 -31.719 -3.275 1 91.12 85 ALA B N 1
ATOM 3143 C CA . ALA B 1 85 ? -8.562 -30.562 -3.496 1 91.12 85 ALA B CA 1
ATOM 3144 C C . ALA B 1 85 ? -8.523 -30.188 -4.973 1 91.12 85 ALA B C 1
ATOM 3146 O O . ALA B 1 85 ? -8.641 -29.016 -5.324 1 91.12 85 ALA B O 1
ATOM 3147 N N . ILE B 1 86 ? -8.438 -31.125 -5.828 1 92.81 86 ILE B N 1
ATOM 3148 C CA . ILE B 1 86 ? -8.289 -30.875 -7.254 1 92.81 86 ILE B CA 1
ATOM 3149 C C . ILE B 1 86 ? -9.555 -30.234 -7.801 1 92.81 86 ILE B C 1
ATOM 3151 O O . ILE B 1 86 ? -9.492 -29.297 -8.602 1 92.81 86 ILE B O 1
ATOM 3155 N N . VAL B 1 87 ? -10.68 -30.734 -7.402 1 94.5 87 VAL B N 1
ATOM 3156 C CA . VAL B 1 87 ? -11.945 -30.188 -7.855 1 94.5 87 VAL B CA 1
ATOM 3157 C C . VAL B 1 87 ? -12.125 -28.766 -7.312 1 94.5 87 VAL B C 1
ATOM 3159 O O . VAL B 1 87 ? -12.57 -27.875 -8.031 1 94.5 87 VAL B O 1
ATOM 3162 N N . ALA B 1 88 ? -11.766 -28.609 -6.039 1 95.12 88 ALA B N 1
ATOM 3163 C CA . ALA B 1 88 ? -11.867 -27.297 -5.41 1 95.12 88 ALA B CA 1
ATOM 3164 C C . ALA B 1 88 ? -10.977 -26.281 -6.121 1 95.12 88 ALA B C 1
ATOM 3166 O O . ALA B 1 88 ? -11.359 -25.125 -6.301 1 95.12 88 ALA B O 1
ATOM 3167 N N . ILE B 1 89 ? -9.82 -26.719 -6.535 1 95.56 89 ILE B N 1
ATOM 3168 C CA . ILE B 1 89 ? -8.875 -25.844 -7.223 1 95.56 89 ILE B CA 1
ATOM 3169 C C . ILE B 1 89 ? -9.445 -25.438 -8.586 1 95.56 89 ILE B C 1
ATOM 3171 O O . ILE B 1 89 ? -9.414 -24.266 -8.953 1 95.56 89 ILE B O 1
ATOM 3175 N N . LEU B 1 90 ? -10.016 -26.359 -9.312 1 96.5 90 LEU B N 1
ATOM 3176 C CA . LEU B 1 90 ? -10.586 -26.094 -10.633 1 96.5 90 LEU B CA 1
ATOM 3177 C C . LEU B 1 90 ? -11.781 -25.141 -10.516 1 96.5 90 LEU B C 1
ATOM 3179 O O . LEU B 1 90 ? -11.906 -24.203 -11.312 1 96.5 90 LEU B O 1
ATOM 3183 N N . LEU B 1 91 ? -12.578 -25.391 -9.531 1 96.06 91 LEU B N 1
ATOM 3184 C CA . LEU B 1 91 ? -13.734 -24.531 -9.336 1 96.06 91 LEU B CA 1
ATOM 3185 C C . LEU B 1 91 ? -13.312 -23.125 -8.945 1 96.06 91 LEU B C 1
ATOM 3187 O O . LEU B 1 91 ? -13.906 -22.141 -9.391 1 96.06 91 LEU B O 1
ATOM 3191 N N . THR B 1 92 ? -12.305 -23.031 -8.078 1 96.94 92 THR B N 1
ATOM 3192 C CA . THR B 1 92 ? -11.797 -21.719 -7.691 1 96.94 92 THR B CA 1
ATOM 3193 C C . THR B 1 92 ? -11.227 -20.984 -8.906 1 96.94 92 THR B C 1
ATOM 3195 O O . THR B 1 92 ? -11.414 -19.781 -9.047 1 96.94 92 THR B O 1
ATOM 3198 N N . GLY B 1 93 ? -10.5 -21.797 -9.703 1 97.25 93 GLY B N 1
ATOM 3199 C CA . GLY B 1 93 ? -10.031 -21.203 -10.945 1 97.25 93 GLY B CA 1
ATOM 3200 C C . GLY B 1 93 ? -11.148 -20.594 -11.773 1 97.25 93 GLY B C 1
ATOM 3201 O O . GLY B 1 93 ? -11.008 -19.484 -12.297 1 97.25 93 GLY B O 1
ATOM 3202 N N . LEU B 1 94 ? -12.281 -21.25 -11.883 1 97.44 94 LEU B N 1
ATOM 3203 C CA . LEU B 1 94 ? -13.438 -20.766 -12.633 1 97.44 94 LEU B CA 1
ATOM 3204 C C . LEU B 1 94 ? -14.008 -19.5 -11.984 1 97.44 94 LEU B C 1
ATOM 3206 O O . LEU B 1 94 ? -14.422 -18.578 -12.68 1 97.44 94 LEU B O 1
ATOM 3210 N N . VAL B 1 95 ? -14.023 -19.516 -10.719 1 96.38 95 VAL B N 1
ATOM 3211 C CA . VAL B 1 95 ? -14.508 -18.344 -9.992 1 96.38 95 VAL B CA 1
ATOM 3212 C C . VAL B 1 95 ? -13.609 -17.156 -10.273 1 96.38 95 VAL B C 1
ATOM 3214 O O . VAL B 1 95 ? -14.086 -16.031 -10.469 1 96.38 95 VAL B O 1
ATOM 3217 N N . MET B 1 96 ? -12.297 -17.422 -10.305 1 97.06 96 MET B N 1
ATOM 3218 C CA . MET B 1 96 ? -11.352 -16.344 -10.562 1 97.06 96 MET B CA 1
ATOM 3219 C C . MET B 1 96 ? -11.516 -15.805 -11.977 1 97.06 96 MET B C 1
ATOM 3221 O O . MET B 1 96 ? -11.367 -14.602 -12.211 1 97.06 96 MET B O 1
ATOM 3225 N N . ILE B 1 97 ? -11.812 -16.672 -12.891 1 97 97 ILE B N 1
ATOM 3226 C CA . ILE B 1 97 ? -12.086 -16.234 -14.258 1 97 97 ILE B CA 1
ATOM 3227 C C . ILE B 1 97 ? -13.367 -15.406 -14.297 1 97 97 ILE B C 1
ATOM 3229 O O . ILE B 1 97 ? -13.406 -14.352 -14.938 1 97 97 ILE B O 1
ATOM 3233 N N . GLY B 1 98 ? -14.375 -15.883 -13.656 1 97.56 98 GLY B N 1
ATOM 3234 C CA . GLY B 1 98 ? -15.594 -15.102 -13.547 1 97.56 98 GLY B CA 1
ATOM 3235 C C . GLY B 1 98 ? -15.375 -13.734 -12.914 1 97.56 98 GLY B C 1
ATOM 3236 O O . GLY B 1 98 ? -15.945 -12.742 -13.367 1 97.56 98 GLY B O 1
ATOM 3237 N N . LEU B 1 99 ? -14.578 -13.719 -11.891 1 96.75 99 LEU B N 1
ATOM 3238 C CA . LEU B 1 99 ? -14.25 -12.461 -11.227 1 96.75 99 LEU B CA 1
ATOM 3239 C C . LEU B 1 99 ? -13.555 -11.5 -12.188 1 96.75 99 LEU B C 1
ATOM 3241 O O . LEU B 1 99 ? -13.812 -10.297 -12.164 1 96.75 99 LEU B O 1
ATOM 3245 N N . ALA B 1 100 ? -12.648 -12.047 -12.969 1 95.94 100 ALA B N 1
ATOM 3246 C CA . ALA B 1 100 ? -11.953 -11.227 -13.961 1 95.94 100 ALA B CA 1
ATOM 3247 C C . ALA B 1 100 ? -12.945 -10.57 -14.922 1 95.94 100 ALA B C 1
ATOM 3249 O O . ALA B 1 100 ? -12.812 -9.391 -15.258 1 95.94 100 ALA B O 1
ATOM 3250 N N . VAL B 1 101 ? -13.969 -11.297 -15.336 1 96.5 101 VAL B N 1
ATOM 3251 C CA . VAL B 1 101 ? -14.992 -10.781 -16.25 1 96.5 101 VAL B CA 1
ATOM 3252 C C . VAL B 1 101 ? -15.789 -9.68 -15.547 1 96.5 101 VAL B C 1
ATOM 3254 O O . VAL B 1 101 ? -16.062 -8.633 -16.141 1 96.5 101 VAL B O 1
ATOM 3257 N N . ILE B 1 102 ? -16.125 -9.922 -14.336 1 96.5 102 ILE B N 1
ATOM 3258 C CA . ILE B 1 102 ? -16.906 -8.961 -13.57 1 96.5 102 ILE B CA 1
ATOM 3259 C C . ILE B 1 102 ? -16.094 -7.676 -13.375 1 96.5 102 ILE B C 1
ATOM 3261 O O . ILE B 1 102 ? -16.625 -6.574 -13.531 1 96.5 102 ILE B O 1
ATOM 3265 N N . ILE B 1 103 ? -14.836 -7.801 -13.016 1 94.69 103 ILE B N 1
ATOM 3266 C CA . ILE B 1 103 ? -13.969 -6.648 -12.797 1 94.69 103 ILE B CA 1
ATOM 3267 C C . ILE B 1 103 ? -13.844 -5.848 -14.086 1 94.69 103 ILE B C 1
ATOM 3269 O O . ILE B 1 103 ? -13.914 -4.617 -14.07 1 94.69 103 ILE B O 1
ATOM 3273 N N . GLU B 1 104 ? -13.633 -6.566 -15.156 1 93.38 104 GLU B N 1
ATOM 3274 C CA . GLU B 1 104 ? -13.523 -5.883 -16.438 1 93.38 104 GLU B CA 1
ATOM 3275 C C . GLU B 1 104 ? -14.82 -5.152 -16.781 1 93.38 104 GLU B C 1
ATOM 3277 O O . GLU B 1 104 ? -14.797 -3.986 -17.188 1 93.38 104 GLU B O 1
ATOM 3282 N N . ARG B 1 105 ? -15.953 -5.754 -16.625 1 94.12 105 ARG B N 1
ATOM 3283 C CA . ARG B 1 105 ? -17.25 -5.23 -17.047 1 94.12 105 ARG B CA 1
ATOM 3284 C C . ARG B 1 105 ? -17.656 -4.035 -16.188 1 94.12 105 ARG B C 1
ATOM 3286 O O . ARG B 1 105 ? -18.25 -3.074 -16.703 1 94.12 105 ARG B O 1
ATOM 3293 N N . TYR B 1 106 ? -17.266 -4.062 -14.961 1 93.75 106 TYR B N 1
ATOM 3294 C CA . TYR B 1 106 ? -17.859 -3.059 -14.086 1 93.75 106 TYR B CA 1
ATOM 3295 C C . TYR B 1 106 ? -16.812 -2.039 -13.641 1 93.75 106 TYR B C 1
ATOM 3297 O O . TYR B 1 106 ? -17.156 -0.967 -13.141 1 93.75 106 TYR B O 1
ATOM 3305 N N . VAL B 1 107 ? -15.586 -2.301 -13.75 1 93 107 VAL B N 1
ATOM 3306 C CA . VAL B 1 107 ? -14.578 -1.362 -13.266 1 93 107 VAL B CA 1
ATOM 3307 C C . VAL B 1 107 ? -13.68 -0.928 -14.422 1 93 107 VAL B C 1
ATOM 3309 O O . VAL B 1 107 ? -13.719 0.229 -14.844 1 93 107 VAL B O 1
ATOM 3312 N N . LEU B 1 108 ? -13.031 -1.825 -15.102 1 89.75 108 LEU B N 1
ATOM 3313 C CA . LEU B 1 108 ? -11.984 -1.495 -16.062 1 89.75 108 LEU B CA 1
ATOM 3314 C C . LEU B 1 108 ? -12.57 -0.903 -17.328 1 89.75 108 LEU B C 1
ATOM 3316 O O . LEU B 1 108 ? -12 0.015 -17.922 1 89.75 108 LEU B O 1
ATOM 3320 N N . LYS B 1 109 ? -13.711 -1.416 -17.703 1 89.25 109 LYS B N 1
ATOM 3321 C CA . LYS B 1 109 ? -14.367 -0.919 -18.906 1 89.25 109 LYS B CA 1
ATOM 3322 C C . LYS B 1 109 ? -14.641 0.578 -18.812 1 89.25 109 LYS B C 1
ATOM 3324 O O . LYS B 1 109 ? -14.547 1.301 -19.812 1 89.25 109 LYS B O 1
ATOM 3329 N N . HIS B 1 110 ? -14.875 1.009 -17.656 1 89.38 110 HIS B N 1
ATOM 3330 C CA . HIS B 1 110 ? -15.258 2.4 -17.453 1 89.38 110 HIS B CA 1
ATOM 3331 C C . HIS B 1 110 ? -14.039 3.291 -17.266 1 89.38 110 HIS B C 1
ATOM 3333 O O . HIS B 1 110 ? -14.156 4.516 -17.234 1 89.38 110 HIS B O 1
ATOM 3339 N N . LEU B 1 111 ? -12.93 2.695 -17.172 1 87.62 111 LEU B N 1
ATOM 3340 C CA . LEU B 1 111 ? -11.734 3.479 -16.906 1 87.62 111 LEU B CA 1
ATOM 3341 C C . LEU B 1 111 ? -10.719 3.344 -18.031 1 87.62 111 LEU B C 1
ATOM 3343 O O . LEU B 1 111 ? -9.523 3.586 -17.828 1 87.62 111 LEU B O 1
ATOM 3347 N N . VAL B 1 112 ? -11.32 3.025 -19.141 1 80.62 112 VAL B N 1
ATOM 3348 C CA . VAL B 1 112 ? -10.477 2.914 -20.328 1 80.62 112 VAL B CA 1
ATOM 3349 C C . VAL B 1 112 ? -9.977 4.297 -20.734 1 80.62 112 VAL B C 1
ATOM 3351 O O . VAL B 1 112 ? -10.727 5.27 -20.703 1 80.62 112 VAL B O 1
ATOM 3354 N N . ASN B 1 113 ? -8.656 4.492 -20.938 1 77.25 113 ASN B N 1
ATOM 3355 C CA . ASN B 1 113 ? -8.039 5.719 -21.422 1 77.25 113 ASN B CA 1
ATOM 3356 C C . ASN B 1 113 ? -7.824 6.727 -20.297 1 77.25 113 ASN B C 1
ATOM 3358 O O . ASN B 1 113 ? -7.703 7.926 -20.547 1 77.25 113 ASN B O 1
ATOM 3362 N N . GLN B 1 114 ? -8.039 6.27 -19.125 1 82.94 114 GLN B N 1
ATOM 3363 C CA . GLN B 1 114 ? -7.707 7.137 -17.984 1 82.94 114 GLN B CA 1
ATOM 3364 C C . GLN B 1 114 ? -6.215 7.09 -17.672 1 82.94 114 GLN B C 1
ATOM 3366 O O . GLN B 1 114 ? -5.508 6.188 -18.125 1 82.94 114 GLN B O 1
ATOM 3371 N N . GLU B 1 115 ? -5.801 8.039 -16.953 1 82.75 115 GLU B N 1
ATOM 3372 C CA . GLU B 1 115 ? -4.406 8.07 -16.531 1 82.75 115 GLU B CA 1
ATOM 3373 C C . GLU B 1 115 ? -4.062 6.863 -15.664 1 82.75 115 GLU B C 1
ATOM 3375 O O . GLU B 1 115 ? -4.906 6.363 -14.922 1 82.75 115 GLU B O 1
ATOM 3380 N N . PRO B 1 116 ? -2.867 6.418 -15.734 1 82.94 116 PRO B N 1
ATOM 3381 C CA . PRO B 1 116 ? -2.441 5.227 -14.992 1 82.94 116 PRO B CA 1
ATOM 3382 C C . PRO B 1 116 ? -2.684 5.344 -13.492 1 82.94 116 PRO B C 1
ATOM 3384 O O . PRO B 1 116 ? -3.021 4.355 -12.836 1 82.94 116 PRO B O 1
ATOM 3387 N N . ILE B 1 117 ? -2.625 6.508 -13.039 1 82.62 117 ILE B N 1
ATOM 3388 C CA . ILE B 1 117 ? -2.781 6.691 -11.602 1 82.62 117 ILE B CA 1
ATOM 3389 C C . ILE B 1 117 ? -4.223 6.391 -11.195 1 82.62 117 ILE B C 1
ATOM 3391 O O . ILE B 1 117 ? -4.469 5.844 -10.117 1 82.62 117 ILE B O 1
ATOM 3395 N N . ILE B 1 118 ? -5.133 6.699 -12.023 1 85.06 118 ILE B N 1
ATOM 3396 C CA . ILE B 1 118 ? -6.543 6.461 -11.734 1 85.06 118 ILE B CA 1
ATOM 3397 C C . ILE B 1 118 ? -6.816 4.957 -11.727 1 85.06 118 ILE B C 1
ATOM 3399 O O . ILE B 1 118 ? -7.52 4.453 -10.852 1 85.06 118 ILE B O 1
ATOM 3403 N N . LEU B 1 119 ? -6.25 4.32 -12.711 1 87.19 119 LEU B N 1
ATOM 3404 C CA . LEU B 1 119 ? -6.406 2.873 -12.766 1 87.19 119 LEU B CA 1
ATOM 3405 C C . LEU B 1 119 ? -5.754 2.209 -11.555 1 87.19 119 LEU B C 1
ATOM 3407 O O . LEU B 1 119 ? -6.297 1.254 -11 1 87.19 119 LEU B O 1
ATOM 3411 N N . PHE B 1 120 ? -4.691 2.744 -11.227 1 87.5 120 PHE B N 1
ATOM 3412 C CA . PHE B 1 120 ? -4.012 2.236 -10.039 1 87.5 120 PHE B CA 1
ATOM 3413 C C . PHE B 1 120 ? -4.883 2.406 -8.805 1 87.5 120 PHE B C 1
ATOM 3415 O O . PHE B 1 120 ? -5.039 1.472 -8.016 1 87.5 120 PHE B O 1
ATOM 3422 N N . MET B 1 121 ? -5.453 3.529 -8.625 1 88.56 121 MET B N 1
ATOM 3423 C CA . MET B 1 121 ? -6.324 3.801 -7.484 1 88.56 121 MET B CA 1
ATOM 3424 C C . MET B 1 121 ? -7.551 2.895 -7.508 1 88.56 121 MET B C 1
ATOM 3426 O O . MET B 1 121 ? -8.016 2.451 -6.457 1 88.56 121 MET B O 1
ATOM 3430 N N . ALA B 1 122 ? -8.008 2.662 -8.672 1 91.75 122 ALA B N 1
ATOM 3431 C CA . ALA B 1 122 ? -9.148 1.761 -8.805 1 91.75 122 ALA B CA 1
ATOM 3432 C C . ALA B 1 122 ? -8.805 0.363 -8.297 1 91.75 122 ALA B C 1
ATOM 3434 O O . ALA B 1 122 ? -9.641 -0.3 -7.68 1 91.75 122 ALA B O 1
ATOM 3435 N N . THR B 1 123 ? -7.582 -0.006 -8.555 1 92.62 123 THR B N 1
ATOM 3436 C CA . THR B 1 123 ? -7.188 -1.337 -8.109 1 92.62 123 THR B CA 1
ATOM 3437 C C . THR B 1 123 ? -7.062 -1.381 -6.586 1 92.62 123 THR B C 1
ATOM 3439 O O . THR B 1 123 ? -7.285 -2.426 -5.973 1 92.62 123 THR B O 1
ATOM 3442 N N . ILE B 1 124 ? -6.691 -0.306 -6.023 1 89.56 124 ILE B N 1
ATOM 3443 C CA . ILE B 1 124 ? -6.676 -0.228 -4.566 1 89.56 124 ILE B CA 1
ATOM 3444 C C . ILE B 1 124 ? -8.102 -0.366 -4.027 1 89.56 124 ILE B C 1
ATOM 3446 O O . ILE B 1 124 ? -8.344 -1.135 -3.094 1 89.56 124 ILE B O 1
ATOM 3450 N N . GLY B 1 125 ? -8.969 0.408 -4.605 1 90.88 125 GLY B N 1
ATOM 3451 C CA . GLY B 1 125 ? -10.367 0.269 -4.234 1 90.88 125 GLY B CA 1
ATOM 3452 C C . GLY B 1 125 ? -10.898 -1.145 -4.398 1 90.88 125 GLY B C 1
ATOM 3453 O O . GLY B 1 125 ? -11.609 -1.652 -3.531 1 90.88 125 GLY B O 1
ATOM 3454 N N . LEU B 1 126 ? -10.5 -1.711 -5.465 1 93.44 126 LEU B N 1
ATOM 3455 C CA . LEU B 1 126 ? -10.906 -3.086 -5.734 1 93.44 126 LEU B CA 1
ATOM 3456 C C . LEU B 1 126 ? -10.336 -4.035 -4.684 1 93.44 126 LEU B C 1
ATOM 3458 O O . LEU B 1 126 ? -11.023 -4.969 -4.25 1 93.44 126 LEU B O 1
ATOM 3462 N N . ALA B 1 127 ? -9.086 -3.834 -4.316 1 92.56 127 ALA B N 1
ATOM 3463 C CA . ALA B 1 127 ? -8.438 -4.668 -3.307 1 92.56 127 ALA B CA 1
ATOM 3464 C C . ALA B 1 127 ? -9.219 -4.645 -1.994 1 92.56 127 ALA B C 1
ATOM 3466 O O . ALA B 1 127 ? -9.531 -5.699 -1.434 1 92.56 127 ALA B O 1
ATOM 3467 N N . TYR B 1 128 ? -9.57 -3.508 -1.593 1 89.12 128 TYR B N 1
ATOM 3468 C CA . TYR B 1 128 ? -10.273 -3.395 -0.317 1 89.12 128 TYR B CA 1
ATOM 3469 C C . TYR B 1 128 ? -11.711 -3.885 -0.439 1 89.12 128 TYR B C 1
ATOM 3471 O O . TYR B 1 128 ? -12.273 -4.426 0.516 1 89.12 128 TYR B O 1
ATOM 3479 N N . PHE B 1 129 ? -12.289 -3.732 -1.57 1 90.69 129 PHE B N 1
ATOM 3480 C CA . PHE B 1 129 ? -13.617 -4.285 -1.811 1 90.69 129 PHE B CA 1
ATOM 3481 C C . PHE B 1 129 ? -13.602 -5.805 -1.698 1 90.69 129 PHE B C 1
ATOM 3483 O O . PHE B 1 129 ? -14.445 -6.395 -1.02 1 90.69 129 PHE B O 1
ATOM 3490 N N . LEU B 1 130 ? -12.633 -6.348 -2.348 1 92.25 130 LEU B N 1
ATOM 3491 C CA . LEU B 1 130 ? -12.539 -7.801 -2.354 1 92.25 130 LEU B CA 1
ATOM 3492 C C . LEU B 1 130 ? -12.195 -8.328 -0.965 1 92.25 130 LEU B C 1
ATOM 3494 O O . LEU B 1 130 ? -12.648 -9.414 -0.582 1 92.25 130 LEU B O 1
ATOM 3498 N N . GLU B 1 131 ? -11.375 -7.578 -0.332 1 88.06 131 GLU B N 1
ATOM 3499 C CA . GLU B 1 131 ? -11.078 -7.957 1.046 1 88.06 131 GLU B CA 1
ATOM 3500 C C . GLU B 1 131 ? -12.344 -7.977 1.897 1 88.06 131 GLU B C 1
ATOM 3502 O O . GLU B 1 131 ? -12.594 -8.938 2.633 1 88.06 131 GLU B O 1
ATOM 3507 N N . GLY B 1 132 ? -13.148 -6.93 1.854 1 84.25 132 GLY B N 1
ATOM 3508 C CA . GLY B 1 132 ? -14.414 -6.887 2.564 1 84.25 132 GLY B CA 1
ATOM 3509 C C . GLY B 1 132 ? -15.383 -7.969 2.125 1 84.25 132 GLY B C 1
ATOM 3510 O O . GLY B 1 132 ? -16.031 -8.602 2.957 1 84.25 132 GLY B O 1
ATOM 3511 N N . MET B 1 133 ? -15.414 -8.164 0.862 1 87.06 133 MET B N 1
ATOM 3512 C CA . MET B 1 133 ? -16.281 -9.203 0.317 1 87.06 133 MET B CA 1
ATOM 3513 C C . MET B 1 133 ? -15.859 -10.586 0.8 1 87.06 133 MET B C 1
ATOM 3515 O O . MET B 1 133 ? -16.703 -11.422 1.11 1 87.06 133 MET B O 1
ATOM 3519 N N . GLY B 1 134 ? -14.57 -10.812 0.777 1 85.94 134 GLY B N 1
ATOM 3520 C CA . GLY B 1 134 ? -14.07 -12.078 1.288 1 85.94 134 GLY B CA 1
ATOM 3521 C C . GLY B 1 134 ? -14.438 -12.32 2.74 1 85.94 134 GLY B C 1
ATOM 3522 O O . GLY B 1 134 ? -14.828 -13.43 3.107 1 85.94 134 GLY B O 1
ATOM 3523 N N . ASP B 1 135 ? -14.289 -11.289 3.477 1 82.12 135 ASP B N 1
ATOM 3524 C CA . ASP B 1 135 ? -14.633 -11.383 4.891 1 82.12 135 ASP B CA 1
ATOM 3525 C C . ASP B 1 135 ? -16.125 -11.688 5.074 1 82.12 135 ASP B C 1
ATOM 3527 O O . ASP B 1 135 ? -16.5 -12.5 5.914 1 82.12 135 ASP B O 1
ATOM 3531 N N . LEU B 1 136 ? -16.969 -11.039 4.316 1 81.5 136 LEU B N 1
ATOM 3532 C CA . LEU B 1 136 ? -18.406 -11.219 4.41 1 81.5 136 LEU B CA 1
ATOM 3533 C C . LEU B 1 136 ? -18.812 -12.602 3.906 1 81.5 136 LEU B C 1
ATOM 3535 O O . LEU B 1 136 ? -19.734 -13.219 4.453 1 81.5 136 LEU B O 1
ATOM 3539 N N . MET B 1 137 ? -18.125 -13.055 2.928 1 85.56 137 MET B N 1
ATOM 3540 C CA . MET B 1 137 ? -18.5 -14.32 2.297 1 85.56 137 MET B CA 1
ATOM 3541 C C . MET B 1 137 ? -18.016 -15.5 3.123 1 85.56 137 MET B C 1
ATOM 3543 O O . MET B 1 137 ? -18.734 -16.484 3.307 1 85.56 137 MET B O 1
ATOM 3547 N N . TRP B 1 138 ? -16.766 -15.375 3.658 1 86.94 138 TRP B N 1
ATOM 3548 C CA . TRP B 1 138 ? -16.141 -16.562 4.215 1 86.94 138 TRP B CA 1
ATOM 3549 C C . TRP B 1 138 ? -15.82 -16.375 5.695 1 86.94 138 TRP B C 1
ATOM 3551 O O . TRP B 1 138 ? -15.508 -17.344 6.398 1 86.94 138 TRP B O 1
ATOM 3561 N N . GLY B 1 139 ? -15.898 -15.188 6.16 1 78 139 GLY B N 1
ATOM 3562 C CA . GLY B 1 139 ? -15.57 -14.914 7.547 1 78 139 GLY B CA 1
ATOM 3563 C C . GLY B 1 139 ? -14.156 -14.391 7.734 1 78 139 GLY B C 1
ATOM 3564 O O . GLY B 1 139 ? -13.336 -14.461 6.812 1 78 139 GLY B O 1
ATOM 3565 N N . SER B 1 140 ? -13.805 -13.914 8.906 1 79.19 140 SER B N 1
ATOM 3566 C CA . SER B 1 140 ? -12.531 -13.25 9.156 1 79.19 140 SER B CA 1
ATOM 3567 C C . SER B 1 140 ? -11.586 -14.164 9.938 1 79.19 140 SER B C 1
ATOM 3569 O O . SER B 1 140 ? -10.438 -13.797 10.203 1 79.19 140 SER B O 1
ATOM 3571 N N . ASP B 1 141 ? -11.922 -15.359 10.156 1 83.25 141 ASP B N 1
ATOM 3572 C CA . ASP B 1 141 ? -11.102 -16.266 10.953 1 83.25 141 ASP B CA 1
ATOM 3573 C C . ASP B 1 141 ? -9.945 -16.828 10.125 1 83.25 141 ASP B C 1
ATOM 3575 O O . ASP B 1 141 ? -10.016 -16.875 8.898 1 83.25 141 ASP B O 1
ATOM 3579 N N . ILE B 1 142 ? -8.961 -17.219 10.82 1 87 142 ILE B N 1
ATOM 3580 C CA . ILE B 1 142 ? -7.832 -17.891 10.18 1 87 142 ILE B CA 1
ATOM 3581 C C . ILE B 1 142 ? -8.242 -19.297 9.742 1 87 142 ILE B C 1
ATOM 3583 O O . ILE B 1 142 ? -8.812 -20.047 10.531 1 87 142 ILE B O 1
ATOM 3587 N N . LYS B 1 143 ? -8.008 -19.594 8.508 1 89.88 143 LYS B N 1
ATOM 3588 C CA . LYS B 1 143 ? -8.359 -20.906 7.973 1 89.88 143 LYS B CA 1
ATOM 3589 C C . LYS B 1 143 ? -7.117 -21.688 7.555 1 89.88 143 LYS B C 1
ATOM 3591 O O . LYS B 1 143 ? -6.16 -21.109 7.035 1 89.88 143 LYS B O 1
ATOM 3596 N N . LYS B 1 144 ? -7.195 -22.922 7.871 1 88.69 144 LYS B N 1
ATOM 3597 C CA . LYS B 1 144 ? -6.109 -23.797 7.438 1 88.69 144 LYS B CA 1
ATOM 3598 C C . LYS B 1 144 ? -6.344 -24.297 6.016 1 88.69 144 LYS B C 1
ATOM 3600 O O . LYS B 1 144 ? -7.457 -24.703 5.668 1 88.69 144 LYS B O 1
ATOM 3605 N N . LEU B 1 145 ? -5.344 -24.156 5.281 1 90.12 145 LEU B N 1
ATOM 3606 C CA . LEU B 1 145 ? -5.422 -24.625 3.904 1 90.12 145 LEU B CA 1
ATOM 3607 C C . LEU B 1 145 ? -4.598 -25.891 3.723 1 90.12 145 LEU B C 1
ATOM 3609 O O . LEU B 1 145 ? -3.371 -25.875 3.857 1 90.12 145 LEU B O 1
ATOM 3613 N N . ASP B 1 146 ? -5.285 -27 3.48 1 88.5 146 ASP B N 1
ATOM 3614 C CA . ASP B 1 146 ? -4.629 -28.281 3.248 1 88.5 146 ASP B CA 1
ATOM 3615 C C . ASP B 1 146 ? -5.012 -28.844 1.886 1 88.5 146 ASP B C 1
ATOM 3617 O O . ASP B 1 146 ? -6.121 -29.359 1.71 1 88.5 146 ASP B O 1
ATOM 3621 N N . VAL B 1 147 ? -4.078 -28.734 0.981 1 87.25 147 VAL B N 1
ATOM 3622 C CA . VAL B 1 147 ? -4.332 -29.266 -0.352 1 87.25 147 VAL B CA 1
ATOM 3623 C C . VAL B 1 147 ? -3.512 -30.531 -0.562 1 87.25 147 VAL B C 1
ATOM 3625 O O . VAL B 1 147 ? -3.311 -30.969 -1.698 1 87.25 147 VAL B O 1
ATOM 3628 N N . GLY B 1 148 ? -2.965 -31.031 0.513 1 84.25 148 GLY B N 1
ATOM 3629 C CA . GLY B 1 148 ? -2.229 -32.281 0.434 1 84.25 148 GLY B CA 1
ATOM 3630 C C . GLY B 1 148 ? -0.771 -32.094 0.059 1 84.25 148 GLY B C 1
ATOM 3631 O O . GLY B 1 148 ? -0.144 -33 -0.489 1 84.25 148 GLY B O 1
ATOM 3632 N N . LEU B 1 149 ? -0.237 -30.984 0.284 1 85.62 149 LEU B N 1
ATOM 3633 C CA . LEU B 1 149 ? 1.163 -30.719 -0.028 1 85.62 149 LEU B CA 1
ATOM 3634 C C . LEU B 1 149 ? 2.07 -31.172 1.114 1 85.62 149 LEU B C 1
ATOM 3636 O O . LEU B 1 149 ? 1.733 -30.984 2.287 1 85.62 149 LEU B O 1
ATOM 3640 N N . PRO B 1 150 ? 3.121 -31.844 0.719 1 84.38 150 PRO B N 1
ATOM 3641 C CA . PRO B 1 150 ? 4.039 -32.281 1.771 1 84.38 150 PRO B CA 1
ATOM 3642 C C . PRO B 1 150 ? 4.688 -31.109 2.514 1 84.38 150 PRO B C 1
ATOM 3644 O O . PRO B 1 150 ? 4.988 -30.078 1.907 1 84.38 150 PRO B O 1
ATOM 3647 N N . GLN B 1 151 ? 4.719 -31.266 3.854 1 85.62 151 GLN B N 1
ATOM 3648 C CA . GLN B 1 151 ? 5.355 -30.25 4.695 1 85.62 151 GLN B CA 1
ATOM 3649 C C . GLN B 1 151 ? 6.398 -30.891 5.613 1 85.62 151 GLN B C 1
ATOM 3651 O O . GLN B 1 151 ? 6.441 -32.094 5.77 1 85.62 151 GLN B O 1
ATOM 3656 N N . GLY B 1 152 ? 7.273 -30.031 6.078 1 85.44 152 GLY B N 1
ATOM 3657 C CA . GLY B 1 152 ? 8.289 -30.516 7 1 85.44 152 GLY B CA 1
ATOM 3658 C C . GLY B 1 152 ? 9.648 -30.688 6.348 1 85.44 152 GLY B C 1
ATOM 3659 O O . GLY B 1 152 ? 9.828 -30.359 5.172 1 85.44 152 GLY B O 1
ATOM 3660 N N . ILE B 1 153 ? 10.562 -31.172 7.078 1 86.31 153 ILE B N 1
ATOM 3661 C CA . ILE B 1 153 ? 11.961 -31.281 6.672 1 86.31 153 ILE B CA 1
ATOM 3662 C C . ILE B 1 153 ? 12.086 -32.344 5.566 1 86.31 153 ILE B C 1
ATOM 3664 O O . ILE B 1 153 ? 11.445 -33.375 5.621 1 86.31 153 ILE B O 1
ATOM 3668 N N . ASN B 1 154 ? 12.797 -31.984 4.547 1 89.44 154 ASN B N 1
ATOM 3669 C CA . ASN B 1 154 ? 13.141 -32.969 3.52 1 89.44 154 ASN B CA 1
ATOM 3670 C C . ASN B 1 154 ? 14.242 -33.906 3.988 1 89.44 154 ASN B C 1
ATOM 3672 O O . ASN B 1 154 ? 15.422 -33.531 4.008 1 89.44 154 ASN B O 1
ATOM 3676 N N . GLU B 1 155 ? 13.883 -35.031 4.238 1 87.31 155 GLU B N 1
ATOM 3677 C CA . GLU B 1 155 ? 14.797 -36 4.828 1 87.31 155 GLU B CA 1
ATOM 3678 C C . GLU B 1 155 ? 15.938 -36.344 3.873 1 87.31 155 GLU B C 1
ATOM 3680 O O . GLU B 1 155 ? 17.078 -36.562 4.305 1 87.31 155 GLU B O 1
ATOM 3685 N N . THR B 1 156 ? 15.68 -36.375 2.641 1 87.88 156 THR B N 1
ATOM 3686 C CA . THR B 1 156 ? 16.688 -36.719 1.649 1 87.88 156 THR B CA 1
ATOM 3687 C C . THR B 1 156 ? 17.797 -35.688 1.634 1 87.88 156 THR B C 1
ATOM 3689 O O . THR B 1 156 ? 18.984 -36 1.683 1 87.88 156 THR B O 1
ATOM 3692 N N . ILE B 1 157 ? 17.453 -34.438 1.591 1 87.38 157 ILE B N 1
ATOM 3693 C CA . ILE B 1 157 ? 18.438 -33.375 1.551 1 87.38 157 ILE B CA 1
ATOM 3694 C C . ILE B 1 157 ? 19.188 -33.312 2.881 1 87.38 157 ILE B C 1
ATOM 3696 O O . ILE B 1 157 ? 20.391 -33.094 2.91 1 87.38 157 ILE B O 1
ATOM 3700 N N . ASP B 1 158 ? 18.406 -33.406 3.963 1 88 158 ASP B N 1
ATOM 3701 C CA . ASP B 1 158 ? 19.016 -33.406 5.293 1 88 158 ASP B CA 1
ATOM 3702 C C . ASP B 1 158 ? 20.094 -34.5 5.398 1 88 158 ASP B C 1
ATOM 3704 O O . ASP B 1 158 ? 21.203 -34.219 5.844 1 88 158 ASP B O 1
ATOM 3708 N N . ASN B 1 159 ? 19.781 -35.688 4.941 1 88.19 159 ASN B N 1
ATOM 3709 C CA . ASN B 1 159 ? 20.703 -36.844 5.035 1 88.19 159 ASN B CA 1
ATOM 3710 C C . ASN B 1 159 ? 21.906 -36.656 4.117 1 88.19 159 ASN B C 1
ATOM 3712 O O . ASN B 1 159 ? 23.047 -36.938 4.516 1 88.19 159 ASN B O 1
ATOM 3716 N N . VAL B 1 160 ? 21.656 -36.219 2.93 1 87.56 160 VAL B N 1
ATOM 3717 C CA . VAL B 1 160 ? 22.719 -36.062 1.947 1 87.56 160 VAL B CA 1
ATOM 3718 C C . VAL B 1 160 ? 23.703 -35 2.426 1 87.56 160 VAL B C 1
ATOM 3720 O O . VAL B 1 160 ? 24.922 -35.188 2.328 1 87.56 160 VAL B O 1
ATOM 3723 N N . THR B 1 161 ? 23.188 -33.938 2.932 1 85.94 161 THR B N 1
ATOM 3724 C CA . THR B 1 161 ? 24.047 -32.875 3.381 1 85.94 161 THR B CA 1
ATOM 3725 C C . THR B 1 161 ? 24.766 -33.25 4.676 1 85.94 161 THR B C 1
ATOM 3727 O O . THR B 1 161 ? 25.906 -32.844 4.895 1 85.94 161 THR B O 1
ATOM 3730 N N . PHE B 1 162 ? 24.078 -33.938 5.52 1 86.69 162 PHE B N 1
ATOM 3731 C CA . PHE B 1 162 ? 24.719 -34.438 6.734 1 86.69 162 PHE B CA 1
ATOM 3732 C C . PHE B 1 162 ? 25.906 -35.344 6.402 1 86.69 162 PHE B C 1
ATOM 3734 O O . PHE B 1 162 ? 26.969 -35.219 7 1 86.69 162 PHE B O 1
ATOM 3741 N N . ASN B 1 163 ? 25.672 -36.188 5.52 1 88.69 163 ASN B N 1
ATOM 3742 C CA . ASN B 1 163 ? 26.719 -37.125 5.129 1 88.69 163 ASN B CA 1
ATOM 3743 C C . ASN B 1 163 ? 27.859 -36.406 4.418 1 88.69 163 ASN B C 1
ATOM 3745 O O . ASN B 1 163 ? 29.031 -36.781 4.559 1 88.69 163 ASN B O 1
ATOM 3749 N N . ALA B 1 164 ? 27.516 -35.406 3.697 1 86.25 164 ALA B N 1
ATOM 3750 C CA . ALA B 1 164 ? 28.516 -34.719 2.896 1 86.25 164 ALA B CA 1
ATOM 3751 C C . ALA B 1 164 ? 29.266 -33.688 3.732 1 86.25 164 ALA B C 1
ATOM 3753 O O . ALA B 1 164 ? 30.484 -33.5 3.578 1 86.25 164 ALA B O 1
ATOM 3754 N N . PHE B 1 165 ? 28.562 -33 4.559 1 86.75 165 PHE B N 1
ATOM 3755 C CA . PHE B 1 165 ? 29.172 -31.844 5.207 1 86.75 165 PHE B CA 1
ATOM 3756 C C . PHE B 1 165 ? 29.141 -32 6.723 1 86.75 165 PHE B C 1
ATOM 3758 O O . PHE B 1 165 ? 29.703 -31.172 7.445 1 86.75 165 PHE B O 1
ATOM 3765 N N . GLY B 1 166 ? 28.484 -33 7.203 1 82.81 166 GLY B N 1
ATOM 3766 C CA . GLY B 1 166 ? 28.391 -33.188 8.641 1 82.81 166 GLY B CA 1
ATOM 3767 C C . GLY B 1 166 ? 27.297 -32.344 9.273 1 82.81 166 GLY B C 1
ATOM 3768 O O . GLY B 1 166 ? 27.219 -32.25 10.5 1 82.81 166 GLY B O 1
ATOM 3769 N N . TYR B 1 167 ? 26.578 -31.641 8.438 1 86.62 167 TYR B N 1
ATOM 3770 C CA . TYR B 1 167 ? 25.484 -30.766 8.859 1 86.62 167 TYR B CA 1
ATOM 3771 C C . TYR B 1 167 ? 24.297 -30.891 7.918 1 86.62 167 TYR B C 1
ATOM 3773 O O . TYR B 1 167 ? 24.422 -30.688 6.707 1 86.62 167 TYR B O 1
ATOM 3781 N N . GLY B 1 168 ? 23.203 -31.312 8.531 1 84.94 168 GLY B N 1
ATOM 3782 C CA . GLY B 1 168 ? 21.984 -31.469 7.734 1 84.94 168 GLY B CA 1
ATOM 3783 C C . GLY B 1 168 ? 21.266 -30.156 7.504 1 84.94 168 GLY B C 1
ATOM 3784 O O . GLY B 1 168 ? 20.922 -29.453 8.461 1 84.94 168 GLY B O 1
ATOM 3785 N N . PHE B 1 169 ? 21.078 -29.875 6.234 1 88.19 169 PHE B N 1
ATOM 3786 C CA . PHE B 1 169 ? 20.344 -28.656 5.883 1 88.19 169 PHE B CA 1
ATOM 3787 C C . PHE B 1 169 ? 18.859 -28.844 6.105 1 88.19 169 PHE B C 1
ATOM 3789 O O . PHE B 1 169 ? 18.297 -29.891 5.781 1 88.19 169 PHE B O 1
ATOM 3796 N N . PHE B 1 170 ? 18.266 -27.906 6.719 1 86.81 170 PHE B N 1
ATOM 3797 C CA . PHE B 1 170 ? 16.812 -27.891 6.875 1 86.81 170 PHE B CA 1
ATOM 3798 C C . PHE B 1 170 ? 16.156 -27.188 5.707 1 86.81 170 PHE B C 1
ATOM 3800 O O . PHE B 1 170 ? 16.25 -25.953 5.582 1 86.81 170 PHE B O 1
ATOM 3807 N N . ILE B 1 171 ? 15.57 -27.984 4.824 1 87.5 171 ILE B N 1
ATOM 3808 C CA . ILE B 1 171 ? 14.773 -27.469 3.717 1 87.5 171 ILE B CA 1
ATOM 3809 C C . ILE B 1 171 ? 13.359 -28.031 3.781 1 87.5 171 ILE B C 1
ATOM 3811 O O . ILE B 1 171 ? 13.18 -29.25 3.924 1 87.5 171 ILE B O 1
ATOM 3815 N N . ASP B 1 172 ? 12.398 -27.141 3.725 1 89.69 172 ASP B N 1
ATOM 3816 C CA . ASP B 1 172 ? 11.008 -27.547 3.828 1 89.69 172 ASP B CA 1
ATOM 3817 C C . ASP B 1 172 ? 10.508 -28.156 2.514 1 89.69 172 ASP B C 1
ATOM 3819 O O . ASP B 1 172 ? 10.812 -27.641 1.437 1 89.69 172 ASP B O 1
ATOM 3823 N N . ASN B 1 173 ? 9.766 -29.25 2.604 1 90.81 173 ASN B N 1
ATOM 3824 C CA . ASN B 1 173 ? 9.203 -29.891 1.422 1 90.81 173 ASN B CA 1
ATOM 3825 C C . ASN B 1 173 ? 8.258 -28.953 0.668 1 90.81 173 ASN B C 1
ATOM 3827 O O . ASN B 1 173 ? 8.172 -29.016 -0.56 1 90.81 173 ASN B O 1
ATOM 3831 N N . LEU B 1 174 ? 7.578 -28.156 1.384 1 88.25 174 LEU B N 1
ATOM 3832 C CA . LEU B 1 174 ? 6.652 -27.219 0.762 1 88.25 174 LEU B CA 1
ATOM 3833 C C . LEU B 1 174 ? 7.398 -26.234 -0.137 1 88.25 174 LEU B C 1
ATOM 3835 O O . LEU B 1 174 ? 6.91 -25.875 -1.212 1 88.25 174 LEU B O 1
ATOM 3839 N N . ASP B 1 175 ? 8.516 -25.859 0.302 1 88.69 175 ASP B N 1
ATOM 3840 C CA . ASP B 1 175 ? 9.312 -24.922 -0.474 1 88.69 175 ASP B CA 1
ATOM 3841 C C . ASP B 1 175 ? 9.797 -25.547 -1.776 1 88.69 175 ASP B C 1
ATOM 3843 O O . ASP B 1 175 ? 9.898 -24.875 -2.803 1 88.69 175 ASP B O 1
ATOM 3847 N N . ILE B 1 176 ? 10.078 -26.766 -1.714 1 90.31 176 ILE B N 1
ATOM 3848 C CA . ILE B 1 176 ? 10.508 -27.484 -2.91 1 90.31 176 ILE B CA 1
ATOM 3849 C C . ILE B 1 176 ? 9.352 -27.594 -3.898 1 90.31 176 ILE B C 1
ATOM 3851 O O . ILE B 1 176 ? 9.516 -27.312 -5.09 1 90.31 176 ILE B O 1
ATOM 3855 N N . VAL B 1 177 ? 8.211 -27.938 -3.424 1 90.56 177 VAL B N 1
ATOM 3856 C CA . VAL B 1 177 ? 7.031 -28.031 -4.277 1 90.56 177 VAL B CA 1
ATOM 3857 C C . VAL B 1 177 ? 6.723 -26.672 -4.879 1 90.56 177 VAL B C 1
ATOM 3859 O O . VAL B 1 177 ? 6.398 -26.562 -6.066 1 90.56 177 VAL B O 1
ATOM 3862 N N . ALA B 1 178 ? 6.809 -25.656 -4.02 1 88.19 178 ALA B N 1
ATOM 3863 C CA . ALA B 1 178 ? 6.562 -24.297 -4.496 1 88.19 178 ALA B CA 1
ATOM 3864 C C . ALA B 1 178 ? 7.512 -23.938 -5.629 1 88.19 178 ALA B C 1
ATOM 3866 O O . ALA B 1 178 ? 7.113 -23.266 -6.594 1 88.19 178 ALA B O 1
ATOM 3867 N N . THR B 1 179 ? 8.719 -24.375 -5.496 1 90.38 179 THR B N 1
ATOM 3868 C CA . THR B 1 179 ? 9.727 -24.078 -6.512 1 90.38 179 THR B CA 1
ATOM 3869 C C . THR B 1 179 ? 9.383 -24.766 -7.828 1 90.38 179 THR B C 1
ATOM 3871 O O . THR B 1 179 ? 9.453 -24.156 -8.891 1 90.38 179 THR B O 1
ATOM 3874 N N . VAL B 1 180 ? 9.008 -25.969 -7.73 1 92.69 180 VAL B N 1
ATOM 3875 C CA . VAL B 1 180 ? 8.656 -26.719 -8.922 1 92.69 180 VAL B CA 1
ATOM 3876 C C . VAL B 1 180 ? 7.414 -26.125 -9.578 1 92.69 180 VAL B C 1
ATOM 3878 O O . VAL B 1 180 ? 7.375 -25.938 -10.797 1 92.69 180 VAL B O 1
ATOM 3881 N N . VAL B 1 181 ? 6.445 -25.797 -8.797 1 90.62 181 VAL B N 1
ATOM 3882 C CA . VAL B 1 181 ? 5.207 -25.219 -9.305 1 90.62 181 VAL B CA 1
ATOM 3883 C C . VAL B 1 181 ? 5.492 -23.859 -9.945 1 90.62 181 VAL B C 1
ATOM 3885 O O . VAL B 1 181 ? 4.949 -23.531 -11.008 1 90.62 181 VAL B O 1
ATOM 3888 N N . ALA B 1 182 ? 6.285 -23.094 -9.25 1 88.31 182 ALA B N 1
ATOM 3889 C CA . ALA B 1 182 ? 6.656 -21.781 -9.789 1 88.31 182 ALA B CA 1
ATOM 3890 C C . ALA B 1 182 ? 7.355 -21.922 -11.141 1 88.31 182 ALA B C 1
ATOM 3892 O O . ALA B 1 182 ? 7.059 -21.188 -12.078 1 88.31 182 ALA B O 1
ATOM 3893 N N . ALA B 1 183 ? 8.289 -22.875 -11.219 1 88.44 183 ALA B N 1
ATOM 3894 C CA . ALA B 1 183 ? 9.016 -23.125 -12.469 1 88.44 183 ALA B CA 1
ATOM 3895 C C . ALA B 1 183 ? 8.055 -23.547 -13.578 1 88.44 183 ALA B C 1
ATOM 3897 O O . ALA B 1 183 ? 8.172 -23.062 -14.711 1 88.44 183 ALA B O 1
ATOM 3898 N N . LEU B 1 184 ? 7.16 -24.375 -13.258 1 92.31 184 LEU B N 1
ATOM 3899 C CA . LEU B 1 184 ? 6.184 -24.844 -14.242 1 92.31 184 LEU B CA 1
ATOM 3900 C C . LEU B 1 184 ? 5.285 -23.688 -14.695 1 92.31 184 LEU B C 1
ATOM 3902 O O . LEU B 1 184 ? 4.953 -23.594 -15.875 1 92.31 184 LEU B O 1
ATOM 3906 N N . LEU B 1 185 ? 4.895 -22.906 -13.758 1 89.44 185 LEU B N 1
ATOM 3907 C CA . LEU B 1 185 ? 4.039 -21.766 -14.086 1 89.44 185 LEU B CA 1
ATOM 3908 C C . LEU B 1 185 ? 4.758 -20.797 -15.008 1 89.44 185 LEU B C 1
ATOM 3910 O O . LEU B 1 185 ? 4.188 -20.344 -16 1 89.44 185 LEU B O 1
ATOM 3914 N N . VAL B 1 186 ? 5.953 -20.5 -14.68 1 84.94 186 VAL B N 1
ATOM 3915 C CA . VAL B 1 186 ? 6.746 -19.578 -15.492 1 84.94 186 VAL B CA 1
ATOM 3916 C C . VAL B 1 186 ? 6.926 -20.156 -16.891 1 84.94 186 VAL B C 1
ATOM 3918 O O . VAL B 1 186 ? 6.793 -19.438 -17.891 1 84.94 186 VAL B O 1
ATOM 3921 N N . LEU B 1 187 ? 7.258 -21.422 -16.938 1 87.44 187 LEU B N 1
ATOM 3922 C CA . LEU B 1 187 ? 7.43 -22.078 -18.219 1 87.44 187 LEU B CA 1
ATOM 3923 C C . LEU B 1 187 ? 6.141 -22.047 -19.031 1 87.44 187 LEU B C 1
ATOM 3925 O O . LEU B 1 187 ? 6.16 -21.75 -20.234 1 87.44 187 LEU B O 1
ATOM 3929 N N . SER B 1 188 ? 5.07 -22.328 -18.391 1 90.31 188 SER B N 1
ATOM 3930 C CA . SER B 1 188 ? 3.777 -22.328 -19.062 1 90.31 188 SER B CA 1
ATOM 3931 C C . SER B 1 188 ? 3.42 -20.938 -19.578 1 90.31 188 SER B C 1
ATOM 3933 O O . SER B 1 188 ? 2.949 -20.781 -20.703 1 90.31 188 SER B O 1
ATOM 3935 N N . LEU B 1 189 ? 3.65 -19.938 -18.797 1 85.56 189 LEU B N 1
ATOM 3936 C CA . LEU B 1 189 ? 3.326 -18.562 -19.188 1 85.56 189 LEU B CA 1
ATOM 3937 C C . LEU B 1 189 ? 4.238 -18.078 -20.312 1 85.56 189 LEU B C 1
ATOM 3939 O O . LEU B 1 189 ? 3.799 -17.359 -21.203 1 85.56 189 LEU B O 1
ATOM 3943 N N . THR B 1 190 ? 5.508 -18.484 -20.234 1 82.12 190 THR B N 1
ATOM 3944 C CA . THR B 1 190 ? 6.457 -18.125 -21.266 1 82.12 190 THR B CA 1
ATOM 3945 C C . THR B 1 190 ? 6.078 -18.766 -22.609 1 82.12 190 THR B C 1
ATOM 3947 O O . THR B 1 190 ? 6.105 -18.109 -23.641 1 82.12 190 THR B O 1
ATOM 3950 N N . LEU B 1 191 ? 5.719 -19.969 -22.531 1 86.94 191 LEU B N 1
ATOM 3951 C CA . LEU B 1 191 ? 5.297 -20.672 -23.75 1 86.94 191 LEU B CA 1
ATOM 3952 C C . LEU B 1 191 ? 4 -20.078 -24.297 1 86.94 191 LEU B C 1
ATOM 3954 O O . LEU B 1 191 ? 3.838 -19.938 -25.5 1 86.94 191 LEU B O 1
ATOM 3958 N N . PHE B 1 192 ? 3.137 -19.719 -23.391 1 85.62 192 PHE B N 1
ATOM 3959 C CA . PHE B 1 192 ? 1.875 -19.109 -23.781 1 85.62 192 PHE B CA 1
ATOM 3960 C C . PHE B 1 192 ? 2.117 -17.766 -24.453 1 85.62 192 PHE B C 1
ATOM 3962 O O . PHE B 1 192 ? 1.558 -17.484 -25.516 1 85.62 192 PHE B O 1
ATOM 3969 N N . SER B 1 193 ? 2.941 -16.938 -23.906 1 80.12 193 SER B N 1
ATOM 3970 C CA . SER B 1 193 ? 3.211 -15.586 -24.391 1 80.12 193 SER B CA 1
ATOM 3971 C C . SER B 1 193 ? 3.928 -15.617 -25.75 1 80.12 193 SER B C 1
ATOM 3973 O O . SER B 1 193 ? 3.688 -14.773 -26.609 1 80.12 193 SER B O 1
ATOM 3975 N N . GLN B 1 194 ? 4.734 -16.688 -26 1 82.56 194 GLN B N 1
ATOM 3976 C CA . GLN B 1 194 ? 5.598 -16.703 -27.188 1 82.56 194 GLN B CA 1
ATOM 3977 C C . GLN B 1 194 ? 4.949 -17.484 -28.328 1 82.56 194 GLN B C 1
ATOM 3979 O O . GLN B 1 194 ? 5.129 -17.125 -29.5 1 82.56 194 GLN B O 1
ATOM 3984 N N . TYR B 1 195 ? 4.121 -18.438 -27.969 1 89.31 195 TYR B N 1
ATOM 3985 C CA . TYR B 1 195 ? 3.781 -19.359 -29.047 1 89.31 195 TYR B CA 1
ATOM 3986 C C . TYR B 1 195 ? 2.281 -19.359 -29.312 1 89.31 195 TYR B C 1
ATOM 3988 O O . TYR B 1 195 ? 1.812 -19.984 -30.266 1 89.31 195 TYR B O 1
ATOM 3996 N N . THR B 1 196 ? 1.542 -18.656 -28.562 1 89 196 THR B N 1
ATOM 3997 C CA . THR B 1 196 ? 0.103 -18.688 -28.797 1 89 196 THR B CA 1
ATOM 3998 C C . THR B 1 196 ? -0.365 -17.406 -29.469 1 89 196 THR B C 1
ATOM 4000 O O . THR B 1 196 ? 0.319 -16.391 -29.406 1 89 196 THR B O 1
ATOM 4003 N N . LYS B 1 197 ? -1.499 -17.5 -30.156 1 86.12 197 LYS B N 1
ATOM 4004 C CA . LYS B 1 197 ? -2.098 -16.344 -30.812 1 86.12 197 LYS B CA 1
ATOM 4005 C C . LYS B 1 197 ? -2.502 -15.273 -29.797 1 86.12 197 LYS B C 1
ATOM 4007 O O . LYS B 1 197 ? -2.373 -14.078 -30.062 1 86.12 197 LYS B O 1
ATOM 4012 N N . TYR B 1 198 ? -2.906 -15.703 -28.672 1 85.88 198 TYR B N 1
ATOM 4013 C CA . TYR B 1 198 ? -3.328 -14.766 -27.641 1 85.88 198 TYR B CA 1
ATOM 4014 C C . TYR B 1 198 ? -2.125 -14.078 -27 1 85.88 198 TYR B C 1
ATOM 4016 O O . TYR B 1 198 ? -2.195 -12.898 -26.641 1 85.88 198 TYR B O 1
ATOM 4024 N N . GLY B 1 199 ? -1.055 -14.836 -26.922 1 83.94 199 GLY B N 1
ATOM 4025 C CA . GLY B 1 199 ? 0.184 -14.234 -26.453 1 83.94 199 GLY B CA 1
ATOM 4026 C C . GLY B 1 199 ? 0.694 -13.133 -27.359 1 83.94 199 GLY B C 1
ATOM 4027 O O . GLY B 1 199 ? 1.155 -12.094 -26.891 1 83.94 199 GLY B O 1
ATOM 4028 N N . ARG B 1 200 ? 0.498 -13.344 -28.625 1 83.75 200 ARG B N 1
ATOM 4029 C CA . ARG B 1 200 ? 0.897 -12.336 -29.594 1 83.75 200 ARG B CA 1
ATOM 4030 C C . ARG B 1 200 ? 0.023 -11.094 -29.484 1 83.75 200 ARG B C 1
ATOM 4032 O O . ARG B 1 200 ? 0.513 -9.969 -29.625 1 83.75 200 ARG B O 1
ATOM 4039 N N . ALA B 1 201 ? -1.145 -11.352 -29.266 1 83 201 ALA B N 1
ATOM 4040 C CA . ALA B 1 201 ? -2.062 -10.227 -29.109 1 83 201 ALA B CA 1
ATOM 4041 C C . ALA B 1 201 ? -1.707 -9.398 -27.875 1 83 201 ALA B C 1
ATOM 4043 O O . ALA B 1 201 ? -1.761 -8.164 -27.906 1 83 201 ALA B O 1
ATOM 4044 N N . LEU B 1 202 ? -1.337 -10.109 -26.859 1 81.31 202 LEU B N 1
ATOM 4045 C CA . LEU B 1 202 ? -0.938 -9.445 -25.625 1 81.31 202 LEU B CA 1
ATOM 4046 C C . LEU B 1 202 ? 0.296 -8.578 -25.844 1 81.31 202 LEU B C 1
ATOM 4048 O O . LEU B 1 202 ? 0.363 -7.449 -25.359 1 81.31 202 LEU B O 1
ATOM 4052 N N . ARG B 1 203 ? 1.176 -9.102 -26.609 1 79.19 203 ARG B N 1
ATOM 4053 C CA . ARG B 1 203 ? 2.41 -8.367 -26.875 1 79.19 203 ARG B CA 1
ATOM 4054 C C . ARG B 1 203 ? 2.154 -7.176 -27.797 1 79.19 203 ARG B C 1
ATOM 4056 O O . ARG B 1 203 ? 2.764 -6.117 -27.625 1 79.19 203 ARG B O 1
ATOM 4063 N N . ALA B 1 204 ? 1.256 -7.309 -28.719 1 79.69 204 ALA B N 1
ATOM 4064 C CA . ALA B 1 204 ? 0.906 -6.219 -29.625 1 79.69 204 ALA B CA 1
ATOM 4065 C C . ALA B 1 204 ? 0.275 -5.055 -28.875 1 79.69 204 ALA B C 1
ATOM 4067 O O . ALA B 1 204 ? 0.597 -3.893 -29.125 1 79.69 204 ALA B O 1
ATOM 4068 N N . VAL B 1 205 ? -0.54 -5.398 -27.891 1 77.75 205 VAL B N 1
ATOM 4069 C CA . VAL B 1 205 ? -1.218 -4.371 -27.109 1 77.75 205 VAL B CA 1
ATOM 4070 C C . VAL B 1 205 ? -0.219 -3.684 -26.172 1 77.75 205 VAL B C 1
ATOM 4072 O O . VAL B 1 205 ? -0.292 -2.471 -25.969 1 77.75 205 VAL B O 1
ATOM 4075 N N . ALA B 1 206 ? 0.691 -4.484 -25.656 1 75.75 206 ALA B N 1
ATOM 4076 C CA . ALA B 1 206 ? 1.703 -3.939 -24.766 1 75.75 206 ALA B CA 1
ATOM 4077 C C . ALA B 1 206 ? 2.611 -2.953 -25.484 1 75.75 206 ALA B C 1
ATOM 4079 O O . ALA B 1 206 ? 3.074 -1.974 -24.906 1 75.75 206 ALA B O 1
ATOM 4080 N N . ASP B 1 207 ? 2.75 -3.215 -26.766 1 75.06 207 ASP B N 1
ATOM 4081 C CA . ASP B 1 207 ? 3.633 -2.371 -27.562 1 75.06 207 ASP B CA 1
ATOM 4082 C C . ASP B 1 207 ? 2.934 -1.075 -27.969 1 75.06 207 ASP B C 1
ATOM 4084 O O . ASP B 1 207 ? 3.525 0.004 -27.906 1 75.06 207 ASP B O 1
ATOM 4088 N N . ASP B 1 208 ? 1.72 -1.241 -28.375 1 77.62 208 ASP B N 1
ATOM 4089 C CA . ASP B 1 208 ? 0.948 -0.082 -28.812 1 77.62 208 ASP B CA 1
ATOM 4090 C C . ASP B 1 208 ? -0.551 -0.359 -28.734 1 77.62 208 ASP B C 1
ATOM 4092 O O . ASP B 1 208 ? -1.115 -1 -29.625 1 77.62 208 ASP B O 1
ATOM 4096 N N . HIS B 1 209 ? -1.06 0.295 -27.719 1 74.25 209 HIS B N 1
ATOM 4097 C CA . HIS B 1 209 ? -2.482 0.083 -27.469 1 74.25 209 HIS B CA 1
ATOM 4098 C C . HIS B 1 209 ? -3.316 0.54 -28.672 1 74.25 209 HIS B C 1
ATOM 4100 O O . HIS B 1 209 ? -4.195 -0.189 -29.125 1 74.25 209 HIS B O 1
ATOM 4106 N N . GLN B 1 210 ? -2.992 1.655 -29.156 1 75.44 210 GLN B N 1
ATOM 4107 C CA . GLN B 1 210 ? -3.773 2.246 -30.25 1 75.44 210 GLN B CA 1
ATOM 4108 C C . GLN B 1 210 ? -3.598 1.463 -31.547 1 75.44 210 GLN B C 1
ATOM 4110 O O . GLN B 1 210 ? -4.566 1.224 -32.25 1 75.44 210 GLN B O 1
ATOM 4115 N N . ALA B 1 211 ? -2.363 1.095 -31.781 1 77.88 211 ALA B N 1
ATOM 4116 C CA . ALA B 1 211 ? -2.096 0.319 -33 1 77.88 211 ALA B CA 1
ATOM 4117 C C . ALA B 1 211 ? -2.781 -1.043 -32.938 1 77.88 211 ALA B C 1
ATOM 4119 O O . ALA B 1 211 ? -3.316 -1.52 -33.938 1 77.88 211 ALA B O 1
ATOM 4120 N N . ALA B 1 212 ? -2.848 -1.55 -31.797 1 80.38 212 ALA B N 1
ATOM 4121 C CA . ALA B 1 212 ? -3.475 -2.857 -31.625 1 80.38 212 ALA B CA 1
ATOM 4122 C C . ALA B 1 212 ? -4.977 -2.783 -31.891 1 80.38 212 ALA B C 1
ATOM 4124 O O . ALA B 1 212 ? -5.547 -3.668 -32.531 1 80.38 212 ALA B O 1
ATOM 4125 N N . LEU B 1 213 ? -5.547 -1.711 -31.438 1 78.5 213 LEU B N 1
ATOM 4126 C CA . LEU B 1 213 ? -6.98 -1.531 -31.625 1 78.5 213 LEU B CA 1
ATOM 4127 C C . LEU B 1 213 ? -7.316 -1.329 -33.094 1 78.5 213 LEU B C 1
ATOM 4129 O O . LEU B 1 213 ? -8.367 -1.769 -33.562 1 78.5 213 LEU B O 1
ATOM 4133 N N . SER B 1 214 ? -6.434 -0.752 -33.75 1 82.94 214 SER B N 1
ATOM 4134 C CA . SER B 1 214 ? -6.66 -0.451 -35.188 1 82.94 214 SER B CA 1
ATOM 4135 C C . SER B 1 214 ? -6.68 -1.723 -36 1 82.94 214 SER B C 1
ATOM 4137 O O . SER B 1 214 ? -7.285 -1.755 -37.094 1 82.94 214 SER B O 1
ATOM 4139 N N . VAL B 1 215 ? -6.086 -2.777 -35.531 1 84.38 215 VAL B N 1
ATOM 4140 C CA . VAL B 1 215 ? -6.035 -4.012 -36.312 1 84.38 215 VAL B CA 1
ATOM 4141 C C . VAL B 1 215 ? -7.086 -4.988 -35.781 1 84.38 215 VAL B C 1
ATOM 4143 O O . VAL B 1 215 ? -7.082 -6.168 -36.156 1 84.38 215 VAL B O 1
ATOM 4146 N N . GLY B 1 216 ? -7.957 -4.559 -34.812 1 82.81 216 GLY B N 1
ATOM 4147 C CA . GLY B 1 216 ? -9.141 -5.324 -34.469 1 82.81 216 GLY B CA 1
ATOM 4148 C C . GLY B 1 216 ? -8.992 -6.09 -33.156 1 82.81 216 GLY B C 1
ATOM 4149 O O . GLY B 1 216 ? -9.812 -6.949 -32.844 1 82.81 216 GLY B O 1
ATOM 4150 N N . ILE B 1 217 ? -7.98 -5.922 -32.531 1 84.25 217 ILE B N 1
ATOM 4151 C CA . ILE B 1 217 ? -7.836 -6.605 -31.25 1 84.25 217 ILE B CA 1
ATOM 4152 C C . ILE B 1 217 ? -8.734 -5.945 -30.203 1 84.25 217 ILE B C 1
ATOM 4154 O O . ILE B 1 217 ? -8.672 -4.73 -30 1 84.25 217 ILE B O 1
ATOM 4158 N N . SER B 1 218 ? -9.609 -6.797 -29.594 1 85.94 218 SER B N 1
ATOM 4159 C CA . SER B 1 218 ? -10.531 -6.266 -28.594 1 85.94 218 SER B CA 1
ATOM 4160 C C . SER B 1 218 ? -9.844 -6.062 -27.25 1 85.94 218 SER B C 1
ATOM 4162 O O . SER B 1 218 ? -9.297 -7.012 -26.688 1 85.94 218 SER B O 1
ATOM 4164 N N . LEU B 1 219 ? -9.922 -4.949 -26.797 1 83.25 219 LEU B N 1
ATOM 4165 C CA . LEU B 1 219 ? -9.32 -4.621 -25.516 1 83.25 219 LEU B CA 1
ATOM 4166 C C . LEU B 1 219 ? -10.023 -5.371 -24.375 1 83.25 219 LEU B C 1
ATOM 4168 O O . LEU B 1 219 ? -9.383 -5.793 -23.422 1 83.25 219 LEU B O 1
ATOM 4172 N N . ARG B 1 220 ? -11.273 -5.559 -24.578 1 87.19 220 ARG B N 1
ATOM 4173 C CA . ARG B 1 220 ? -12.047 -6.273 -23.578 1 87.19 220 ARG B CA 1
ATOM 4174 C C . ARG B 1 220 ? -11.531 -7.699 -23.406 1 87.19 220 ARG B C 1
ATOM 4176 O O . ARG B 1 220 ? -11.367 -8.18 -22.281 1 87.19 220 ARG B O 1
ATOM 4183 N N . PHE B 1 221 ? -11.297 -8.266 -24.469 1 88.75 221 PHE B N 1
ATOM 4184 C CA . PHE B 1 221 ? -10.812 -9.641 -24.438 1 88.75 221 PHE B CA 1
ATOM 4185 C C . PHE B 1 221 ? -9.43 -9.711 -23.797 1 88.75 221 PHE B C 1
ATOM 4187 O O . PHE B 1 221 ? -9.148 -10.609 -23 1 88.75 221 PHE B O 1
ATOM 4194 N N . ILE B 1 222 ? -8.641 -8.82 -24.109 1 86.81 222 ILE B N 1
ATOM 4195 C CA . ILE B 1 222 ? -7.281 -8.805 -23.594 1 86.81 222 ILE B CA 1
ATOM 4196 C C . ILE B 1 222 ? -7.305 -8.578 -22.078 1 86.81 222 ILE B C 1
ATOM 4198 O O . ILE B 1 222 ? -6.602 -9.258 -21.328 1 86.81 222 ILE B O 1
ATOM 4202 N N . TRP B 1 223 ? -8.156 -7.676 -21.656 1 88.62 223 TRP B N 1
ATOM 4203 C CA . TRP B 1 223 ? -8.25 -7.379 -20.234 1 88.62 223 TRP B CA 1
ATOM 4204 C C . TRP B 1 223 ? -8.742 -8.594 -19.453 1 88.62 223 TRP B C 1
ATOM 4206 O O . TRP B 1 223 ? -8.172 -8.953 -18.422 1 88.62 223 TRP B O 1
ATOM 4216 N N . VAL B 1 224 ? -9.734 -9.211 -20.016 1 92.75 224 VAL B N 1
ATOM 4217 C CA . VAL B 1 224 ? -10.297 -10.375 -19.328 1 92.75 224 VAL B CA 1
ATOM 4218 C C . VAL B 1 224 ? -9.258 -11.5 -19.297 1 92.75 224 VAL B C 1
ATOM 4220 O O . VAL B 1 224 ? -9.094 -12.164 -18.266 1 92.75 224 VAL B O 1
ATOM 4223 N N . MET B 1 225 ? -8.609 -11.672 -20.359 1 91.94 225 MET B N 1
ATOM 4224 C CA . MET B 1 225 ? -7.605 -12.727 -20.438 1 91.94 225 MET B CA 1
ATOM 4225 C C . MET B 1 225 ? -6.477 -12.484 -19.438 1 91.94 225 MET B C 1
ATOM 4227 O O . MET B 1 225 ? -6.109 -13.383 -18.688 1 91.94 225 MET B O 1
ATOM 4231 N N . VAL B 1 226 ? -5.953 -11.312 -19.438 1 90.94 226 VAL B N 1
ATOM 4232 C CA . VAL B 1 226 ? -4.816 -10.992 -18.594 1 90.94 226 VAL B CA 1
ATOM 4233 C C . VAL B 1 226 ? -5.223 -11.086 -17.125 1 90.94 226 VAL B C 1
ATOM 4235 O O . VAL B 1 226 ? -4.488 -11.648 -16.297 1 90.94 226 VAL B O 1
ATOM 4238 N N . TRP B 1 227 ? -6.363 -10.609 -16.781 1 93.69 227 TRP B N 1
ATOM 4239 C CA . TRP B 1 227 ? -6.828 -10.641 -15.406 1 93.69 227 TRP B CA 1
ATOM 4240 C C . TRP B 1 227 ? -7.18 -12.062 -14.984 1 93.69 227 TRP B C 1
ATOM 4242 O O . TRP B 1 227 ? -7.051 -12.422 -13.805 1 93.69 227 TRP B O 1
ATOM 4252 N N . SER B 1 228 ? -7.645 -12.836 -15.961 1 95.06 228 SER B N 1
ATOM 4253 C CA . SER B 1 228 ? -7.898 -14.25 -15.672 1 95.06 228 SER B CA 1
ATOM 4254 C C . SER B 1 228 ? -6.602 -14.992 -15.375 1 95.06 228 SER B C 1
ATOM 4256 O O . SER B 1 228 ? -6.52 -15.734 -14.391 1 95.06 228 SER B O 1
ATOM 4258 N N . ILE B 1 229 ? -5.613 -14.773 -16.172 1 92.94 229 ILE B N 1
ATOM 4259 C CA . ILE B 1 229 ? -4.316 -15.414 -15.969 1 92.94 229 ILE B CA 1
ATOM 4260 C C . ILE B 1 229 ? -3.707 -14.953 -14.648 1 92.94 229 ILE B C 1
ATOM 4262 O O . ILE B 1 229 ? -3.182 -15.766 -13.875 1 92.94 229 ILE B O 1
ATOM 4266 N N . ALA B 1 230 ? -3.781 -13.68 -14.422 1 92.75 230 ALA B N 1
ATOM 4267 C CA . ALA B 1 230 ? -3.281 -13.141 -13.156 1 92.75 230 ALA B CA 1
ATOM 4268 C C . ALA B 1 230 ? -4.023 -13.75 -11.969 1 92.75 230 ALA B C 1
ATOM 4270 O O . ALA B 1 230 ? -3.43 -13.984 -10.914 1 92.75 230 ALA B O 1
ATOM 4271 N N . GLY B 1 231 ? -5.293 -13.969 -12.172 1 95 231 GLY B N 1
ATOM 4272 C CA . GLY B 1 231 ? -6.082 -14.625 -11.141 1 95 231 GLY B CA 1
ATOM 4273 C C . GLY B 1 231 ? -5.633 -16.047 -10.852 1 95 231 GLY B C 1
ATOM 4274 O O . GLY B 1 231 ? -5.594 -16.469 -9.695 1 95 231 GLY B O 1
ATOM 4275 N N . ILE B 1 232 ? -5.309 -16.75 -11.883 1 94.75 232 ILE B N 1
ATOM 4276 C CA . ILE B 1 232 ? -4.828 -18.109 -11.734 1 94.75 232 ILE B CA 1
ATOM 4277 C C . ILE B 1 232 ? -3.48 -18.109 -11.016 1 94.75 232 ILE B C 1
ATOM 4279 O O . ILE B 1 232 ? -3.236 -18.953 -10.141 1 94.75 232 ILE B O 1
ATOM 4283 N N . VAL B 1 233 ? -2.645 -17.219 -11.414 1 93.5 233 VAL B N 1
ATOM 4284 C CA . VAL B 1 233 ? -1.356 -17.078 -10.75 1 93.5 233 VAL B CA 1
ATOM 4285 C C . VAL B 1 233 ? -1.576 -16.734 -9.273 1 93.5 233 VAL B C 1
ATOM 4287 O O . VAL B 1 233 ? -0.877 -17.25 -8.398 1 93.5 233 VAL B O 1
ATOM 4290 N N . ALA B 1 234 ? -2.502 -15.859 -9.008 1 95.25 234 ALA B N 1
ATOM 4291 C CA . ALA B 1 234 ? -2.852 -15.508 -7.637 1 95.25 234 ALA B CA 1
ATOM 4292 C C . ALA B 1 234 ? -3.332 -16.734 -6.859 1 95.25 234 ALA B C 1
ATOM 4294 O O . ALA B 1 234 ? -3.033 -16.875 -5.672 1 95.25 234 ALA B O 1
ATOM 4295 N N . LEU B 1 235 ? -4.086 -17.547 -7.531 1 96.12 235 LEU B N 1
ATOM 4296 C CA . LEU B 1 235 ? -4.559 -18.781 -6.906 1 96.12 235 LEU B CA 1
ATOM 4297 C C . LEU B 1 235 ? -3.391 -19.672 -6.5 1 96.12 235 LEU B C 1
ATOM 4299 O O . LEU B 1 235 ? -3.359 -20.188 -5.383 1 96.12 235 LEU B O 1
ATOM 4303 N N . VAL B 1 236 ? -2.459 -19.812 -7.367 1 94.94 236 VAL B N 1
ATOM 4304 C CA . VAL B 1 236 ? -1.281 -20.625 -7.086 1 94.94 236 VAL B CA 1
ATOM 4305 C C . VAL B 1 236 ? -0.509 -20.016 -5.91 1 94.94 236 VAL B C 1
ATOM 4307 O O . VAL B 1 236 ? -0.122 -20.734 -4.984 1 94.94 236 VAL B O 1
ATOM 4310 N N . ALA B 1 23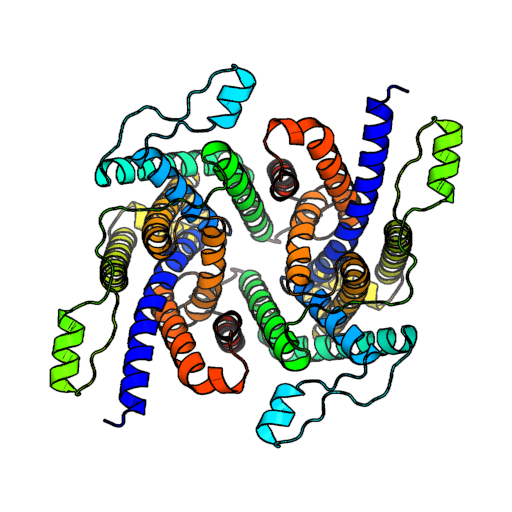7 ? -0.282 -18.734 -5.965 1 93.81 237 ALA B N 1
ATOM 4311 C CA . ALA B 1 237 ? 0.404 -18.047 -4.871 1 93.81 237 ALA B CA 1
ATOM 4312 C C . ALA B 1 237 ? -0.369 -18.188 -3.564 1 93.81 237 ALA B C 1
ATOM 4314 O O . ALA B 1 237 ? 0.224 -18.422 -2.508 1 93.81 237 ALA B O 1
ATOM 4315 N N . GLY B 1 238 ? -1.658 -18.062 -3.668 1 93.88 238 GLY B N 1
ATOM 4316 C CA . GLY B 1 238 ? -2.504 -18.219 -2.496 1 93.88 238 GLY B CA 1
ATOM 4317 C C . GLY B 1 238 ? -2.422 -19.609 -1.883 1 93.88 238 GLY B C 1
ATOM 4318 O O . GLY B 1 238 ? -2.43 -19.75 -0.659 1 93.88 238 GLY B O 1
ATOM 4319 N N . ILE B 1 239 ? -2.359 -20.578 -2.703 1 94.38 239 ILE B N 1
ATOM 4320 C CA . ILE B 1 239 ? -2.258 -21.953 -2.236 1 94.38 239 ILE B CA 1
ATOM 4321 C C . ILE B 1 239 ? -0.929 -22.156 -1.513 1 94.38 239 ILE B C 1
ATOM 4323 O O . ILE B 1 239 ? -0.895 -22.688 -0.404 1 94.38 239 ILE B O 1
ATOM 4327 N N . MET B 1 240 ? 0.118 -21.688 -2.102 1 92.62 240 MET B N 1
ATOM 4328 C CA . MET B 1 240 ? 1.444 -21.922 -1.535 1 92.62 240 MET B CA 1
ATOM 4329 C C . MET B 1 240 ? 1.614 -21.156 -0.226 1 92.62 240 MET B C 1
ATOM 4331 O O . MET B 1 240 ? 2.045 -21.719 0.779 1 92.62 240 MET B O 1
ATOM 4335 N N . TRP B 1 241 ? 1.265 -19.906 -0.225 1 91.06 241 TRP B N 1
ATOM 4336 C CA . TRP B 1 241 ? 1.407 -19.094 0.972 1 91.06 241 TRP B CA 1
ATOM 4337 C C . TRP B 1 241 ? 0.38 -19.484 2.029 1 91.06 241 TRP B C 1
ATOM 4339 O O . TRP B 1 241 ? 0.668 -19.453 3.227 1 91.06 241 TRP B O 1
ATOM 4349 N N . GLY B 1 242 ? -0.775 -19.781 1.57 1 91.88 242 GLY B N 1
ATOM 4350 C CA . GLY B 1 242 ? -1.803 -20.25 2.49 1 91.88 242 GLY B CA 1
ATOM 4351 C C . GLY B 1 242 ? -1.451 -21.562 3.172 1 91.88 242 GLY B C 1
ATOM 4352 O O . GLY B 1 242 ? -1.742 -21.75 4.355 1 91.88 242 GLY B O 1
ATOM 4353 N N . ALA B 1 243 ? -0.889 -22.422 2.445 1 90.88 243 ALA B N 1
ATOM 4354 C CA . ALA B 1 243 ? -0.467 -23.703 3.018 1 90.88 243 ALA B CA 1
ATOM 4355 C C . ALA B 1 243 ? 0.646 -23.5 4.043 1 90.88 243 ALA B C 1
ATOM 4357 O O . ALA B 1 243 ? 0.731 -24.234 5.027 1 90.88 243 ALA B O 1
ATOM 4358 N N . LYS B 1 244 ? 1.419 -22.516 3.777 1 87.88 244 LYS B N 1
ATOM 4359 C CA . LYS B 1 244 ? 2.564 -22.266 4.645 1 87.88 244 LYS B CA 1
ATOM 4360 C C . LYS B 1 244 ? 2.137 -21.531 5.918 1 87.88 244 LYS B C 1
ATOM 4362 O O . LYS B 1 244 ? 2.572 -21.891 7.016 1 87.88 244 LYS B O 1
ATOM 4367 N N . SER B 1 245 ? 1.285 -20.562 5.855 1 88.06 245 SER B N 1
ATOM 4368 C CA . SER B 1 245 ? 1.02 -19.672 6.984 1 88.06 245 SER B CA 1
ATOM 4369 C C . SER B 1 245 ? -0.472 -19.609 7.297 1 88.06 245 SER B C 1
ATOM 4371 O O . SER B 1 245 ? -0.893 -18.859 8.195 1 88.06 245 SER B O 1
ATOM 4373 N N . GLY B 1 246 ? -1.225 -20.328 6.609 1 90.12 246 GLY B N 1
ATOM 4374 C CA . GLY B 1 246 ? -2.664 -20.219 6.789 1 90.12 246 GLY B CA 1
ATOM 4375 C C . GLY B 1 246 ? -3.291 -19.125 5.949 1 90.12 246 GLY B C 1
ATOM 4376 O O . GLY B 1 246 ? -2.584 -18.281 5.398 1 90.12 246 GLY B O 1
ATOM 4377 N N . VAL B 1 247 ? -4.543 -19.234 5.852 1 91.25 247 VAL B N 1
ATOM 4378 C CA . VAL B 1 247 ? -5.285 -18.25 5.07 1 91.25 247 VAL B CA 1
ATOM 4379 C C . VAL B 1 247 ? -5.895 -17.203 6.004 1 91.25 247 VAL B C 1
ATOM 4381 O O . VAL B 1 247 ? -6.84 -17.5 6.738 1 91.25 247 VAL B O 1
ATOM 4384 N N . GLN B 1 248 ? -5.246 -16.047 5.961 1 88.38 248 GLN B N 1
ATOM 4385 C CA . GLN B 1 248 ? -5.691 -14.906 6.754 1 88.38 248 GLN B CA 1
ATOM 4386 C C . GLN B 1 248 ? -5.441 -13.594 6.016 1 88.38 248 GLN B C 1
ATOM 4388 O O . GLN B 1 248 ? -4.824 -13.586 4.949 1 88.38 248 GLN B O 1
ATOM 4393 N N . PHE B 1 249 ? -5.918 -12.57 6.602 1 82.06 249 PHE B N 1
ATOM 4394 C CA . PHE B 1 249 ? -5.859 -11.266 5.949 1 82.06 249 PHE B CA 1
ATOM 4395 C C . PHE B 1 249 ? -4.418 -10.867 5.66 1 82.06 249 PHE B C 1
ATOM 4397 O O . PHE B 1 249 ? -4.145 -10.164 4.688 1 82.06 249 PHE B O 1
ATOM 4404 N N . SER B 1 250 ? -3.561 -11.352 6.387 1 80.88 250 SER B N 1
ATOM 4405 C CA . SER B 1 250 ? -2.152 -11.023 6.18 1 80.88 250 SER B CA 1
ATOM 4406 C C . SER B 1 250 ? -1.653 -11.547 4.836 1 80.88 250 SER B C 1
ATOM 4408 O O . SER B 1 250 ? -0.634 -11.078 4.324 1 80.88 250 SER B O 1
ATOM 4410 N N . LEU B 1 251 ? -2.41 -12.477 4.316 1 85.31 251 LEU B N 1
ATOM 4411 C CA . LEU B 1 251 ? -2.043 -13.031 3.02 1 85.31 251 LEU B CA 1
ATOM 4412 C C . LEU B 1 251 ? -2.107 -11.961 1.934 1 85.31 251 LEU B C 1
ATOM 4414 O O . LEU B 1 251 ? -1.372 -12.031 0.945 1 85.31 251 LEU B O 1
ATOM 4418 N N . SER B 1 252 ? -2.908 -11.039 2.111 1 85.81 252 SER B N 1
ATOM 4419 C CA . SER B 1 252 ? -3.016 -9.969 1.126 1 85.81 252 SER B CA 1
ATOM 4420 C C . SER B 1 252 ? -1.759 -9.102 1.107 1 85.81 252 SER B C 1
ATOM 4422 O O . SER B 1 252 ? -1.428 -8.5 0.084 1 85.81 252 SER B O 1
ATOM 4424 N N . LEU B 1 253 ? -1.016 -9.07 2.156 1 82 253 LEU B N 1
ATOM 4425 C CA . LEU B 1 253 ? 0.157 -8.219 2.299 1 82 253 LEU B CA 1
ATOM 4426 C C . LEU B 1 253 ? 1.366 -8.828 1.603 1 82 253 LEU B C 1
ATOM 4428 O O . LEU B 1 253 ? 2.414 -8.188 1.487 1 82 253 LEU B O 1
ATOM 4432 N N . ILE B 1 254 ? 1.167 -10.016 1.105 1 83.25 254 ILE B N 1
ATOM 4433 C CA . ILE B 1 254 ? 2.273 -10.648 0.392 1 83.25 254 ILE B CA 1
ATOM 4434 C C . ILE B 1 254 ? 2.609 -9.836 -0.858 1 83.25 254 ILE B C 1
ATOM 4436 O O . ILE B 1 254 ? 3.705 -9.961 -1.41 1 83.25 254 ILE B O 1
ATOM 4440 N N . ALA B 1 255 ? 1.592 -9.094 -1.339 1 84.06 255 ALA B N 1
ATOM 4441 C CA . ALA B 1 255 ? 1.808 -8.195 -2.473 1 84.06 255 ALA B CA 1
ATOM 4442 C C . ALA B 1 255 ? 2.953 -7.227 -2.195 1 84.06 255 ALA B C 1
ATOM 4444 O O . ALA B 1 255 ? 3.719 -6.883 -3.1 1 84.06 255 ALA B O 1
ATOM 4445 N N . LEU B 1 256 ? 3.1 -6.828 -0.977 1 82.75 256 LEU B N 1
ATOM 4446 C CA . LEU B 1 256 ? 4.137 -5.875 -0.597 1 82.75 256 LEU B CA 1
ATOM 4447 C C . LEU B 1 256 ? 5.523 -6.504 -0.724 1 82.75 256 LEU B C 1
ATOM 4449 O O . LEU B 1 256 ? 6.504 -5.801 -0.976 1 82.75 256 LEU B O 1
ATOM 4453 N N . LYS B 1 257 ? 5.562 -7.793 -0.611 1 86.75 257 LYS B N 1
ATOM 4454 C CA . LYS B 1 257 ? 6.844 -8.484 -0.744 1 86.75 257 LYS B CA 1
ATOM 4455 C C . LYS B 1 257 ? 7.262 -8.594 -2.207 1 86.75 257 LYS B C 1
ATOM 4457 O O . LYS B 1 257 ? 8.438 -8.781 -2.51 1 86.75 257 LYS B O 1
ATOM 4462 N N . ALA B 1 258 ? 6.297 -8.453 -3.008 1 90.94 258 ALA B N 1
ATOM 4463 C CA . ALA B 1 258 ? 6.566 -8.57 -4.438 1 90.94 258 ALA B CA 1
ATOM 4464 C C . ALA B 1 258 ? 7.102 -7.262 -5.008 1 90.94 258 ALA B C 1
ATOM 4466 O O . ALA B 1 258 ? 7.73 -7.25 -6.07 1 90.94 258 ALA B O 1
ATOM 4467 N N . LEU B 1 259 ? 6.895 -6.219 -4.289 1 91.31 259 LEU B N 1
ATOM 4468 C CA . LEU B 1 259 ? 7.211 -4.898 -4.832 1 91.31 259 LEU B CA 1
ATOM 4469 C C . LEU B 1 259 ? 8.711 -4.73 -5.012 1 91.31 259 LEU B C 1
ATOM 4471 O O . LEU B 1 259 ? 9.172 -4.332 -6.082 1 91.31 259 LEU B O 1
ATOM 4475 N N . PRO B 1 260 ? 9.453 -5.105 -3.988 1 93.75 260 PRO B N 1
ATOM 4476 C CA . PRO B 1 260 ? 10.891 -4.988 -4.219 1 93.75 260 PRO B CA 1
ATOM 4477 C C . PRO B 1 260 ? 11.383 -5.875 -5.359 1 93.75 260 PRO B C 1
ATOM 4479 O O . PRO B 1 260 ? 12.344 -5.523 -6.055 1 93.75 260 PRO B O 1
ATOM 4482 N N . VAL B 1 261 ? 10.766 -6.992 -5.484 1 94 261 VAL B N 1
ATOM 4483 C CA . VAL B 1 261 ? 11.109 -7.914 -6.562 1 94 261 VAL B CA 1
ATOM 4484 C C . VAL B 1 261 ? 10.867 -7.242 -7.914 1 94 261 VAL B C 1
ATOM 4486 O O . VAL B 1 261 ? 11.703 -7.324 -8.812 1 94 261 VAL B O 1
ATOM 4489 N N . LEU B 1 262 ? 9.789 -6.543 -8.031 1 92.62 262 LEU B N 1
ATOM 4490 C CA . LEU B 1 262 ? 9.422 -5.852 -9.266 1 92.62 262 LEU B CA 1
ATOM 4491 C C . LEU B 1 262 ? 10.359 -4.672 -9.523 1 92.62 262 LEU B C 1
ATOM 4493 O O . LEU B 1 262 ? 10.734 -4.414 -10.664 1 92.62 262 LEU B O 1
ATOM 4497 N N . MET B 1 263 ? 10.695 -3.969 -8.484 1 91.88 263 MET B N 1
ATOM 4498 C CA . MET B 1 263 ? 11.594 -2.826 -8.602 1 91.88 263 MET B CA 1
ATOM 4499 C C . MET B 1 263 ? 12.961 -3.266 -9.109 1 91.88 263 MET B C 1
ATOM 4501 O O . MET B 1 263 ? 13.578 -2.574 -9.922 1 91.88 263 MET B O 1
ATOM 4505 N N . LEU B 1 264 ? 13.359 -4.395 -8.633 1 92.94 264 LEU B N 1
ATOM 4506 C CA . LEU B 1 264 ? 14.68 -4.895 -8.984 1 92.94 264 LEU B CA 1
ATOM 4507 C C . LEU B 1 264 ? 14.648 -5.602 -10.336 1 92.94 264 LEU B C 1
ATOM 4509 O O . LEU B 1 264 ? 15.516 -5.375 -11.188 1 92.94 264 LEU B O 1
ATOM 4513 N N . GLY B 1 265 ? 13.742 -6.426 -10.523 1 91.75 265 GLY B N 1
ATOM 4514 C CA . GLY B 1 265 ? 13.664 -7.266 -11.711 1 91.75 265 GLY B CA 1
ATOM 4515 C C . GLY B 1 265 ? 13.117 -6.531 -12.922 1 91.75 265 GLY B C 1
ATOM 4516 O O . GLY B 1 265 ? 13.453 -6.867 -14.055 1 91.75 265 GLY B O 1
ATOM 4517 N N . GLY B 1 266 ? 12.195 -5.613 -12.664 1 88.5 266 GLY B N 1
ATOM 4518 C CA . GLY B 1 266 ? 11.516 -4.93 -13.75 1 88.5 266 GLY B CA 1
ATOM 4519 C C . GLY B 1 266 ? 10.039 -5.25 -13.828 1 88.5 266 GLY B C 1
ATOM 4520 O O . GLY B 1 266 ? 9.625 -6.387 -13.57 1 88.5 266 GLY B O 1
ATOM 4521 N N . PHE B 1 267 ? 9.289 -4.34 -14.359 1 87.94 267 PHE B N 1
ATOM 4522 C CA . PHE B 1 267 ? 7.836 -4.461 -14.359 1 87.94 267 PHE B CA 1
ATOM 4523 C C . PHE B 1 267 ? 7.348 -5.211 -15.586 1 87.94 267 PHE B C 1
ATOM 4525 O O . PHE B 1 267 ? 6.207 -5.672 -15.633 1 87.94 267 PHE B O 1
ATOM 4532 N N . THR B 1 268 ? 8.203 -5.316 -16.594 1 85.38 268 THR B N 1
ATOM 4533 C CA . THR B 1 268 ? 7.715 -5.852 -17.859 1 85.38 268 THR B CA 1
ATOM 4534 C C . THR B 1 268 ? 8.453 -7.137 -18.219 1 85.38 268 THR B C 1
ATOM 4536 O O . THR B 1 268 ? 8.367 -7.609 -19.359 1 85.38 268 THR B O 1
ATOM 4539 N N . SER B 1 269 ? 9.195 -7.684 -17.281 1 85.88 269 SER B N 1
ATOM 4540 C CA . SER B 1 269 ? 10.016 -8.844 -17.609 1 85.88 269 SER B CA 1
ATOM 4541 C C . SER B 1 269 ? 9.695 -10.031 -16.703 1 85.88 269 SER B C 1
ATOM 4543 O O . SER B 1 269 ? 9.922 -9.969 -15.5 1 85.88 269 SER B O 1
ATOM 4545 N N . ILE B 1 270 ? 9.305 -11.086 -17.359 1 85.56 270 ILE B N 1
ATOM 4546 C CA . ILE B 1 270 ? 8.984 -12.297 -16.625 1 85.56 270 ILE B CA 1
ATOM 4547 C C . ILE B 1 270 ? 10.258 -12.883 -16.016 1 85.56 270 ILE B C 1
ATOM 4549 O O . ILE B 1 270 ? 10.32 -13.133 -14.812 1 85.56 270 ILE B O 1
ATOM 4553 N N . PRO B 1 271 ? 11.375 -12.992 -16.734 1 85.31 271 PRO B N 1
ATOM 4554 C CA . PRO B 1 271 ? 12.617 -13.461 -16.109 1 85.31 271 PRO B CA 1
ATOM 4555 C C . PRO B 1 271 ? 13.133 -12.531 -15.023 1 85.31 271 PRO B C 1
ATOM 4557 O O . PRO B 1 271 ? 13.734 -12.984 -14.047 1 85.31 271 PRO B O 1
ATOM 4560 N N . GLY B 1 272 ? 12.891 -11.305 -15.227 1 88.38 272 GLY B N 1
ATOM 4561 C CA . GLY B 1 272 ? 13.281 -10.352 -14.203 1 88.38 272 GLY B CA 1
ATOM 4562 C C . GLY B 1 272 ? 12.602 -10.594 -12.867 1 88.38 272 GLY B C 1
ATOM 4563 O O . GLY B 1 272 ? 13.219 -10.422 -11.812 1 88.38 272 GLY B O 1
ATOM 4564 N N . ALA B 1 273 ? 11.344 -11 -12.945 1 89.75 273 ALA B N 1
ATOM 4565 C CA . ALA B 1 273 ? 10.602 -11.281 -11.719 1 89.75 273 ALA B CA 1
ATOM 4566 C C . ALA B 1 273 ? 11.211 -12.461 -10.969 1 89.75 273 ALA B C 1
ATOM 4568 O O . ALA B 1 273 ? 11.242 -12.477 -9.734 1 89.75 273 ALA B O 1
ATOM 4569 N N . ILE B 1 274 ? 11.75 -13.383 -11.719 1 90.12 274 ILE B N 1
ATOM 4570 C CA . ILE B 1 274 ? 12.336 -14.57 -11.102 1 90.12 274 ILE B CA 1
ATOM 4571 C C . ILE B 1 274 ? 13.688 -14.219 -10.484 1 90.12 274 ILE B C 1
ATOM 4573 O O . ILE B 1 274 ? 13.93 -14.484 -9.305 1 90.12 274 ILE B O 1
ATOM 4577 N N . VAL B 1 275 ? 14.5 -13.586 -11.258 1 92.62 275 VAL B N 1
ATOM 4578 C CA . VAL B 1 275 ? 15.836 -13.234 -10.789 1 92.62 275 VAL B CA 1
ATOM 4579 C C . VAL B 1 275 ? 15.734 -12.242 -9.633 1 92.62 275 VAL B C 1
ATOM 4581 O O . VAL B 1 275 ? 16.453 -12.367 -8.633 1 92.62 275 VAL B O 1
ATOM 4584 N N . GLY B 1 276 ? 14.859 -11.281 -9.82 1 93.69 276 GLY B N 1
ATOM 4585 C CA . GLY B 1 276 ? 14.648 -10.328 -8.742 1 93.69 276 GLY B CA 1
ATOM 4586 C C . GLY B 1 276 ? 14.211 -10.984 -7.441 1 93.69 276 GLY B C 1
ATOM 4587 O O . GLY B 1 276 ? 14.695 -10.625 -6.367 1 93.69 276 GLY B O 1
ATOM 4588 N N . GLY B 1 277 ? 13.266 -11.914 -7.539 1 94.19 277 GLY B N 1
ATOM 4589 C CA . GLY B 1 277 ? 12.82 -12.641 -6.363 1 94.19 277 GLY B CA 1
ATOM 4590 C C . GLY B 1 277 ? 13.922 -13.43 -5.688 1 94.19 277 GLY B C 1
ATOM 4591 O O . GLY B 1 277 ? 14.055 -13.406 -4.461 1 94.19 277 GLY B O 1
ATOM 4592 N N . LEU B 1 278 ? 14.734 -14.078 -6.488 1 94.62 278 LEU B N 1
ATOM 4593 C CA . LEU B 1 278 ? 15.82 -14.883 -5.945 1 94.62 278 LEU B CA 1
ATOM 4594 C C . LEU B 1 278 ? 16.859 -14.008 -5.258 1 94.62 278 LEU B C 1
ATOM 4596 O O . LEU B 1 278 ? 17.344 -14.344 -4.18 1 94.62 278 LEU B O 1
ATOM 4600 N N . ILE B 1 279 ? 17.141 -12.883 -5.82 1 95.38 279 ILE B N 1
ATOM 4601 C CA . ILE B 1 279 ? 18.109 -11.961 -5.242 1 95.38 279 ILE B CA 1
ATOM 4602 C C . ILE B 1 279 ? 17.578 -11.398 -3.928 1 95.38 279 ILE B C 1
ATOM 4604 O O . ILE B 1 279 ? 18.281 -11.359 -2.924 1 95.38 279 ILE B O 1
ATOM 4608 N N . ILE B 1 280 ? 16.359 -11.016 -3.979 1 94.38 280 ILE B N 1
ATOM 4609 C CA . ILE B 1 280 ? 15.75 -10.43 -2.791 1 94.38 280 ILE B CA 1
ATOM 4610 C C . ILE B 1 280 ? 15.641 -11.477 -1.689 1 94.38 280 ILE B C 1
ATOM 4612 O O . ILE B 1 280 ? 15.992 -11.219 -0.536 1 94.38 280 ILE B O 1
ATOM 4616 N N . GLY B 1 281 ? 15.117 -12.672 -2.031 1 93.69 281 GLY B N 1
ATOM 4617 C CA . GLY B 1 281 ? 15 -13.727 -1.046 1 93.69 281 GLY B CA 1
ATOM 4618 C C . GLY B 1 281 ? 16.328 -14.133 -0.43 1 93.69 281 GLY B C 1
ATOM 4619 O O . GLY B 1 281 ? 16.453 -14.18 0.795 1 93.69 281 GLY B O 1
ATOM 4620 N N . MET B 1 282 ? 17.266 -14.398 -1.244 1 94.44 282 MET B N 1
ATOM 4621 C CA . MET B 1 282 ? 18.594 -14.758 -0.768 1 94.44 282 MET B CA 1
ATOM 4622 C C . MET B 1 282 ? 19.234 -13.609 0.012 1 94.44 282 MET B C 1
ATOM 4624 O O . MET B 1 282 ? 19.812 -13.828 1.071 1 94.44 282 MET B O 1
ATOM 4628 N N . GLY B 1 283 ? 19.109 -12.461 -0.485 1 92.62 283 GLY B N 1
ATOM 4629 C CA . GLY B 1 283 ? 19.672 -11.297 0.178 1 92.62 283 GLY B CA 1
ATOM 4630 C C . GLY B 1 283 ? 19.094 -11.055 1.561 1 92.62 283 GLY B C 1
ATOM 4631 O O . GLY B 1 283 ? 19.828 -10.734 2.498 1 92.62 283 GLY B O 1
ATOM 4632 N N . GLU B 1 284 ? 17.844 -11.156 1.604 1 90.62 284 GLU B N 1
ATOM 4633 C CA . GLU B 1 284 ? 17.188 -10.945 2.891 1 90.62 284 GLU B CA 1
ATOM 4634 C C . GLU B 1 284 ? 17.703 -11.93 3.941 1 90.62 284 GLU B C 1
ATOM 4636 O O . GLU B 1 284 ? 18.031 -11.531 5.062 1 90.62 284 GLU B O 1
ATOM 4641 N N . LYS B 1 285 ? 17.75 -13.227 3.609 1 90.5 285 LYS B N 1
ATOM 4642 C CA . LYS B 1 285 ? 18.156 -14.25 4.57 1 90.5 285 LYS B CA 1
ATOM 4643 C C . LYS B 1 285 ? 19.641 -14.117 4.914 1 90.5 285 LYS B C 1
ATOM 4645 O O . LYS B 1 285 ? 20.031 -14.289 6.07 1 90.5 285 LYS B O 1
ATOM 4650 N N . LEU B 1 286 ? 20.438 -13.797 3.967 1 91.12 286 LEU B N 1
ATOM 4651 C CA . LEU B 1 286 ? 21.859 -13.633 4.223 1 91.12 286 LEU B CA 1
ATOM 4652 C C . LEU B 1 286 ? 22.125 -12.391 5.059 1 91.12 286 LEU B C 1
ATOM 4654 O O . LEU B 1 286 ? 23 -12.391 5.922 1 91.12 286 LEU B O 1
ATOM 4658 N N . PHE B 1 287 ? 21.406 -11.352 4.707 1 88.69 287 PHE B N 1
ATOM 4659 C CA . PHE B 1 287 ? 21.547 -10.133 5.496 1 88.69 287 PHE B CA 1
ATOM 4660 C C . PHE B 1 287 ? 21.156 -10.383 6.949 1 88.69 287 PHE B C 1
ATOM 4662 O O . PHE B 1 287 ? 21.828 -9.898 7.863 1 88.69 287 PHE B O 1
ATOM 4669 N N . GLU B 1 288 ? 20.094 -11.031 7.113 1 85.5 288 GLU B N 1
ATOM 4670 C CA . GLU B 1 288 ? 19.656 -11.359 8.469 1 85.5 288 GLU B CA 1
ATOM 4671 C C . GLU B 1 288 ? 20.688 -12.219 9.195 1 85.5 288 GLU B C 1
ATOM 4673 O O . GLU B 1 288 ? 20.906 -12.047 10.391 1 85.5 288 GLU B O 1
ATOM 4678 N N . PHE B 1 289 ? 21.25 -13.125 8.477 1 84.75 289 PHE B N 1
ATOM 4679 C CA . PHE B 1 289 ? 22.25 -14.023 9.047 1 84.75 289 PHE B CA 1
ATOM 4680 C C . PHE B 1 289 ? 23.5 -13.25 9.461 1 84.75 289 PHE B C 1
ATOM 4682 O O . PHE B 1 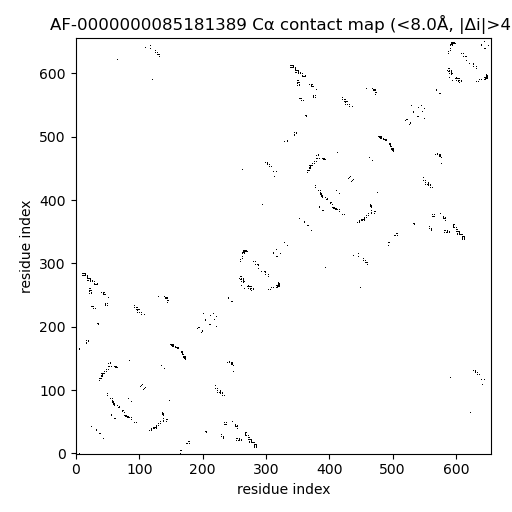289 ? 24 -13.43 10.57 1 84.75 289 PHE B O 1
ATOM 4689 N N . TRP B 1 290 ? 23.922 -12.289 8.656 1 83.5 290 TRP B N 1
ATOM 4690 C CA . TRP B 1 290 ? 25.188 -11.609 8.898 1 83.5 290 TRP B CA 1
ATOM 4691 C C . TRP B 1 290 ? 25 -10.375 9.766 1 83.5 290 TRP B C 1
ATOM 4693 O O . TRP B 1 290 ? 25.828 -10.086 10.641 1 83.5 290 TRP B O 1
ATOM 4703 N N . ILE B 1 291 ? 23.891 -9.656 9.578 1 79 291 ILE B N 1
ATOM 4704 C CA . ILE B 1 291 ? 23.766 -8.328 10.172 1 79 291 ILE B CA 1
ATOM 4705 C C . ILE B 1 291 ? 22.625 -8.328 11.188 1 79 291 ILE B C 1
ATOM 4707 O O . ILE B 1 291 ? 22.578 -7.461 12.062 1 79 291 ILE B O 1
ATOM 4711 N N . GLY B 1 292 ? 21.688 -9.227 11.141 1 74.31 292 GLY B N 1
ATOM 4712 C CA . GLY B 1 292 ? 20.531 -9.289 12.016 1 74.31 292 GLY B CA 1
ATOM 4713 C C . GLY B 1 292 ? 20.875 -9.156 13.484 1 74.31 292 GLY B C 1
ATOM 4714 O O . GLY B 1 292 ? 20.359 -8.289 14.18 1 74.31 292 GLY B O 1
ATOM 4715 N N . PRO B 1 293 ? 21.75 -9.906 13.922 1 71.38 293 PRO B N 1
ATOM 4716 C CA . PRO B 1 293 ? 22.109 -9.859 15.344 1 71.38 293 PRO B CA 1
ATOM 4717 C C . PRO B 1 293 ? 22.672 -8.5 15.758 1 71.38 293 PRO B C 1
ATOM 4719 O O . PRO B 1 293 ? 22.562 -8.109 16.922 1 71.38 293 PRO B O 1
ATOM 4722 N N . LEU B 1 294 ? 23.172 -7.734 14.844 1 68.19 294 LEU B N 1
ATOM 4723 C CA . LEU B 1 294 ? 23.797 -6.453 15.156 1 68.19 294 LEU B CA 1
ATOM 4724 C C . LEU B 1 294 ? 22.75 -5.352 15.258 1 68.19 294 LEU B C 1
ATOM 4726 O O . LEU B 1 294 ? 22.906 -4.395 16.016 1 68.19 294 LEU B O 1
ATOM 4730 N N . ILE B 1 295 ? 21.734 -5.387 14.539 1 68.88 295 ILE B N 1
ATOM 4731 C CA . ILE B 1 295 ? 20.828 -4.246 14.43 1 68.88 295 ILE B CA 1
ATOM 4732 C C . ILE B 1 295 ? 19.5 -4.574 15.102 1 68.88 295 ILE B C 1
ATOM 4734 O O . ILE B 1 295 ? 18.625 -3.713 15.211 1 68.88 295 ILE B O 1
ATOM 4738 N N . GLY B 1 296 ? 19.359 -5.578 16.031 1 61.66 296 GLY B N 1
ATOM 4739 C CA . GLY B 1 296 ? 18.156 -5.852 16.812 1 61.66 296 GLY B CA 1
ATOM 4740 C C . GLY B 1 296 ? 17.109 -6.637 16.047 1 61.66 296 GLY B C 1
ATOM 4741 O O . GLY B 1 296 ? 15.938 -6.656 16.438 1 61.66 296 GLY B O 1
ATOM 4742 N N . GLY B 1 297 ? 17.25 -7.219 15.18 1 61.38 297 GLY B N 1
ATOM 4743 C CA . GLY B 1 297 ? 16.312 -8.133 14.555 1 61.38 297 GLY B CA 1
ATOM 4744 C C . GLY B 1 297 ? 15.281 -7.438 13.672 1 61.38 297 GLY B C 1
ATOM 4745 O O . GLY B 1 297 ? 15.289 -6.211 13.562 1 61.38 297 GLY B O 1
ATOM 4746 N N . ALA B 1 298 ? 14.57 -7.828 12.602 1 65.69 298 ALA B N 1
ATOM 4747 C CA . ALA B 1 298 ? 13.438 -7.516 11.734 1 65.69 298 ALA B CA 1
ATOM 4748 C C . ALA B 1 298 ? 13.891 -6.742 10.5 1 65.69 298 ALA B C 1
ATOM 4750 O O . ALA B 1 298 ? 13.195 -5.82 10.055 1 65.69 298 ALA B O 1
ATOM 4751 N N . THR B 1 299 ? 15.109 -6.988 10.227 1 71.56 299 THR B N 1
ATOM 4752 C CA . THR B 1 299 ? 15.672 -6.309 9.062 1 71.56 299 THR B CA 1
ATOM 4753 C C . THR B 1 299 ? 14.984 -6.773 7.781 1 71.56 299 THR B C 1
ATOM 4755 O O . THR B 1 299 ? 15.047 -6.094 6.758 1 71.56 299 THR B O 1
ATOM 4758 N N . GLU B 1 300 ? 14.297 -7.875 7.918 1 72.69 300 GLU B N 1
ATOM 4759 C CA . GLU B 1 300 ? 13.695 -8.461 6.727 1 72.69 300 GLU B CA 1
ATOM 4760 C C . GLU B 1 300 ? 12.57 -7.578 6.188 1 72.69 300 GLU B C 1
ATOM 4762 O O . GLU B 1 300 ? 12.242 -7.637 5 1 72.69 300 GLU B O 1
ATOM 4767 N N . ASN B 1 301 ? 12.094 -6.699 6.969 1 74.56 301 ASN B N 1
ATOM 4768 C CA . ASN B 1 301 ? 10.922 -5.93 6.562 1 74.56 301 ASN B CA 1
ATOM 4769 C C . ASN B 1 301 ? 11.305 -4.734 5.695 1 74.56 301 ASN B C 1
ATOM 4771 O O . ASN B 1 301 ? 10.492 -4.246 4.91 1 74.56 301 ASN B O 1
ATOM 4775 N N . TRP B 1 302 ? 12.57 -4.301 5.879 1 82.44 302 TRP B N 1
ATOM 4776 C CA . TRP B 1 302 ? 12.883 -3.082 5.145 1 82.44 302 TRP B CA 1
ATOM 4777 C C . TRP B 1 302 ? 14.07 -3.301 4.203 1 82.44 302 TRP B C 1
ATOM 4779 O O . TRP B 1 302 ? 14.281 -2.518 3.275 1 82.44 302 TRP B O 1
ATOM 4789 N N . PHE B 1 303 ? 14.898 -4.348 4.41 1 87.5 303 PHE B N 1
ATOM 4790 C CA . PHE B 1 303 ? 16.094 -4.594 3.621 1 87.5 303 PHE B CA 1
ATOM 4791 C C . PHE B 1 303 ? 15.766 -4.676 2.137 1 87.5 303 PHE B C 1
ATOM 4793 O O . PHE B 1 303 ? 16.422 -4.031 1.312 1 87.5 303 PHE B O 1
ATOM 4800 N N . ALA B 1 304 ? 14.766 -5.477 1.864 1 90.62 304 ALA B N 1
ATOM 4801 C CA . ALA B 1 304 ? 14.398 -5.695 0.468 1 90.62 304 ALA B CA 1
ATOM 4802 C C . ALA B 1 304 ? 14.07 -4.379 -0.228 1 90.62 304 ALA B C 1
ATOM 4804 O O . ALA B 1 304 ? 14.484 -4.156 -1.37 1 90.62 304 ALA B O 1
ATOM 4805 N N . TYR B 1 305 ? 13.445 -3.525 0.435 1 91.12 305 TYR B N 1
ATOM 4806 C CA . TYR B 1 305 ? 13.023 -2.26 -0.151 1 91.12 305 TYR B CA 1
ATOM 4807 C C . TYR B 1 305 ? 14.195 -1.3 -0.292 1 91.12 305 TYR B C 1
ATOM 4809 O O . TYR B 1 305 ? 14.289 -0.562 -1.275 1 91.12 305 TYR B O 1
ATOM 4817 N N . VAL B 1 306 ? 15.07 -1.339 0.664 1 90.31 306 VAL B N 1
ATOM 4818 C CA . VAL B 1 306 ? 16.25 -0.484 0.593 1 90.31 306 VAL B CA 1
ATOM 4819 C C . VAL B 1 306 ? 17.141 -0.92 -0.571 1 90.31 306 VAL B C 1
ATOM 4821 O O . VAL B 1 306 ? 17.609 -0.085 -1.343 1 90.31 306 VAL B O 1
ATOM 4824 N N . LEU B 1 307 ? 17.312 -2.191 -0.633 1 91.25 307 LEU B N 1
ATOM 4825 C CA . LEU B 1 307 ? 18.094 -2.725 -1.743 1 91.25 307 LEU B CA 1
ATOM 4826 C C . LEU B 1 307 ? 17.469 -2.35 -3.08 1 91.25 307 LEU B C 1
ATOM 4828 O O . LEU B 1 307 ? 18.172 -1.918 -4 1 91.25 307 LEU B O 1
ATOM 4832 N N . ALA B 1 308 ? 16.203 -2.518 -3.143 1 92.31 308 ALA B N 1
ATOM 4833 C CA . ALA B 1 308 ? 15.484 -2.209 -4.379 1 92.31 308 ALA B CA 1
ATOM 4834 C C . ALA B 1 308 ? 15.578 -0.724 -4.715 1 92.31 308 ALA B C 1
ATOM 4836 O O . ALA B 1 308 ? 15.75 -0.354 -5.879 1 92.31 308 ALA B O 1
ATOM 4837 N N . LEU B 1 309 ? 15.445 0.107 -3.727 1 92 309 LEU B N 1
ATOM 4838 C CA . LEU B 1 309 ? 15.547 1.548 -3.93 1 92 309 LEU B CA 1
ATOM 4839 C C . LEU B 1 309 ? 16.922 1.928 -4.465 1 92 309 LEU B C 1
ATOM 4841 O O . LEU B 1 309 ? 17.031 2.713 -5.41 1 92 309 LEU B O 1
ATOM 4845 N N . LEU B 1 310 ? 17.969 1.389 -3.889 1 92.12 310 LEU B N 1
ATOM 4846 C CA . LEU B 1 310 ? 19.328 1.662 -4.324 1 92.12 310 LEU B CA 1
ATOM 4847 C C . LEU B 1 310 ? 19.531 1.255 -5.781 1 92.12 310 LEU B C 1
ATOM 4849 O O . LEU B 1 310 ? 20.125 1.997 -6.562 1 92.12 310 LEU B O 1
ATOM 4853 N N . PHE B 1 311 ? 18.969 0.164 -6.055 1 89.69 311 PHE B N 1
ATOM 4854 C CA . PHE B 1 311 ? 19.094 -0.315 -7.426 1 89.69 311 PHE B CA 1
ATOM 4855 C C . PHE B 1 311 ? 18.297 0.57 -8.383 1 89.69 311 PHE B C 1
ATOM 4857 O O . PHE B 1 311 ? 18.766 0.868 -9.484 1 89.69 311 PHE B O 1
ATOM 4864 N N . LEU B 1 312 ? 17.156 0.938 -7.969 1 88.31 312 LEU B N 1
ATOM 4865 C CA . LEU B 1 312 ? 16.266 1.738 -8.797 1 88.31 312 LEU B CA 1
ATOM 4866 C C . LEU B 1 312 ? 16.891 3.092 -9.117 1 88.31 312 LEU B C 1
ATOM 4868 O O . LEU B 1 312 ? 16.719 3.613 -10.227 1 88.31 312 LEU B O 1
ATOM 4872 N N . VAL B 1 313 ? 17.594 3.654 -8.211 1 89.19 313 VAL B N 1
ATOM 4873 C CA . VAL B 1 313 ? 18.219 4.961 -8.383 1 89.19 313 VAL B CA 1
ATOM 4874 C C . VAL B 1 313 ? 19.312 4.875 -9.453 1 89.19 313 VAL B C 1
ATOM 4876 O O . VAL B 1 313 ? 19.484 5.801 -10.242 1 89.19 313 VAL B O 1
ATOM 4879 N N . PHE B 1 314 ? 19.922 3.723 -9.594 1 88.81 314 PHE B N 1
ATOM 4880 C CA . PHE B 1 314 ? 21.016 3.559 -10.539 1 88.81 314 PHE B CA 1
ATOM 4881 C C . PHE B 1 314 ? 20.5 2.988 -11.859 1 88.81 314 PHE B C 1
ATOM 4883 O O . PHE B 1 314 ? 21.031 3.295 -12.922 1 88.81 314 PHE B O 1
ATOM 4890 N N . ARG B 1 315 ? 19.469 2.166 -11.664 1 89.31 315 ARG B N 1
ATOM 4891 C CA . ARG B 1 315 ? 18.875 1.555 -12.852 1 89.31 315 ARG B CA 1
ATOM 4892 C C . ARG B 1 315 ? 17.344 1.597 -12.773 1 89.31 315 ARG B C 1
ATOM 4894 O O . ARG B 1 315 ? 16.703 0.578 -12.516 1 89.31 315 ARG B O 1
ATOM 4901 N N . PRO B 1 316 ? 16.797 2.623 -13.211 1 84.94 316 PRO B N 1
ATOM 4902 C CA . PRO B 1 316 ? 15.359 2.854 -13.031 1 84.94 316 PRO B CA 1
ATOM 4903 C C . PRO B 1 316 ? 14.492 1.844 -13.781 1 84.94 316 PRO B C 1
ATOM 4905 O O . PRO B 1 316 ? 13.328 1.639 -13.43 1 84.94 316 PRO B O 1
ATOM 4908 N N . GLN B 1 317 ? 15 1.138 -14.742 1 81.5 317 GLN B N 1
ATOM 4909 C CA . GLN B 1 317 ? 14.219 0.178 -15.508 1 81.5 317 GLN B CA 1
ATOM 4910 C C . GLN B 1 317 ? 14.289 -1.215 -14.891 1 81.5 317 GLN B C 1
ATOM 4912 O O . GLN B 1 317 ? 13.594 -2.131 -15.32 1 81.5 317 GLN B O 1
ATOM 4917 N N . GLY B 1 318 ? 15.008 -1.381 -13.875 1 81.31 318 GLY B N 1
ATOM 4918 C CA . GLY B 1 318 ? 15.258 -2.703 -13.32 1 81.31 318 GLY B CA 1
ATOM 4919 C C . GLY B 1 318 ? 16.328 -3.475 -14.07 1 81.31 318 GLY B C 1
ATOM 4920 O O . GLY B 1 318 ? 16.891 -2.971 -15.047 1 81.31 318 GLY B O 1
ATOM 4921 N N . LEU B 1 319 ? 16.562 -4.641 -13.703 1 84.75 319 LEU B N 1
ATOM 4922 C CA . LEU B 1 319 ? 17.609 -5.461 -14.281 1 84.75 319 LEU B CA 1
ATOM 4923 C C . LEU B 1 319 ? 17.266 -5.863 -15.711 1 84.75 319 LEU B C 1
ATOM 4925 O O . LEU B 1 319 ? 18.141 -5.926 -16.578 1 84.75 319 LEU B O 1
ATOM 4929 N N . PHE B 1 320 ? 15.938 -6.047 -15.938 1 81.56 320 PHE B N 1
ATOM 4930 C CA . PHE B 1 320 ? 15.562 -6.574 -17.25 1 81.56 320 PHE B CA 1
ATOM 4931 C C . PHE B 1 320 ? 14.422 -5.766 -17.844 1 81.56 320 PHE B C 1
ATOM 4933 O O . PHE B 1 320 ? 13.727 -6.234 -18.75 1 81.56 320 PHE B O 1
ATOM 4940 N N . GLY B 1 321 ? 14.211 -4.551 -17.266 1 73.19 321 GLY B N 1
ATOM 4941 C CA . GLY B 1 321 ? 13.109 -3.74 -17.766 1 73.19 321 GLY B CA 1
ATOM 4942 C C . GLY B 1 321 ? 13.414 -3.094 -19.109 1 73.19 321 GLY B C 1
ATOM 4943 O O . GLY B 1 321 ? 14.57 -2.844 -19.438 1 73.19 321 GLY B O 1
ATOM 4944 N N . GLU B 1 322 ? 12.398 -3.059 -19.891 1 68.12 322 GLU B N 1
ATOM 4945 C CA . GLU B 1 322 ? 12.523 -2.332 -21.141 1 68.12 322 GLU B CA 1
ATOM 4946 C C . GLU B 1 322 ? 12.18 -0.855 -20.969 1 68.12 322 GLU B C 1
ATOM 4948 O O . GLU B 1 322 ? 11.422 -0.492 -20.062 1 68.12 322 GLU B O 1
ATOM 4953 N N . LYS B 1 323 ? 13.008 -0.082 -21.672 1 60.06 323 LYS B N 1
ATOM 4954 C CA . LYS B 1 323 ? 12.711 1.346 -21.609 1 60.06 323 LYS B CA 1
ATOM 4955 C C . LYS B 1 323 ? 11.281 1.627 -22.062 1 60.06 323 LYS B C 1
ATOM 4957 O O . LYS B 1 323 ? 10.859 1.169 -23.125 1 60.06 323 LYS B O 1
ATOM 4962 N N . ILE B 1 324 ? 10.461 2.049 -21.094 1 54.56 324 ILE B N 1
ATOM 4963 C CA . ILE B 1 324 ? 9.117 2.488 -21.453 1 54.56 324 ILE B CA 1
ATOM 4964 C C . ILE B 1 324 ? 9.203 3.734 -22.328 1 54.56 324 ILE B C 1
ATOM 4966 O O . ILE B 1 324 ? 9.672 4.785 -21.891 1 54.56 324 ILE B O 1
ATOM 4970 N N . ILE B 1 325 ? 9.438 3.662 -23.562 1 45.59 325 ILE B N 1
ATOM 4971 C CA . ILE B 1 325 ? 9.586 4.781 -24.484 1 45.59 325 ILE B CA 1
ATOM 4972 C C . ILE B 1 325 ? 8.305 5.617 -24.484 1 45.59 325 ILE B C 1
ATOM 4974 O O . ILE B 1 325 ? 7.223 5.105 -24.781 1 45.59 325 ILE B O 1
ATOM 4978 N N . GLU B 1 326 ? 8.273 6.664 -23.625 1 42.5 326 GLU B N 1
ATOM 4979 C CA . GLU B 1 326 ? 7.184 7.609 -23.859 1 42.5 326 GLU B CA 1
ATOM 4980 C C . GLU B 1 326 ? 7.215 8.156 -25.281 1 42.5 326 GLU B C 1
ATOM 4982 O O . GLU B 1 326 ? 8.242 8.664 -25.734 1 42.5 326 GLU B O 1
ATOM 4987 N N . ARG B 1 327 ? 6.512 7.668 -26.156 1 34.41 327 ARG B N 1
ATOM 4988 C CA . ARG B 1 327 ? 6.48 8.305 -27.469 1 34.41 327 ARG B CA 1
ATOM 4989 C C . ARG B 1 327 ? 6.02 9.75 -27.375 1 34.41 327 ARG B C 1
ATOM 4991 O O . ARG B 1 327 ? 4.977 10.039 -26.781 1 34.41 327 ARG B O 1
ATOM 4998 N N . VAL B 1 328 ? 7.012 10.578 -27.562 1 29.53 328 VAL B N 1
ATOM 4999 C CA . VAL B 1 328 ? 6.746 11.984 -27.844 1 29.53 328 VAL B CA 1
ATOM 5000 C C . VAL B 1 328 ? 6.262 12.141 -29.281 1 29.53 328 VAL B C 1
ATOM 5002 O O . VAL B 1 328 ? 6.82 11.531 -30.203 1 29.53 328 VAL B O 1
#

Nearest PDB structures (foldseek):
  7lb8-assembly1_B  TM=5.461E-01  e=8.854E-02  Escherichia coli K-12
  4yay-assembly1_A  TM=2.123E-01  e=2.675E+00  Escherichia coli
  6nph-assembly1_A  TM=1.624E-01  e=1.583E+00  Danio rerio
  6iv1-assembly1_B  TM=2.467E-01  e=6.996E+00  Klebsiella pneumoniae IS53
  8i9a-assembly1_C  TM=1.818E-01  e=8.704E+00  Homo sapiens

Organism: NCBI:txid2984134

Radius of gyration: 25.88 Å; Cα contacts (8 Å, |Δi|>4): 1125; chains: 2; bounding box: 70×72×66 Å

Solvent-accessible surface area (backbone atoms only — not comparable to full-atom values): 31800 Å² total; per-residue (Å²): 128,55,68,67,53,53,52,47,49,44,32,33,52,50,8,36,42,49,4,44,57,32,16,38,49,23,45,30,42,24,54,36,18,38,46,68,66,33,64,53,62,23,51,17,31,45,10,33,44,35,34,52,48,27,43,29,43,31,61,15,45,40,72,28,22,67,54,49,18,66,74,70,67,47,88,61,53,55,75,77,46,71,44,56,55,68,58,20,50,52,51,36,46,50,49,35,38,50,46,19,46,51,46,36,68,69,42,50,62,62,48,66,92,54,57,58,66,51,55,28,51,43,21,45,16,47,23,33,36,48,48,47,48,39,34,55,30,73,46,82,64,77,37,79,45,82,75,79,70,60,70,50,71,34,63,67,57,19,51,53,31,24,73,70,70,71,49,55,43,83,44,48,37,44,44,51,51,47,43,53,51,44,52,50,49,51,51,52,50,50,49,40,44,71,72,34,76,65,22,46,49,40,50,43,31,45,74,31,55,67,63,29,46,73,75,65,51,56,63,66,58,50,52,29,49,40,41,23,52,30,33,48,38,18,33,54,37,16,48,55,50,15,51,71,73,30,41,40,76,70,46,28,54,51,43,65,60,12,45,31,17,30,43,34,4,8,54,62,19,74,68,17,17,47,53,20,9,32,50,43,23,22,46,37,38,43,43,42,69,74,45,22,83,74,72,71,58,72,52,67,78,23,47,44,26,39,55,17,34,57,44,28,50,77,34,70,42,22,78,49,27,64,82,79,72,74,82,125,127,56,69,65,53,52,52,48,48,43,34,35,54,50,9,36,42,48,3,41,56,32,17,39,50,23,44,28,43,25,52,36,19,37,45,67,67,34,61,53,62,23,51,17,31,43,10,36,43,34,35,52,47,27,43,30,44,30,61,16,45,39,72,29,22,66,53,49,18,66,74,69,67,48,88,59,52,55,74,76,46,70,41,56,53,68,60,21,49,54,51,36,46,50,49,33,39,51,47,19,46,50,45,36,69,68,42,48,62,62,48,65,92,52,57,57,66,51,54,27,51,40,22,44,15,47,23,33,36,48,48,48,47,38,33,54,31,72,45,82,63,78,38,77,46,81,75,78,70,59,71,49,71,32,62,65,56,20,51,53,31,25,73,71,69,72,49,57,42,83,45,47,37,43,44,52,52,47,43,54,51,44,50,50,49,51,51,51,50,51,49,39,44,71,71,35,74,65,22,46,50,40,51,42,31,44,72,31,54,67,63,29,44,73,75,65,53,56,64,67,57,50,51,30,49,41,41,23,52,29,34,47,40,17,32,54,38,16,49,53,51,15,50,72,72,30,40,39,77,70,46,28,54,51,43,63,58,13,45,31,19,30,43,34,4,8,52,64,18,74,67,17,17,47,53,19,8,32,51,42,22,21,45,37,40,42,44,42,69,74,45,20,82,74,72,72,55,73,52,66,77,22,48,43,26,40,55,17,34,59,43,28,49,78,34,69,43,22,77,50,28,64,82,78,73,75,83,127

Sequence (656 aa):
MSDQLLYATEAALNGLMAGVMYSLVALGFVLIFKASGIFNYAQGVLALFAALTLVGFQTGQVPFSHLINAIFGTNIHHFGWHLPAIVAILLTGLVMIGLAVIIERYVLKHLVNQEPIILFMATIGLAYFLEGMGDLMWGSDIKKLDVGLPQGINETIDNVTFNAFGYGFFIDNLDIVATVVAALLVLSLTLFSQYTKYGRALRAVADDHQAALSVGISLRFIWVMVWSIAGIVALVAGIMWGAKSGVQFSLSLIALKALPVLMLGGFTSIPGAIVGGLIIGMGEKLFEFWIGPLIGGATENWFAYVLALLFLVFRPQGLFGEKIIERVMSDQLLYATEAALNGLMAGVMYSLVALGFVLIFKASGIFNYAQGVLALFAALTLVGFQTGQVPFSHLINAIFGTNIHHFGWHLPAIVAILLTGLVMIGLAVIIERYVLKHLVNQEPIILFMATIGLAYFLEGMGDLMWGSDIKKLDVGLPQGINETIDNVTFNAFGYGFFIDNLDIVATVVAALLVLSLTLFSQYTKYGRALRAVADDHQAALSVGISLRFIWVMVWSIAGIVALVAGIMWGAKSGVQFSLSLIALKALPVLMLGGFTSIPGAIVGGLIIGMGEKLFEFWIGPLIGGATENWFAYVLALLFLVFRPQGLFGEKIIERV

Foldseek 3Di:
DPPLVVVLVLLLVQLLLQLLLLLLLLLLQLLLCLQPVAGQLQLLLLLLLLLLQLLCQQQQFFFLQVVCCVVVVDNGGGPPDGDANVVSLVVSLVVQLVVLLVCLVPPVVVCPPPDNVVVRVSSVVVNVVSVVSSCSTRNQDWAAACNPQAWFFDPVQQVVCCVVPVGGRGDISLSVVSNVVSVVLLVVVVCCLPPHPLNVLSNVCSVPVVVSVVVPDDPSVNSSVSSSSSSSSSNSSSNSVCNVPTRHPCSSCSSVSNVLQCLAQASNDSVSSSVSSSCLSSVLSSCCSPCVVPPPHDCNVCVSVVVSVVNCVVPVRHPDRDPPPPDD/DPPLVVVLVLLLVQLLLQLLLLLLLLLLQLLLCLQPVAGQLQLLLLLLLLLLQLLCQQQQFFFLQVVCCVVVVDNGGGPPDGDANVVSLVVSLVVQLVVLLVCLVPPVVVCPPPDNVVVRVSSVVVNVVSVVSSCSTRNQDWAAAPNPQAWFFDPVQQVVCCVVPVGGRGDISLSVVSNVVSVVLLVVVVCCLPPHPLNVLSNVCSVPVVVSVVVPDDPSVNSSVSSSSSSSSSNSSSNSVCNVPTNHPCSSVSSVSNVLQCLAQASNDSVSSSVSSSCLSSVLSSCCSPCVVPPPHDCNVCVSVVVSVVNCVVPVGHPDRDPPPPDD